Protein 9EO4 (pdb70)

Sequence (546 aa):
AQDRETWGKKIDFLLSVIGFAVDLANVWRFPYLCYKNGGGAFLVPYLLFMVIAGMPLFYMELALGQFNREGAAGVWKICPILKGVGFTVILISLYVGFFYNVIIAWALHYLFSSFTTELPWIHCNNSWNSPNCSDTTPAAEYFERGVLHLHQSHGIDDLGPPRWQLTACLVLVIVLLYFSLWKGVKTSGKVVWITATMPYVVLTALLLRGVTLPGAIDGIRAYLSVDFYRLCEASVWIDAATQVCFSLGVGFGVLIAFSSYNKFTNNCYRDAIVTTSINSLTSFSSGFVVFSFLGYMAQKHSVPIGDVAKDGPGLIFIIYPEAIATLPLSSAWAVVFFIMLLTLGIDSAMGGMESVITGLIDEFQLLHRHRELFTLFIVLATFLLSLFCVTNGGIYVFTLLDHFAAGTSILFGVLIEAIGVAWFYGVGQFSDDIQQMTGQRPSLYWRLCWKLVSPCFLLFVVVVSIVTFRPPHYGAYIFPDWANALGWVIATSSMAMVPIYAAYKFCSLPGSFREKLAYAIAPEKDRELVDRGEVRQFTLRHWLKV

Solvent-accessible surface area: 21406 Å² total; per-residue (Å²): 149,102,139,69,58,35,12,50,108,73,78,1,1,33,23,2,0,11,1,21,7,3,22,8,24,11,0,9,125,4,0,23,29,1,53,83,12,8,3,18,0,0,44,64,0,8,97,78,20,12,84,48,0,0,23,0,4,0,0,0,0,1,0,1,0,0,29,7,63,43,0,1,0,7,0,4,72,2,0,2,22,17,38,0,2,0,30,0,4,8,41,0,6,39,35,28,12,21,10,27,1,0,19,1,0,1,0,12,26,0,14,105,28,0,130,53,142,102,4,24,5,73,62,34,136,42,117,54,22,20,139,120,21,83,148,84,39,12,1,1,6,8,0,47,54,17,2,5,31,16,76,95,7,152,0,14,103,54,32,39,98,65,46,187,61,2,30,45,7,0,61,80,0,10,65,96,0,28,114,10,0,75,93,1,0,106,41,3,0,80,43,4,90,106,15,2,51,63,2,70,94,9,16,76,33,2,58,118,58,0,57,94,13,82,10,0,98,64,0,20,142,26,4,71,63,84,69,121,197,66,29,116,80,67,54,0,80,48,46,0,0,43,10,1,6,70,13,7,8,3,0,35,0,0,0,2,0,5,0,0,6,7,122,63,107,21,46,2,60,153,6,0,65,54,0,7,49,57,7,27,113,10,5,54,53,2,0,50,2,0,0,0,7,2,2,9,2,5,97,108,90,99,54,89,31,21,106,11,7,79,101,44,33,4,18,14,1,10,7,5,0,28,0,2,21,63,8,87,146,24,30,55,49,0,22,48,2,0,58,0,0,22,16,0,0,14,4,12,11,4,1,12,10,1,0,2,0,0,0,38,12,32,43,98,152,139,39,72,185,86,25,56,116,21,0,70,125,6,1,84,28,2,30,110,79,0,36,104,2,0,8,9,0,1,1,18,18,6,16,2,20,64,67,5,0,24,15,14,0,1,1,41,0,2,13,27,2,0,51,0,0,0,69,45,0,5,2,5,43,3,0,58,4,1,80,115,5,33,56,70,83,3,63,94,84,22,40,63,4,0,4,83,51,0,14,85,13,2,95,77,0,11,74,21,26,87,114,56,59,167,77,8,121,30,62,103,41,137,9,35,127,125,0,24,59,76,0,85,95,31,3,68,40,0,32,26,46,12,75,100,29,23,57,129,38,47,98,65,22,111,41,64,157,195,90,28,71,6,53,0,8,1,0,75,94,18,89,110,40,11,91,161,64,91,15,67,5,90,45,139,172,17,63,120,110,61

Secondary structure (DSSP, 8-state):
-PPPP--SSHHHHHHHHHHHHS-HHHHHTHHHHHHHTTBGGGHHHHHHHIIIIIHHHHHHHHHHHHHHTS-TTTTTTSSGGGGHHHHHHHHHHHHHTTTHHHHHHHHHHHHHTTSSSS-TTS---STT--TT-----HHHHHIIIIIS-GGG--STT---SBPHHHHHHHHHHHHHHHHHHTT-HHHHHHHHHHHTTHHHHHHHHHHHHHHTSTTHHHHHHHHH-B-GGGGGSHHHHHHHHHHHHHHS-TTSSHHHHHHTTS-TT--HHHHHHHHHHHHHHHHHHHHHHHHHHHHHHHHHHT--HHHH---STTHHHHHHHHHHHTSTTHHHHHHHHHHHHHHHHHHHHHHHHHHHHHHHHHH-GGGTS-HHHHHHHHHHHHHHHGGGTTBTTHHHHHHHHHHHTTSHHHHHHHHHHHHIIIIITTHHHHHHHHHHHHSS---HHHHHIIIIIHHHHHHHHHHHHHHT----EETTEE--HHHHHHHHHHHHHHHTHHHHHHHHHHHHS-S-HHHHHHHHHS-GGGHHHHHHT--GGGSHHHHH--

Radius of gyration: 23.69 Å; Cα contacts (8 Å, |Δi|>4): 925; chains: 1; bounding box: 68×49×62 Å

Nearest PDB structures (foldseek):
  9eo4-assembly1_B  TM=1.002E+00  e=5.158E-81  Homo sapiens
  8vby-assembly1_A  TM=9.934E-01  e=1.383E-72  Homo sapiens
  8y2g-assembly1_A  TM=9.896E-01  e=4.309E-72  Homo sapiens
  8zp1-assembly1_A  TM=9.916E-01  e=4.541E-62  Homo sapiens
  8wtw-assembly1_A  TM=9.806E-01  e=9.124E-59  Homo sapiens

B-factor: mean 64.59, std 17.24, range [20.0, 145.11]

Foldseek 3Di:
DDDFAFAPDVLLLLLLLLLQLQFDCLLQPLLVLLLVLFFQLLVVLLVVCCQQAQLLLLLLLLLLLQLQLFFLQSSCLLFQLQSLLSLLLLQLLLLCLLQLLLLLLLLQLLLVQLPDPARQQADQPDPQHDPPEDVVDSLVSCVQRVQLNQVQAPALVGQAAFDPSSLVSSVVLLVVLLVQPLVHSHRVSVVSVCLSCLLVVLLVVLLVVLVPAPQLVVLLCSNNRGDNVSVVDPVSNLSSLQCSLPSNPALNRLSSLSSSSHDLQDQSSVSSVVSRVSSNVSSSSSSSSNRSLLRNVCVVVVHDSVVLQDDDSCSLRRRVLNSLSPDVVSSVSSNSSSVSNSSSSSSSSSSSLSSNLRNVCRVDVVCVVPSSVVSVVSSVVSSVSSSSLSTSNNSNVSQLSVQQSPFLSSLLSSLSVLCLVPFLSHLVVSQVSSCVRHVDGDDPSSNCSSHPVNNVSSVVSSVCSVVVPDDTDDDPDDHDPVSSVVSNVNNVVSVVSSVVSSVVQLVPDDDDNVLSNQSNSHRPVCVVCSVVVNRLSVDPCRRPDD

Structure (mmCIF, N/CA/C/O backbone):
data_9EO4
#
_entry.id   9EO4
#
_cell.length_a   1.00
_cell.length_b   1.00
_cell.length_c   1.00
_cell.angle_alpha   90.00
_cell.angle_beta   90.00
_cell.angle_gamma   90.00
#
_symmetry.space_group_name_H-M   'P 1'
#
loop_
_entity.id
_entity.type
_entity.pdbx_description
1 polymer 'Sodium-dependent dopamine transporter'
2 non-polymer CHOLESTEROL
3 non-polymer 'CHOLESTEROL HEMISUCCINATE'
4 non-polymer 'SODIUM ION'
5 non-polymer 'CHLORIDE ION'
6 non-polymer COCAINE
7 water water
#
loop_
_atom_site.group_PDB
_atom_site.id
_atom_site.type_symbol
_atom_site.label_atom_id
_atom_site.label_alt_id
_atom_site.label_comp_id
_atom_site.label_asym_id
_atom_site.label_entity_id
_atom_site.label_seq_id
_atom_site.pdbx_PDB_ins_code
_atom_site.Cartn_x
_atom_site.Cartn_y
_atom_site.Cartn_z
_atom_site.occupancy
_atom_site.B_iso_or_equiv
_atom_site.auth_seq_id
_atom_site.auth_comp_id
_atom_site.auth_asym_id
_atom_site.auth_atom_id
_atom_site.pdbx_PDB_model_num
ATOM 1 N N . ALA A 1 57 ? 98.627 114.433 129.408 1.00 143.27 57 ALA B N 1
ATOM 2 C CA . ALA A 1 57 ? 99.901 115.042 129.047 1.00 143.92 57 ALA B CA 1
ATOM 3 C C . ALA A 1 57 ? 100.181 116.260 129.920 1.00 145.11 57 ALA B C 1
ATOM 4 O O . ALA A 1 57 ? 99.481 117.269 129.835 1.00 144.04 57 ALA B O 1
ATOM 11 N N . GLN A 1 58 ? 101.208 116.158 130.761 1.00 139.72 58 GLN B N 1
ATOM 12 C CA . GLN A 1 58 ? 101.572 117.265 131.634 1.00 137.33 58 GLN B CA 1
ATOM 13 C C . GLN A 1 58 ? 101.926 118.495 130.809 1.00 137.49 58 GLN B C 1
ATOM 14 O O . GLN A 1 58 ? 102.680 118.410 129.836 1.00 136.61 58 GLN B O 1
ATOM 28 N N . ASP A 1 59 ? 101.377 119.642 131.200 1.00 123.16 59 ASP B N 1
ATOM 29 C CA . ASP A 1 59 ? 101.700 120.887 130.519 1.00 119.62 59 ASP B CA 1
ATOM 30 C C . ASP A 1 59 ? 103.181 121.200 130.685 1.00 119.65 59 ASP B C 1
ATOM 31 O O . ASP A 1 59 ? 103.726 121.115 131.789 1.00 119.50 59 ASP B O 1
ATOM 40 N N . ARG A 1 60 ? 103.832 121.561 129.583 1.00 91.90 60 ARG B N 1
ATOM 41 C CA . ARG A 1 60 ? 105.249 121.889 129.634 1.00 89.04 60 ARG B CA 1
ATOM 42 C C . ARG A 1 60 ? 105.473 123.114 130.509 1.00 88.41 60 ARG B C 1
ATOM 43 O O . ARG A 1 60 ? 104.748 124.107 130.408 1.00 86.00 60 ARG B O 1
ATOM 64 N N . GLU A 1 61 ? 106.482 123.039 131.371 1.00 86.62 61 GLU B N 1
ATOM 65 C CA . GLU A 1 61 ? 106.804 124.160 132.236 1.00 85.86 61 GLU B CA 1
ATOM 66 C C . GLU A 1 61 ? 107.379 125.314 131.421 1.00 88.20 61 GLU B C 1
ATOM 67 O O . GLU A 1 61 ? 107.928 125.131 130.332 1.00 92.62 61 GLU B O 1
ATOM 79 N N . THR A 1 62 ? 107.237 126.519 131.962 1.00 80.27 62 THR B N 1
ATOM 80 C CA . THR A 1 62 ? 107.778 127.720 131.350 1.00 77.77 62 THR B CA 1
ATOM 81 C C . THR A 1 62 ? 108.618 128.465 132.376 1.00 74.53 62 THR B C 1
ATOM 82 O O . THR A 1 62 ? 108.496 128.251 133.584 1.00 77.26 62 THR B O 1
ATOM 93 N N . TRP A 1 63 ? 109.485 129.341 131.878 1.00 65.23 63 TRP B N 1
ATOM 94 C CA . TRP A 1 63 ? 110.297 130.161 132.764 1.00 66.16 63 TRP B CA 1
ATOM 95 C C . TRP A 1 63 ? 109.400 130.962 133.695 1.00 75.93 63 TRP B C 1
ATOM 96 O O . TRP A 1 63 ? 108.401 131.544 133.265 1.00 76.77 63 TRP B O 1
ATOM 117 N N . GLY A 1 64 ? 109.703 130.967 134.986 1.00 73.94 64 GLY B N 1
ATOM 118 C CA . GLY A 1 64 ? 108.909 131.725 135.959 1.00 71.59 64 GLY B CA 1
ATOM 119 C C . GLY A 1 64 ? 108.843 133.171 135.550 1.00 75.31 64 GLY B C 1
ATOM 120 O O . GLY A 1 64 ? 107.740 133.722 135.583 1.00 76.31 64 GLY B O 1
ATOM 124 N N . LYS A 1 65 ? 109.972 133.759 135.181 1.00 68.99 65 LYS B N 1
ATOM 125 C CA . LYS A 1 65 ? 110.073 135.163 134.741 1.00 68.99 65 LYS B CA 1
ATOM 126 C C . LYS A 1 65 ? 110.855 135.147 133.436 1.00 71.61 65 LYS B C 1
ATOM 127 O O . LYS A 1 65 ? 111.439 134.128 133.137 1.00 75.77 65 LYS B O 1
ATOM 146 N N . LYS A 1 66 ? 110.854 136.230 132.680 1.00 74.11 66 LYS B N 1
ATOM 147 C CA . LYS A 1 66 ? 111.642 136.312 131.434 1.00 71.53 66 LYS B CA 1
ATOM 148 C C . LYS A 1 66 ? 113.080 136.598 131.827 1.00 74.14 66 LYS B C 1
ATOM 149 O O . LYS A 1 66 ? 113.916 136.148 131.139 1.00 81.98 66 LYS B O 1
ATOM 168 N N . ILE A 1 67 ? 113.328 137.350 132.884 1.00 63.90 67 ILE B N 1
ATOM 169 C CA . ILE A 1 67 ? 114.700 137.631 133.369 1.00 60.62 67 ILE B CA 1
ATOM 170 C C . ILE A 1 67 ? 115.368 136.292 133.614 1.00 66.00 67 ILE B C 1
ATOM 171 O O . ILE A 1 67 ? 116.565 136.283 133.640 1.00 65.77 67 ILE B O 1
ATOM 187 N N . ASP A 1 68 ? 114.613 135.236 133.904 1.00 66.44 68 ASP B N 1
ATOM 188 C CA . ASP A 1 68 ? 115.205 133.918 134.106 1.00 58.49 68 ASP B CA 1
ATOM 189 C C . ASP A 1 68 ? 115.788 133.380 132.807 1.00 60.79 68 ASP B C 1
ATOM 190 O O . ASP A 1 68 ? 116.934 132.922 132.771 1.00 74.96 68 ASP B O 1
ATOM 199 N N . PHE A 1 69 ? 115.011 133.433 131.724 1.00 61.22 69 PHE B N 1
ATOM 200 C CA . PHE A 1 69 ? 115.500 132.954 130.435 1.00 59.45 69 PHE B CA 1
ATOM 201 C C . PHE A 1 69 ? 116.683 133.781 129.955 1.00 57.48 69 PHE B C 1
ATOM 202 O O . PHE A 1 69 ? 117.687 133.237 129.474 1.00 62.82 69 PHE B O 1
ATOM 219 N N . LEU A 1 70 ? 116.576 135.106 130.061 1.00 67.05 70 LEU B N 1
ATOM 220 C CA . LEU A 1 70 ? 117.657 135.959 129.580 1.00 59.14 70 LEU B CA 1
ATOM 221 C C . LEU A 1 70 ? 118.948 135.682 130.336 1.00 64.95 70 LEU B C 1
ATOM 222 O O . LEU A 1 70 ? 120.017 135.556 129.728 1.00 69.22 70 LEU B O 1
ATOM 238 N N . LEU A 1 71 ? 118.866 135.567 131.663 1.00 65.30 71 LEU B N 1
ATOM 239 C CA . LEU A 1 71 ? 120.053 135.297 132.459 1.00 56.43 71 LEU B CA 1
ATOM 240 C C . LEU A 1 71 ? 120.583 133.894 132.217 1.00 59.29 71 LEU B C 1
ATOM 241 O O . LEU A 1 71 ? 121.797 133.688 132.245 1.00 63.15 71 LEU B O 1
ATOM 257 N N . SER A 1 72 ? 119.707 132.919 131.970 1.00 61.67 72 SER B N 1
ATOM 258 C CA . SER A 1 72 ? 120.179 131.582 131.633 1.00 51.51 72 SER B CA 1
ATOM 259 C C . SER A 1 72 ? 120.996 131.607 130.350 1.00 56.79 72 SER B C 1
ATOM 260 O O . SER A 1 72 ? 122.099 131.048 130.286 1.00 64.84 72 SER B O 1
ATOM 268 N N . VAL A 1 73 ? 120.475 132.269 129.316 1.00 56.81 73 VAL B N 1
ATOM 269 C CA . VAL A 1 73 ? 121.186 132.316 128.042 1.00 52.52 73 VAL B CA 1
ATOM 270 C C . VAL A 1 73 ? 122.495 133.081 128.193 1.00 53.89 73 VAL B C 1
ATOM 271 O O . VAL A 1 73 ? 123.533 132.674 127.657 1.00 57.73 73 VAL B O 1
ATOM 284 N N . ILE A 1 74 ? 122.473 134.200 128.920 1.00 56.43 74 ILE B N 1
ATOM 285 C CA . ILE A 1 74 ? 123.686 134.990 129.099 1.00 56.86 74 ILE B CA 1
ATOM 286 C C . ILE A 1 74 ? 124.730 134.204 129.884 1.00 60.97 74 ILE B C 1
ATOM 287 O O . ILE A 1 74 ? 125.916 134.209 129.538 1.00 67.91 74 ILE B O 1
ATOM 303 N N . GLY A 1 75 ? 124.312 133.521 130.950 1.00 51.57 75 GLY B N 1
ATOM 304 C CA . GLY A 1 75 ? 125.253 132.744 131.734 1.00 42.38 75 GLY B CA 1
ATOM 305 C C . GLY A 1 75 ? 125.852 131.596 130.950 1.00 51.67 75 GLY B C 1
ATOM 306 O O . GLY A 1 75 ? 127.041 131.299 131.079 1.00 63.35 75 GLY B O 1
ATOM 310 N N . PHE A 1 76 ? 125.039 130.927 130.130 1.00 41.96 76 PHE B N 1
ATOM 311 C CA . PHE A 1 76 ? 125.586 129.879 129.277 1.00 49.93 76 PHE B CA 1
ATOM 312 C C . PHE A 1 76 ? 126.595 130.455 128.293 1.00 59.07 76 PHE B C 1
ATOM 313 O O . PHE A 1 76 ? 127.724 129.965 128.186 1.00 66.44 76 PHE B O 1
ATOM 330 N N . ALA A 1 77 ? 126.209 131.511 127.575 1.00 61.49 77 ALA B N 1
ATOM 331 C CA . ALA A 1 77 ? 127.095 132.075 126.562 1.00 54.36 77 ALA B CA 1
ATOM 332 C C . ALA A 1 77 ? 128.362 132.645 127.186 1.00 58.97 77 ALA B C 1
ATOM 333 O O . ALA A 1 77 ? 129.459 132.476 126.643 1.00 69.82 77 ALA B O 1
ATOM 340 N N . VAL A 1 78 ? 128.234 133.328 128.322 1.00 54.39 78 VAL B N 1
ATOM 341 C CA . VAL A 1 78 ? 129.374 133.950 128.993 1.00 59.14 78 VAL B CA 1
ATOM 342 C C . VAL A 1 78 ? 130.027 132.883 129.867 1.00 58.73 78 VAL B C 1
ATOM 343 O O . VAL A 1 78 ? 129.502 132.519 130.919 1.00 62.93 78 VAL B O 1
ATOM 356 N N . ASP A 1 79 ? 131.178 132.383 129.434 1.00 66.81 79 ASP B N 1
ATOM 357 C CA . ASP A 1 79 ? 131.910 131.343 130.142 1.00 67.35 79 ASP B CA 1
ATOM 358 C C . ASP A 1 79 ? 133.357 131.788 130.348 1.00 69.26 79 ASP B C 1
ATOM 359 O O . ASP A 1 79 ? 133.716 132.944 130.112 1.00 80.02 79 ASP B O 1
ATOM 368 N N . LEU A 1 80 ? 134.191 130.851 130.802 1.00 68.43 80 LEU B N 1
ATOM 369 C CA . LEU A 1 80 ? 135.592 131.164 131.064 1.00 77.18 80 LEU B CA 1
ATOM 370 C C . LEU A 1 80 ? 136.309 131.593 129.789 1.00 80.69 80 LEU B C 1
ATOM 371 O O . LEU A 1 80 ? 136.959 132.645 129.750 1.00 78.69 80 LEU B O 1
ATOM 387 N N . ALA A 1 81 ? 136.201 130.788 128.731 1.00 83.18 81 ALA B N 1
ATOM 388 C CA . ALA A 1 81 ? 136.896 131.110 127.490 1.00 76.96 81 ALA B CA 1
ATOM 389 C C . ALA A 1 81 ? 136.446 132.456 126.940 1.00 81.82 81 ALA B C 1
ATOM 390 O O . ALA A 1 81 ? 137.278 133.308 126.610 1.00 86.72 81 ALA B O 1
ATOM 397 N N . ASN A 1 82 ? 135.133 132.677 126.851 1.00 81.25 82 ASN B N 1
ATOM 398 C CA . ASN A 1 82 ? 134.635 133.933 126.301 1.00 82.97 82 ASN B CA 1
ATOM 399 C C . ASN A 1 82 ? 135.199 135.131 127.049 1.00 81.59 82 ASN B C 1
ATOM 400 O O . ASN A 1 82 ? 135.423 136.189 126.450 1.00 86.52 82 ASN B O 1
ATOM 411 N N . VAL A 1 83 ? 135.439 134.986 128.352 1.00 77.15 83 VAL B N 1
ATOM 412 C CA . VAL A 1 83 ? 135.930 136.102 129.149 1.00 79.43 83 VAL B CA 1
ATOM 413 C C . VAL A 1 83 ? 137.448 136.226 129.097 1.00 85.63 83 VAL B C 1
ATOM 414 O O . VAL A 1 83 ? 137.975 137.324 129.316 1.00 85.89 83 VAL B O 1
ATOM 427 N N . TRP A 1 84 ? 138.169 135.141 128.805 1.00 91.71 84 TRP B N 1
ATOM 428 C CA . TRP A 1 84 ? 139.629 135.171 128.787 1.00 84.53 84 TRP B CA 1
ATOM 429 C C . TRP A 1 84 ? 140.262 134.736 127.472 1.00 84.65 84 TRP B C 1
ATOM 430 O O . TRP A 1 84 ? 141.486 134.849 127.343 1.00 84.33 84 TRP B O 1
ATOM 451 N N . ARG A 1 85 ? 139.535 134.369 126.446 1.00 96.57 85 ARG B N 1
ATOM 452 C CA . ARG A 1 85 ? 140.090 133.855 125.174 1.00 95.17 85 ARG B CA 1
ATOM 453 C C . ARG A 1 85 ? 139.819 134.875 124.099 1.00 93.76 85 ARG B C 1
ATOM 454 O O . ARG A 1 85 ? 140.699 135.092 123.326 1.00 97.97 85 ARG B O 1
ATOM 475 N N . PHE A 1 86 ? 138.617 135.411 124.027 1.00 89.48 86 PHE B N 1
ATOM 476 C CA . PHE A 1 86 ? 138.293 136.311 122.922 1.00 92.95 86 PHE B CA 1
ATOM 477 C C . PHE A 1 86 ? 139.195 137.535 122.872 1.00 92.85 86 PHE B C 1
ATOM 478 O O . PHE A 1 86 ? 139.736 137.831 121.792 1.00 90.23 86 PHE B O 1
ATOM 495 N N . PRO A 1 87 ? 139.389 138.293 123.955 1.00 90.54 87 PRO B N 1
ATOM 496 C CA . PRO A 1 87 ? 140.261 139.475 123.857 1.00 86.38 87 PRO B CA 1
ATOM 497 C C . PRO A 1 87 ? 141.694 139.143 123.483 1.00 86.92 87 PRO B C 1
ATOM 498 O O . PRO A 1 87 ? 142.332 139.913 122.754 1.00 92.76 87 PRO B O 1
ATOM 509 N N . TYR A 1 88 ? 142.220 138.014 123.956 1.00 87.62 88 TYR B N 1
ATOM 510 C CA . TYR A 1 88 ? 143.555 137.595 123.545 1.00 90.93 88 TYR B CA 1
ATOM 511 C C . TYR A 1 88 ? 143.609 137.344 122.043 1.00 93.23 88 TYR B C 1
ATOM 512 O O . TYR A 1 88 ? 144.565 137.751 121.372 1.00 91.67 88 TYR B O 1
ATOM 530 N N . LEU A 1 89 ? 142.586 136.683 121.499 1.00 96.33 89 LEU B N 1
ATOM 531 C CA . LEU A 1 89 ? 142.534 136.442 120.062 1.00 91.96 89 LEU B CA 1
ATOM 532 C C . LEU A 1 89 ? 142.480 137.763 119.302 1.00 88.31 89 LEU B C 1
ATOM 533 O O . LEU A 1 89 ? 143.178 137.945 118.293 1.00 91.60 89 LEU B O 1
ATOM 549 N N . CYS A 1 90 ? 141.663 138.703 119.789 1.00 90.87 90 CYS B N 1
ATOM 550 C CA . CYS A 1 90 ? 141.565 140.013 119.154 1.00 92.02 90 CYS B CA 1
ATOM 551 C C . CYS A 1 90 ? 142.918 140.706 119.123 1.00 94.49 90 CYS B C 1
ATOM 552 O O . CYS A 1 90 ? 143.328 141.245 118.088 1.00 96.59 90 CYS B O 1
ATOM 560 N N . TYR A 1 91 ? 143.629 140.700 120.251 1.00 89.36 91 TYR B N 1
ATOM 561 C CA . TYR A 1 91 ? 144.951 141.312 120.289 1.00 83.10 91 TYR B CA 1
ATOM 562 C C . TYR A 1 91 ? 145.899 140.621 119.319 1.00 88.21 91 TYR B C 1
ATOM 563 O O . TYR A 1 91 ? 146.705 141.279 118.651 1.00 84.83 91 TYR B O 1
ATOM 581 N N . LYS A 1 92 ? 145.822 139.292 119.232 1.00 93.51 92 LYS B N 1
ATOM 582 C CA . LYS A 1 92 ? 146.747 138.554 118.381 1.00 89.89 92 LYS B CA 1
ATOM 583 C C . LYS A 1 92 ? 146.444 138.718 116.898 1.00 90.72 92 LYS B C 1
ATOM 584 O O . LYS A 1 92 ? 147.320 138.440 116.072 1.00 92.45 92 LYS B O 1
ATOM 603 N N . ASN A 1 93 ? 145.241 139.163 116.536 1.00 90.63 93 ASN B N 1
ATOM 604 C CA . ASN A 1 93 ? 144.877 139.376 115.138 1.00 86.16 93 ASN B CA 1
ATOM 605 C C . ASN A 1 93 ? 144.535 140.835 114.854 1.00 85.53 93 ASN B C 1
ATOM 606 O O . ASN A 1 93 ? 143.525 141.142 114.220 1.00 87.80 93 ASN B O 1
ATOM 617 N N . GLY A 1 94 ? 145.384 141.751 115.303 1.00 90.95 94 GLY B N 1
ATOM 618 C CA . GLY A 1 94 ? 145.266 143.146 114.939 1.00 89.95 94 GLY B CA 1
ATOM 619 C C . GLY A 1 94 ? 144.492 144.010 115.906 1.00 92.09 94 GLY B C 1
ATOM 620 O O . GLY A 1 94 ? 144.228 145.175 115.587 1.00 86.43 94 GLY B O 1
ATOM 624 N N . GLY A 1 95 ? 144.123 143.487 117.066 1.00 96.44 95 GLY B N 1
ATOM 625 C CA . GLY A 1 95 ? 143.395 144.296 118.028 1.00 90.98 95 GLY B CA 1
ATOM 626 C C . GLY A 1 95 ? 142.068 144.750 117.455 1.00 93.44 95 GLY B C 1
ATOM 627 O O . GLY A 1 95 ? 141.240 143.939 117.025 1.00 94.53 95 GLY B O 1
ATOM 631 N N . GLY A 1 96 ? 141.851 146.066 117.440 1.00 88.68 96 GLY B N 1
ATOM 632 C CA . GLY A 1 96 ? 140.595 146.606 116.953 1.00 85.39 96 GLY B CA 1
ATOM 633 C C . GLY A 1 96 ? 140.266 146.210 115.529 1.00 90.16 96 GLY B C 1
ATOM 634 O O . GLY A 1 96 ? 139.086 146.074 115.193 1.00 89.92 96 GLY B O 1
ATOM 638 N N . ALA A 1 97 ? 141.281 146.016 114.685 1.00 91.93 97 ALA B N 1
ATOM 639 C CA . ALA A 1 97 ? 141.021 145.565 113.323 1.00 83.58 97 ALA B CA 1
ATOM 640 C C . ALA A 1 97 ? 140.276 144.239 113.310 1.00 85.10 97 ALA B C 1
ATOM 641 O O . ALA A 1 97 ? 139.418 144.020 112.449 1.00 87.26 97 ALA B O 1
ATOM 648 N N . PHE A 1 98 ? 140.576 143.352 114.261 1.00 84.75 98 PHE B N 1
ATOM 649 C CA . PHE A 1 98 ? 139.881 142.074 114.344 1.00 81.10 98 PHE B CA 1
ATOM 650 C C . PHE A 1 98 ? 138.384 142.244 114.552 1.00 84.28 98 PHE B C 1
ATOM 651 O O . PHE A 1 98 ? 137.622 141.320 114.251 1.00 87.87 98 PHE B O 1
ATOM 668 N N . LEU A 1 99 ? 137.943 143.396 115.061 1.00 83.92 99 LEU B N 1
ATOM 669 C CA . LEU A 1 99 ? 136.514 143.621 115.234 1.00 83.27 99 LEU B CA 1
ATOM 670 C C . LEU A 1 99 ? 135.800 143.832 113.907 1.00 82.51 99 LEU B C 1
ATOM 671 O O . LEU A 1 99 ? 134.571 143.730 113.861 1.00 84.46 99 LEU B O 1
ATOM 687 N N . VAL A 1 100 ? 136.529 144.123 112.835 1.00 77.82 100 VAL B N 1
ATOM 688 C CA . VAL A 1 100 ? 135.910 144.346 111.531 1.00 77.17 100 VAL B CA 1
ATOM 689 C C . VAL A 1 100 ? 135.351 143.023 111.020 1.00 80.3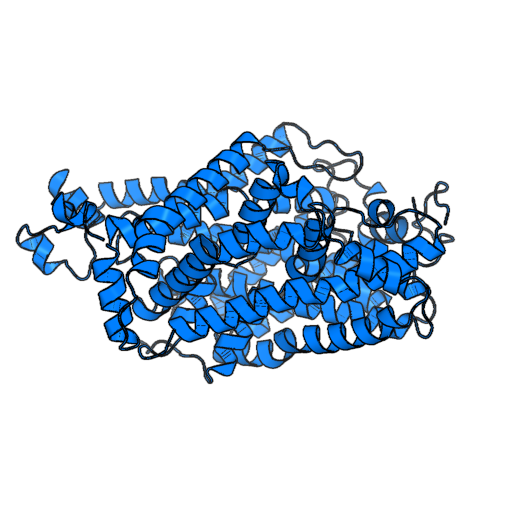4 100 VAL B C 1
ATOM 690 O O . VAL A 1 100 ? 134.141 142.924 110.773 1.00 80.55 100 VAL B O 1
ATOM 703 N N . PRO A 1 101 ? 136.174 141.985 110.838 1.00 81.54 101 PRO B N 1
ATOM 704 C CA . PRO A 1 101 ? 135.612 140.700 110.395 1.00 77.47 101 PRO B CA 1
ATOM 705 C C . PRO A 1 101 ? 134.648 140.098 111.398 1.00 77.19 101 PRO B C 1
ATOM 706 O O . PRO A 1 101 ? 133.546 139.683 111.019 1.00 85.65 101 PRO B O 1
ATOM 717 N N . TYR A 1 102 ? 135.029 140.056 112.676 1.00 71.07 102 TYR B N 1
ATOM 718 C CA . TYR A 1 102 ? 134.153 139.488 113.695 1.00 71.89 102 TYR B CA 1
ATOM 719 C C . TYR A 1 102 ? 132.740 140.042 113.571 1.00 74.83 102 TYR B C 1
ATOM 720 O O . TYR A 1 102 ? 131.794 139.301 113.278 1.00 78.18 102 TYR B O 1
ATOM 738 N N . LEU A 1 103 ? 132.585 141.356 113.749 1.00 75.36 103 LEU B N 1
ATOM 739 C CA . LEU A 1 103 ? 131.264 141.962 113.630 1.00 74.19 103 LEU B CA 1
ATOM 740 C C . LEU A 1 103 ? 130.599 141.564 112.322 1.00 76.87 103 LEU B C 1
ATOM 741 O O . LEU A 1 103 ? 129.417 141.201 112.306 1.00 81.99 103 LEU B O 1
ATOM 757 N N . LEU A 1 104 ? 131.345 141.605 111.217 1.00 71.23 104 LEU B N 1
ATOM 758 C CA . LEU A 1 104 ? 130.773 141.209 109.938 1.00 70.40 104 LEU B CA 1
ATOM 759 C C . LEU A 1 104 ? 130.201 139.801 110.020 1.00 69.01 104 LEU B C 1
ATOM 760 O O . LEU A 1 104 ? 129.023 139.578 109.721 1.00 77.99 104 LEU B O 1
ATOM 776 N N . PHE A 1 105 ? 131.009 138.843 110.478 1.00 65.48 105 PHE B N 1
ATOM 777 C CA . PHE A 1 105 ? 130.523 137.473 110.577 1.00 64.26 105 PHE B CA 1
ATOM 778 C C . PHE A 1 105 ? 129.454 137.341 111.650 1.00 66.80 105 PHE B C 1
ATOM 779 O O . PHE A 1 105 ? 128.679 136.380 111.635 1.00 70.11 105 PHE B O 1
ATOM 796 N N . MET A 1 106 ? 129.396 138.288 112.588 1.00 75.93 106 MET B N 1
ATOM 797 C CA . MET A 1 106 ? 128.296 138.303 113.545 1.00 70.84 106 MET B CA 1
ATOM 798 C C . MET A 1 106 ? 127.022 138.819 112.894 1.00 71.90 106 MET B C 1
ATOM 799 O O . MET A 1 106 ? 125.920 138.363 113.217 1.00 75.65 106 MET B O 1
ATOM 813 N N . VAL A 1 107 ? 127.152 139.775 111.973 1.00 76.02 107 VAL B N 1
ATOM 814 C CA . VAL A 1 107 ? 125.973 140.365 111.351 1.00 76.21 107 VAL B CA 1
ATOM 815 C C . VAL A 1 107 ? 125.364 139.408 110.336 1.00 71.30 107 VAL B C 1
ATOM 816 O O . VAL A 1 107 ? 124.139 139.264 110.258 1.00 74.03 107 VAL B O 1
ATOM 829 N N . ILE A 1 108 ? 126.201 138.736 109.545 1.00 65.00 108 ILE B N 1
ATOM 830 C CA . ILE A 1 108 ? 125.697 137.945 108.428 1.00 70.71 108 ILE B CA 1
ATOM 831 C C . ILE A 1 108 ? 125.470 136.475 108.767 1.00 73.13 108 ILE B C 1
ATOM 832 O O . ILE A 1 108 ? 124.660 135.819 108.096 1.00 79.46 108 ILE B O 1
ATOM 848 N N . ALA A 1 109 ? 126.158 135.934 109.773 1.00 69.64 109 ALA B N 1
ATOM 849 C CA . ALA A 1 109 ? 126.041 134.509 110.075 1.00 62.73 109 ALA B CA 1
ATOM 850 C C . ALA A 1 109 ? 125.863 134.175 111.547 1.00 68.01 109 ALA B C 1
ATOM 851 O O . ALA A 1 109 ? 125.347 133.093 111.843 1.00 76.03 109 ALA B O 1
ATOM 858 N N . GLY A 1 110 ? 126.258 135.033 112.482 1.00 66.58 110 GLY B N 1
ATOM 859 C CA . GLY A 1 110 ? 126.164 134.695 113.889 1.00 61.67 110 GLY B CA 1
ATOM 860 C C . GLY A 1 110 ? 124.811 135.010 114.490 1.00 68.11 110 GLY B C 1
ATOM 861 O O . GLY A 1 110 ? 124.144 134.132 115.052 1.00 73.29 110 GLY B O 1
ATOM 865 N N . MET A 1 111 ? 124.405 136.273 114.388 1.00 76.01 111 MET B N 1
ATOM 866 C CA . MET A 1 111 ? 123.076 136.652 114.852 1.00 68.37 111 MET B CA 1
ATOM 867 C C . MET A 1 111 ? 121.979 135.870 114.146 1.00 70.26 111 MET B C 1
ATOM 868 O O . MET A 1 111 ? 121.025 135.451 114.823 1.00 70.28 111 MET B O 1
ATOM 882 N N . PRO A 1 112 ? 122.020 135.670 112.826 1.00 65.30 112 PRO B N 1
ATOM 883 C CA . PRO A 1 112 ? 120.990 134.835 112.192 1.00 59.86 112 PRO B CA 1
ATOM 884 C C . PRO A 1 112 ? 120.906 133.433 112.767 1.00 63.04 112 PRO B C 1
ATOM 885 O O . PRO A 1 112 ? 119.800 132.918 112.948 1.00 73.57 112 PRO B O 1
ATOM 896 N N . LEU A 1 113 ? 122.040 132.803 113.082 1.00 57.34 113 LEU B N 1
ATOM 897 C CA . LEU A 1 113 ? 121.996 131.444 113.614 1.00 52.54 113 LEU B CA 1
ATOM 898 C C . LEU A 1 113 ? 121.478 131.427 115.046 1.00 60.98 113 LEU B C 1
ATOM 899 O O . LEU A 1 113 ? 120.704 130.537 115.423 1.00 61.63 113 LEU B O 1
ATOM 915 N N . PHE A 1 114 ? 121.892 132.400 115.859 1.00 63.21 114 PHE B N 1
ATOM 916 C CA . PHE A 1 114 ? 121.350 132.516 117.210 1.00 53.03 114 PHE B CA 1
ATOM 917 C C . PHE A 1 114 ? 119.836 132.688 117.167 1.00 58.71 114 PHE B C 1
ATOM 918 O O . PHE A 1 114 ? 119.091 132.009 117.890 1.00 65.00 114 PHE B O 1
ATOM 935 N N . TYR A 1 115 ? 119.366 133.587 116.300 1.00 61.53 115 TYR B N 1
ATOM 936 C CA . TYR A 1 115 ? 117.937 133.833 116.158 1.00 56.33 115 TYR B CA 1
ATOM 937 C C . TYR A 1 115 ? 117.215 132.587 115.668 1.00 55.20 115 TYR B C 1
ATOM 938 O O . TYR A 1 115 ? 116.122 132.267 116.145 1.00 61.83 115 TYR B O 1
ATOM 956 N N . MET A 1 116 ? 117.809 131.871 114.712 1.00 57.41 116 MET B N 1
ATOM 957 C CA . MET A 1 116 ? 117.185 130.660 114.194 1.00 56.33 116 MET B CA 1
ATOM 958 C C . MET A 1 116 ? 117.028 129.620 115.291 1.00 57.13 116 MET B C 1
ATOM 959 O O . MET A 1 116 ? 115.968 129.005 115.428 1.00 69.19 116 MET B O 1
ATOM 973 N N . GLU A 1 117 ? 118.077 129.408 116.087 1.00 62.63 117 GLU B N 1
ATOM 974 C CA . GLU A 1 117 ? 117.993 128.414 117.153 1.00 58.56 117 GLU B CA 1
ATOM 975 C C . GLU A 1 117 ? 116.931 128.800 118.174 1.00 55.78 117 GLU B C 1
ATOM 976 O O . GLU A 1 117 ? 116.104 127.969 118.574 1.00 56.15 117 GLU B O 1
ATOM 988 N N . LEU A 1 118 ? 116.926 130.068 118.596 1.00 54.14 118 LEU B N 1
ATOM 989 C CA . LEU A 1 118 ? 115.945 130.499 119.588 1.00 55.56 118 LEU B CA 1
ATOM 990 C C . LEU A 1 118 ? 114.524 130.346 119.057 1.00 53.46 118 LEU B C 1
ATOM 991 O O . LEU A 1 118 ? 113.646 129.811 119.744 1.00 57.66 118 LEU B O 1
ATOM 1007 N N . ALA A 1 119 ? 114.279 130.802 117.826 1.00 55.21 119 ALA B N 1
ATOM 1008 C CA . ALA A 1 119 ? 112.938 130.730 117.259 1.00 43.80 119 ALA B CA 1
ATOM 1009 C C . ALA A 1 119 ? 112.496 129.288 117.055 1.00 54.37 119 ALA B C 1
ATOM 1010 O O . ALA A 1 119 ? 111.337 128.948 117.316 1.00 63.64 119 ALA B O 1
ATOM 1017 N N . LEU A 1 120 ? 113.396 128.430 116.577 1.00 57.67 120 LEU B N 1
ATOM 1018 C CA . LEU A 1 120 ? 113.058 127.027 116.376 1.00 45.03 120 LEU B CA 1
ATOM 1019 C C . LEU A 1 120 ? 112.667 126.371 117.693 1.00 50.54 120 LEU B C 1
ATOM 1020 O O . LEU A 1 120 ? 111.619 125.718 117.793 1.00 61.81 120 LEU B O 1
ATOM 1036 N N . GLY A 1 121 ? 113.491 126.558 118.726 1.00 59.34 121 GLY B N 1
ATOM 1037 C CA . GLY A 1 121 ? 113.164 125.989 120.021 1.00 52.53 121 GLY B CA 1
ATOM 1038 C C . GLY A 1 121 ? 111.851 126.512 120.567 1.00 59.04 121 GLY B C 1
ATOM 1039 O O . GLY A 1 121 ? 111.046 125.751 121.108 1.00 55.15 121 GLY B O 1
ATOM 1043 N N . GLN A 1 122 ? 111.611 127.818 120.430 1.00 66.47 122 GLN B N 1
ATOM 1044 C CA . GLN A 1 122 ? 110.391 128.398 120.979 1.00 59.67 122 GLN B CA 1
ATOM 1045 C C . GLN A 1 122 ? 109.154 127.900 120.243 1.00 57.95 122 GLN B C 1
ATOM 1046 O O . GLN A 1 122 ? 108.133 127.602 120.873 1.00 59.10 122 GLN B O 1
ATOM 1060 N N . PHE A 1 123 ? 109.213 127.813 118.913 1.00 60.80 123 PHE B N 1
ATOM 1061 C CA . PHE A 1 123 ? 108.039 127.385 118.161 1.00 55.60 123 PHE B CA 1
ATOM 1062 C C . PHE A 1 123 ? 107.739 125.915 118.401 1.00 58.60 123 PHE B C 1
ATOM 1063 O O . PHE A 1 123 ? 106.597 125.545 118.696 1.00 58.39 123 PHE B O 1
ATOM 1080 N N . ASN A 1 124 ? 108.751 125.059 118.278 1.00 67.79 124 ASN B N 1
ATOM 1081 C CA . ASN A 1 124 ? 108.500 123.627 118.337 1.00 58.93 124 ASN B CA 1
ATOM 1082 C C . ASN A 1 124 ? 108.317 123.114 119.758 1.00 67.89 124 ASN B C 1
ATOM 1083 O O . ASN A 1 124 ? 107.932 121.954 119.933 1.00 71.75 124 ASN B O 1
ATOM 1094 N N . ARG A 1 125 ? 108.576 123.945 120.768 1.00 73.41 125 ARG B N 1
ATOM 1095 C CA . ARG A 1 125 ? 108.248 123.620 122.155 1.00 68.54 125 ARG B CA 1
ATOM 1096 C C . ARG A 1 125 ? 108.858 122.287 122.573 1.00 71.64 125 ARG B C 1
ATOM 1097 O O . ARG A 1 125 ? 108.222 121.470 123.241 1.00 74.59 125 ARG B O 1
ATOM 1118 N N . GLU A 1 126 ? 110.109 122.065 122.182 1.00 71.49 126 GLU B N 1
ATOM 1119 C CA . GLU A 1 126 ? 110.806 120.835 122.527 1.00 71.78 126 GLU B CA 1
ATOM 1120 C C . GLU A 1 126 ? 112.304 121.096 122.481 1.00 74.16 126 GLU B C 1
ATOM 1121 O O . GLU A 1 126 ? 112.758 122.163 122.065 1.00 76.29 126 GLU B O 1
ATOM 1133 N N . GLY A 1 127 ? 113.067 120.100 122.920 1.00 70.10 127 GLY B N 1
ATOM 1134 C CA . GLY A 1 127 ? 114.509 120.204 122.982 1.00 62.33 127 GLY B CA 1
ATOM 1135 C C . GLY A 1 127 ? 115.151 120.032 121.622 1.00 64.40 127 GLY B C 1
ATOM 1136 O O . GLY A 1 127 ? 114.504 120.130 120.578 1.00 76.65 127 GLY B O 1
ATOM 1140 N N . ALA A 1 128 ? 116.458 119.765 121.643 1.00 59.33 128 ALA B N 1
ATOM 1141 C CA . ALA A 1 128 ? 117.214 119.684 120.398 1.00 56.85 128 ALA B CA 1
ATOM 1142 C C . ALA A 1 128 ? 116.712 118.553 119.511 1.00 63.40 128 ALA B C 1
ATOM 1143 O O . ALA A 1 128 ? 116.628 118.706 118.287 1.00 68.50 128 ALA B O 1
ATOM 1150 N N . ALA A 1 129 ? 116.378 117.406 120.104 1.00 67.73 129 ALA B N 1
ATOM 1151 C CA . ALA A 1 129 ? 115.954 116.258 119.311 1.00 69.96 129 ALA B CA 1
ATOM 1152 C C . ALA A 1 129 ? 114.494 116.377 118.888 1.00 66.36 129 ALA B C 1
ATOM 1153 O O . ALA A 1 129 ? 114.163 116.174 117.716 1.00 65.42 129 ALA B O 1
ATOM 1160 N N . GLY A 1 130 ? 113.608 116.709 119.828 1.00 65.19 130 GLY B N 1
ATOM 1161 C CA . GLY A 1 130 ? 112.196 116.808 119.509 1.00 65.56 130 GLY B CA 1
ATOM 1162 C C . GLY A 1 130 ? 111.853 117.967 118.600 1.00 67.14 130 GLY B C 1
ATOM 1163 O O . GLY A 1 130 ? 110.779 117.967 117.991 1.00 70.74 130 GLY B O 1
ATOM 1167 N N . VAL A 1 131 ? 112.743 118.955 118.495 1.00 70.50 131 VAL B N 1
ATOM 1168 C CA . VAL A 1 131 ? 112.509 120.096 117.621 1.00 64.00 131 VAL B CA 1
ATOM 1169 C C . VAL A 1 131 ? 112.397 119.672 116.166 1.00 67.84 131 VAL B C 1
ATOM 1170 O O . VAL A 1 131 ? 111.758 120.364 115.368 1.00 68.44 131 VAL B O 1
ATOM 1183 N N . TRP A 1 132 ? 112.997 118.546 115.797 1.00 73.54 132 TRP B N 1
ATOM 1184 C CA . TRP A 1 132 ? 113.105 118.160 114.392 1.00 60.16 132 TRP B CA 1
ATOM 1185 C C . TRP A 1 132 ? 111.899 117.355 113.926 1.00 65.28 132 TRP B C 1
ATOM 1186 O O . TRP A 1 132 ? 112.021 116.284 113.336 1.00 72.45 132 TRP B O 1
ATOM 1207 N N . LYS A 1 133 ? 110.714 117.888 114.195 1.00 76.02 133 LYS B N 1
ATOM 1208 C CA . LYS A 1 133 ? 109.495 117.460 113.528 1.00 68.89 133 LYS B CA 1
ATOM 1209 C C . LYS A 1 133 ? 109.215 118.294 112.288 1.00 73.19 133 LYS B C 1
ATOM 1210 O O . LYS A 1 133 ? 108.249 118.019 111.571 1.00 75.30 133 LYS B O 1
ATOM 1229 N N . ILE A 1 134 ? 110.042 119.309 112.032 1.00 73.52 134 ILE B N 1
ATOM 1230 C CA . ILE A 1 134 ? 109.937 120.087 110.806 1.00 70.40 134 ILE B CA 1
ATOM 1231 C C . ILE A 1 134 ? 110.633 119.372 109.654 1.00 72.72 134 ILE B C 1
ATOM 1232 O O . ILE A 1 134 ? 110.283 119.576 108.487 1.00 72.46 134 ILE B O 1
ATOM 1248 N N . CYS A 1 135 ? 111.625 118.537 109.960 1.00 76.41 135 CYS B N 1
ATOM 1249 C CA . CYS A 1 135 ? 112.282 117.699 108.958 1.00 69.98 135 CYS B CA 1
ATOM 1250 C C . CYS A 1 135 ? 112.736 116.432 109.663 1.00 73.56 135 CYS B C 1
ATOM 1251 O O . CYS A 1 135 ? 113.875 116.341 110.139 1.00 74.44 135 CYS B O 1
ATOM 1259 N N . PRO A 1 136 ? 111.863 115.427 109.759 1.00 65.03 136 PRO B N 1
ATOM 1260 C CA . PRO A 1 136 ? 112.193 114.253 110.583 1.00 67.85 136 PRO B CA 1
ATOM 1261 C C . PRO A 1 136 ? 113.498 113.573 110.207 1.00 71.08 136 PRO B C 1
ATOM 1262 O O . PRO A 1 136 ? 114.204 113.084 111.098 1.00 72.29 136 PRO B O 1
ATOM 1273 N N . ILE A 1 137 ? 113.851 113.533 108.922 1.00 66.81 137 ILE B N 1
ATOM 1274 C CA . ILE A 1 137 ? 115.028 112.776 108.507 1.00 62.24 137 ILE B CA 1
ATOM 1275 C C . ILE A 1 137 ? 116.288 113.342 109.150 1.00 67.20 137 ILE B C 1
ATOM 1276 O O . ILE A 1 137 ? 117.208 112.595 109.504 1.00 69.76 137 ILE B O 1
ATOM 1292 N N . LEU A 1 138 ? 116.355 114.661 109.315 1.00 71.16 138 LEU B N 1
ATOM 1293 C CA . LEU A 1 138 ? 117.512 115.313 109.910 1.00 68.15 138 LEU B CA 1
ATOM 1294 C C . LEU A 1 138 ? 117.466 115.309 111.431 1.00 66.62 138 LEU B C 1
ATOM 1295 O O . LEU A 1 138 ? 118.291 115.974 112.068 1.00 72.55 138 LEU B O 1
ATOM 1311 N N . LYS A 1 139 ? 116.531 114.570 112.029 1.00 62.13 139 LYS B N 1
ATOM 1312 C CA . LYS A 1 139 ? 116.386 114.589 113.477 1.00 67.03 139 LYS B CA 1
ATOM 1313 C C . LYS A 1 139 ? 117.659 114.179 114.201 1.00 65.20 139 LYS B C 1
ATOM 1314 O O . LYS A 1 139 ? 117.889 114.649 115.322 1.00 70.69 139 LYS B O 1
ATOM 1333 N N . GLY A 1 140 ? 118.496 113.343 113.589 1.00 61.92 140 GLY B N 1
ATOM 1334 C CA . GLY A 1 140 ? 119.759 112.994 114.205 1.00 57.64 140 GLY B CA 1
ATOM 1335 C C . GLY A 1 140 ? 120.587 114.187 114.620 1.00 58.20 140 GLY B C 1
ATOM 1336 O O . GLY A 1 140 ? 121.326 114.091 115.605 1.00 64.15 140 GLY B O 1
ATOM 1340 N N . VAL A 1 141 ? 120.442 115.318 113.924 1.00 60.96 141 VAL B N 1
ATOM 1341 C CA . VAL A 1 141 ? 121.178 116.516 114.307 1.00 62.53 141 VAL B CA 1
ATOM 1342 C C . VAL A 1 141 ? 120.950 116.818 115.778 1.00 66.49 141 VAL B C 1
ATOM 1343 O O . VAL A 1 141 ? 121.901 117.066 116.529 1.00 73.46 141 VAL B O 1
ATOM 1356 N N . GLY A 1 142 ? 119.694 116.777 116.222 1.00 58.15 142 GLY B N 1
ATOM 1357 C CA . GLY A 1 142 ? 119.433 116.948 117.638 1.00 53.35 142 GLY B CA 1
ATOM 1358 C C . GLY A 1 142 ? 120.337 116.076 118.484 1.00 56.70 142 GLY B C 1
ATOM 1359 O O . GLY A 1 142 ? 121.138 116.579 119.277 1.00 67.48 142 GLY B O 1
ATOM 1363 N N . PHE A 1 143 ? 120.271 114.761 118.280 1.00 54.79 143 PHE B N 1
ATOM 1364 C CA . PHE A 1 143 ? 121.135 113.875 119.045 1.00 60.22 143 PHE B CA 1
ATOM 1365 C C . PHE A 1 143 ? 122.585 114.314 118.943 1.00 59.79 143 PHE B C 1
ATOM 1366 O O . PHE A 1 143 ? 123.268 114.424 119.969 1.00 59.07 143 PHE B O 1
ATOM 1383 N N . THR A 1 144 ? 123.053 114.625 117.732 1.00 60.36 144 THR B N 1
ATOM 1384 C CA . THR A 1 144 ? 124.417 115.115 117.579 1.00 47.16 144 THR B CA 1
ATOM 1385 C C . THR A 1 144 ? 124.713 116.190 118.612 1.00 52.19 144 THR B C 1
ATOM 1386 O O . THR A 1 144 ? 125.581 116.014 119.475 1.00 66.09 144 THR B O 1
ATOM 1397 N N . VAL A 1 145 ? 123.954 117.287 118.585 1.00 58.66 145 VAL B N 1
ATOM 1398 C CA . VAL A 1 145 ? 124.268 118.385 119.489 1.00 53.56 145 VAL B CA 1
ATOM 1399 C C . VAL A 1 145 ? 124.192 117.906 120.931 1.00 54.17 145 VAL B C 1
ATOM 1400 O O . VAL A 1 145 ? 125.080 118.200 121.742 1.00 62.27 145 VAL B O 1
ATOM 1413 N N . ILE A 1 146 ? 123.183 117.094 121.255 1.00 54.61 146 ILE B N 1
ATOM 1414 C CA . ILE A 1 146 ? 123.083 116.576 122.614 1.00 55.16 146 ILE B CA 1
ATOM 1415 C C . ILE A 1 146 ? 124.363 115.842 122.976 1.00 50.18 146 ILE B C 1
ATOM 1416 O O . ILE A 1 146 ? 125.004 116.145 123.990 1.00 57.66 146 ILE B O 1
ATOM 1432 N N . LEU A 1 147 ? 124.796 114.920 122.113 1.00 51.94 147 LEU B N 1
ATOM 1433 C CA . LEU A 1 147 ? 126.039 114.211 122.380 1.00 55.28 147 LEU B CA 1
ATOM 1434 C C . LEU A 1 147 ? 127.166 115.196 122.633 1.00 55.02 147 LEU B C 1
ATOM 1435 O O . LEU A 1 147 ? 127.890 115.078 123.629 1.00 59.52 147 LEU B O 1
ATOM 1451 N N . ILE A 1 148 ? 127.292 116.211 121.777 1.00 54.12 148 ILE B N 1
ATOM 1452 C CA . ILE A 1 148 ? 128.370 117.175 121.960 1.00 48.58 148 ILE B CA 1
ATOM 1453 C C . ILE A 1 148 ? 128.293 117.770 123.354 1.00 53.31 148 ILE B C 1
ATOM 1454 O O . ILE A 1 148 ? 129.277 117.756 124.105 1.00 66.36 148 ILE B O 1
ATOM 1470 N N . SER A 1 149 ? 127.107 118.234 123.754 1.00 62.22 149 SER B N 1
ATOM 1471 C CA . SER A 1 149 ? 126.963 118.772 125.099 1.00 53.74 149 SER B CA 1
ATOM 1472 C C . SER A 1 149 ? 127.417 117.750 126.127 1.00 51.17 149 SER B C 1
ATOM 1473 O O . SER A 1 149 ? 128.263 118.046 126.980 1.00 59.45 149 SER B O 1
ATOM 1481 N N . LEU A 1 150 ? 126.916 116.518 126.014 1.00 54.80 150 LEU B N 1
ATOM 1482 C CA . LEU A 1 150 ? 127.334 115.472 126.935 1.00 50.92 150 LEU B CA 1
ATOM 1483 C C . LEU A 1 150 ? 128.849 115.345 126.948 1.00 58.49 150 LEU B C 1
ATOM 1484 O O . LEU A 1 150 ? 129.469 115.325 128.018 1.00 63.05 150 LEU B O 1
ATOM 1500 N N . TYR A 1 151 ? 129.469 115.314 125.767 1.00 63.12 151 TYR B N 1
ATOM 1501 C CA . TYR A 1 151 ? 130.920 115.191 125.713 1.00 53.30 151 TYR B CA 1
ATOM 1502 C C . TYR A 1 151 ? 131.587 116.363 126.413 1.00 53.56 151 TYR B C 1
ATOM 1503 O O . TYR A 1 151 ? 132.543 116.178 127.176 1.00 62.91 151 TYR B O 1
ATOM 1521 N N . VAL A 1 152 ? 131.086 117.579 126.187 1.00 52.37 152 VAL B N 1
ATOM 1522 C CA . VAL A 1 152 ? 131.724 118.740 126.793 1.00 54.56 152 VAL B CA 1
ATOM 1523 C C . VAL A 1 152 ? 131.556 118.704 128.303 1.00 55.63 152 VAL B C 1
ATOM 1524 O O . VAL A 1 152 ? 132.296 119.372 129.034 1.00 63.26 152 VAL B O 1
ATOM 1537 N N . GLY A 1 153 ? 130.597 117.924 128.799 1.00 64.81 153 GLY B N 1
ATOM 1538 C CA . GLY A 1 153 ? 130.445 117.779 130.232 1.00 63.48 153 GLY B CA 1
ATOM 1539 C C . GLY A 1 153 ? 131.454 116.857 130.874 1.00 65.38 153 GLY B C 1
ATOM 1540 O O . GLY A 1 153 ? 131.566 116.853 132.104 1.00 71.39 153 GLY B O 1
ATOM 1544 N N . PHE A 1 154 ? 132.192 116.083 130.077 1.00 64.58 154 PHE B N 1
ATOM 1545 C CA . PHE A 1 154 ? 133.165 115.147 130.620 1.00 58.92 154 PHE B CA 1
ATOM 1546 C C . PHE A 1 154 ? 134.517 115.788 130.899 1.00 62.36 154 PHE B C 1
ATOM 1547 O O . PHE A 1 154 ? 135.361 115.149 131.534 1.00 66.70 154 PHE B O 1
ATOM 1564 N N . PHE A 1 155 ? 134.749 117.019 130.443 1.00 67.18 155 PHE B N 1
ATOM 1565 C CA . PHE A 1 155 ? 136.015 117.692 130.706 1.00 63.10 155 PHE B CA 1
ATOM 1566 C C . PHE A 1 155 ? 135.796 119.106 131.229 1.00 62.47 155 PHE B C 1
ATOM 1567 O O . PHE A 1 155 ? 136.639 119.635 131.959 1.00 64.62 155 PHE B O 1
ATOM 1584 N N . TYR A 1 156 ? 134.673 119.729 130.868 1.00 64.90 156 TYR B N 1
ATOM 1585 C CA . TYR A 1 156 ? 134.451 121.114 131.266 1.00 64.30 156 TYR B CA 1
ATOM 1586 C C . TYR A 1 156 ? 134.289 121.241 132.774 1.00 70.07 156 TYR B C 1
ATOM 1587 O O . TYR A 1 156 ? 134.777 122.204 133.376 1.00 72.40 156 TYR B O 1
ATOM 1605 N N . ASN A 1 157 ? 133.602 120.287 133.403 1.00 71.34 157 ASN B N 1
ATOM 1606 C CA . ASN A 1 157 ? 133.431 120.334 134.850 1.00 63.42 157 ASN B CA 1
ATOM 1607 C C . ASN A 1 157 ? 134.757 120.215 135.585 1.00 64.90 157 ASN B C 1
ATOM 1608 O O . ASN A 1 157 ? 134.852 120.633 136.743 1.00 68.33 157 ASN B O 1
ATOM 1619 N N . VAL A 1 158 ? 135.786 119.667 134.939 1.00 67.64 158 VAL B N 1
ATOM 1620 C CA . VAL A 1 158 ? 137.096 119.595 135.573 1.00 56.84 158 VAL B CA 1
ATOM 1621 C C . VAL A 1 158 ? 137.716 120.981 135.688 1.00 53.04 158 VAL B C 1
ATOM 1622 O O . VAL A 1 158 ? 138.490 121.244 136.614 1.00 57.24 158 VAL B O 1
ATOM 1635 N N . ILE A 1 159 ? 137.390 121.893 134.771 1.00 53.50 159 ILE B N 1
ATOM 1636 C CA . ILE A 1 159 ? 137.852 123.272 134.914 1.00 55.85 159 ILE B CA 1
ATOM 1637 C C . ILE A 1 159 ? 137.236 123.903 136.155 1.00 58.44 159 ILE B C 1
ATOM 1638 O O . ILE A 1 159 ? 137.907 124.616 136.910 1.00 62.67 159 ILE B O 1
ATOM 1654 N N . ILE A 1 160 ? 135.945 123.655 136.383 1.00 60.92 160 ILE B N 1
ATOM 1655 C CA . ILE A 1 160 ? 135.295 124.171 137.582 1.00 62.55 160 ILE B CA 1
ATOM 1656 C C . ILE A 1 160 ? 135.877 123.509 138.821 1.00 58.50 160 ILE B C 1
ATOM 1657 O O . ILE A 1 160 ? 135.990 124.140 139.876 1.00 60.89 160 ILE B O 1
ATOM 1673 N N . ALA A 1 161 ? 136.244 122.230 138.725 1.00 54.94 161 ALA B N 1
ATOM 1674 C CA . ALA A 1 161 ? 136.913 121.566 139.839 1.00 46.56 161 ALA B CA 1
ATOM 1675 C C . ALA A 1 161 ? 138.254 122.221 140.146 1.00 51.98 161 ALA B C 1
ATOM 1676 O O . ALA A 1 161 ? 138.610 122.403 141.315 1.00 61.45 161 ALA B O 1
ATOM 1683 N N . TRP A 1 162 ? 139.019 122.571 139.110 1.00 61.43 162 TRP B N 1
ATOM 1684 C CA . TRP A 1 162 ? 140.274 123.287 139.322 1.00 55.17 162 TRP B CA 1
ATOM 1685 C C . TRP A 1 162 ? 140.028 124.641 139.969 1.00 59.06 162 TRP B C 1
ATOM 1686 O O . TRP A 1 162 ? 140.775 125.060 140.861 1.00 62.17 162 TRP B O 1
ATOM 1707 N N . ALA A 1 163 ? 138.996 125.352 139.513 1.00 59.64 163 ALA B N 1
ATOM 1708 C CA . ALA A 1 163 ? 138.677 126.648 140.102 1.00 54.48 163 ALA B CA 1
ATOM 1709 C C . ALA A 1 163 ? 138.304 126.502 141.571 1.00 58.75 163 ALA B C 1
ATOM 1710 O O . ALA A 1 163 ? 138.707 127.317 142.405 1.00 57.62 163 ALA B O 1
ATOM 1717 N N . LEU A 1 164 ? 137.537 125.465 141.906 1.00 62.62 164 LEU B N 1
ATOM 1718 C CA . LEU A 1 164 ? 137.181 125.219 143.300 1.00 59.74 164 LEU B CA 1
ATOM 1719 C C . LEU A 1 164 ? 138.409 124.858 144.128 1.00 63.25 164 LEU B C 1
ATOM 1720 O O . LEU A 1 164 ? 138.543 125.296 145.277 1.00 72.66 164 LEU B O 1
ATOM 1736 N N . HIS A 1 165 ? 139.315 124.057 143.563 1.00 59.02 165 HIS B N 1
ATOM 1737 C CA . HIS A 1 165 ? 140.550 123.720 144.261 1.00 55.24 165 HIS B CA 1
ATOM 1738 C C . HIS A 1 165 ? 141.370 124.968 144.548 1.00 65.23 165 HIS B C 1
ATOM 1739 O O . HIS A 1 165 ? 141.917 125.125 145.645 1.00 69.33 165 HIS B O 1
ATOM 1753 N N . TYR A 1 166 ? 141.472 125.864 143.568 1.00 62.34 166 TYR B N 1
ATOM 1754 C CA . TYR A 1 166 ? 142.209 127.104 143.775 1.00 51.65 166 TYR B CA 1
ATOM 1755 C C . TYR A 1 166 ? 141.494 128.020 144.758 1.00 56.71 166 TYR B C 1
ATOM 1756 O O . TYR A 1 166 ? 142.146 128.780 145.482 1.00 64.37 166 TYR B O 1
ATOM 1774 N N . LEU A 1 167 ? 140.162 127.974 144.788 1.00 61.22 167 LEU B N 1
ATOM 1775 C CA . LEU A 1 167 ? 139.409 128.776 145.746 1.00 61.53 167 LEU B CA 1
ATOM 1776 C C . LEU A 1 167 ? 139.670 128.309 147.171 1.00 63.81 167 LEU B C 1
ATOM 1777 O O . LEU A 1 167 ? 139.926 129.123 148.065 1.00 65.59 167 LEU B O 1
ATOM 1793 N N . PHE A 1 168 ? 139.606 126.998 147.405 1.00 64.97 168 PHE B N 1
ATOM 1794 C CA . PHE A 1 168 ? 139.878 126.483 148.742 1.00 63.76 168 PHE B CA 1
ATOM 1795 C C . PHE A 1 168 ? 141.327 126.718 149.145 1.00 67.55 168 PHE B C 1
ATOM 1796 O O . PHE A 1 168 ? 141.625 126.833 150.338 1.00 68.96 168 PHE B O 1
ATOM 1813 N N . SER A 1 169 ? 142.236 126.790 148.174 1.00 65.26 169 SER B N 1
ATOM 1814 C CA . SER A 1 169 ? 143.632 127.094 148.454 1.00 68.91 169 SER B CA 1
ATOM 1815 C C . SER A 1 169 ? 143.889 128.584 148.624 1.00 69.50 169 SER B C 1
ATOM 1816 O O . SER A 1 169 ? 144.994 128.963 149.025 1.00 69.44 169 SER B O 1
ATOM 1824 N N . SER A 1 170 ? 142.906 129.432 148.329 1.00 71.73 170 SER B N 1
ATOM 1825 C CA . SER A 1 170 ? 143.069 130.874 148.421 1.00 68.10 170 SER B CA 1
ATOM 1826 C C . SER A 1 170 ? 142.709 131.430 149.791 1.00 77.10 170 SER B C 1
ATOM 1827 O O . SER A 1 170 ? 142.953 132.615 150.042 1.00 80.06 170 SER B O 1
ATOM 1835 N N . PHE A 1 171 ? 142.138 130.616 150.675 1.00 75.96 171 PHE B N 1
ATOM 1836 C CA . PHE A 1 171 ? 141.788 131.060 152.024 1.00 70.77 171 PHE B CA 1
ATOM 1837 C C . PHE A 1 171 ? 142.980 130.884 152.964 1.00 76.16 171 PHE B C 1
ATOM 1838 O O . PHE A 1 171 ? 142.938 130.148 153.949 1.00 74.40 171 PHE B O 1
ATOM 1855 N N . THR A 1 172 ? 144.063 131.583 152.635 1.00 83.93 172 THR B N 1
ATOM 1856 C CA . THR A 1 172 ? 145.285 131.508 153.419 1.00 85.59 172 THR B CA 1
ATOM 1857 C C . THR A 1 172 ? 146.032 132.827 153.303 1.00 84.91 172 THR B C 1
ATOM 1858 O O . THR A 1 172 ? 145.853 133.585 152.347 1.00 84.32 172 THR B O 1
ATOM 1869 N N . THR A 1 173 ? 146.879 133.092 154.299 1.00 95.70 173 THR B N 1
ATOM 1870 C CA . THR A 1 173 ? 147.688 134.303 154.299 1.00 97.77 173 THR B CA 1
ATOM 1871 C C . THR A 1 173 ? 148.877 134.211 153.355 1.00 97.12 173 THR B C 1
ATOM 1872 O O . THR A 1 173 ? 149.461 135.245 153.013 1.00 96.21 173 THR B O 1
ATOM 1883 N N . GLU A 1 174 ? 149.246 133.005 152.928 1.00 92.59 174 GLU B N 1
ATOM 1884 C CA . GLU A 1 174 ? 150.380 132.785 152.032 1.00 91.11 174 GLU B CA 1
ATOM 1885 C C . GLU A 1 174 ? 149.891 131.937 150.863 1.00 92.89 174 GLU B C 1
ATOM 1886 O O . GLU A 1 174 ? 149.738 130.719 150.994 1.00 89.14 174 GLU B O 1
ATOM 1898 N N . LEU A 1 175 ? 149.644 132.578 149.727 1.00 91.35 175 LEU B N 1
ATOM 1899 C CA . LEU A 1 175 ? 149.167 131.849 148.564 1.00 84.63 175 LEU B CA 1
ATOM 1900 C C . LEU A 1 175 ? 150.226 130.843 148.121 1.00 84.80 175 LEU B C 1
ATOM 1901 O O . LEU A 1 175 ? 151.423 131.155 148.138 1.00 88.26 175 LEU B O 1
ATOM 1917 N N . PRO A 1 176 ? 149.834 129.631 147.724 1.00 75.73 176 PRO B N 1
ATOM 1918 C CA . PRO A 1 176 ? 150.817 128.589 147.413 1.00 81.09 176 PRO B CA 1
ATOM 1919 C C . PRO A 1 176 ? 151.498 128.729 146.061 1.00 81.98 176 PRO B C 1
ATOM 1920 O O . PRO A 1 176 ? 152.203 127.802 145.653 1.00 84.08 176 PRO B O 1
ATOM 1931 N N . TRP A 1 177 ? 151.324 129.847 145.354 1.00 74.17 177 TRP B N 1
ATOM 1932 C CA . TRP A 1 177 ? 151.904 130.021 144.027 1.00 71.20 177 TRP B CA 1
ATOM 1933 C C . TRP A 1 177 ? 152.714 131.309 143.937 1.00 73.94 177 TRP B C 1
ATOM 1934 O O . TRP A 1 177 ? 152.776 131.934 142.875 1.00 71.55 177 TRP B O 1
ATOM 1955 N N . ILE A 1 178 ? 153.351 131.715 145.034 1.00 88.82 178 ILE B N 1
ATOM 1956 C CA . ILE A 1 178 ? 154.108 132.962 145.062 1.00 90.72 178 ILE B CA 1
ATOM 1957 C C . ILE A 1 178 ? 155.600 132.661 144.985 1.00 90.77 178 ILE B C 1
ATOM 1958 O O . ILE A 1 178 ? 156.376 133.452 144.438 1.00 91.18 178 ILE B O 1
ATOM 1974 N N . HIS A 1 179 ? 156.008 131.517 145.532 1.00 99.43 179 HIS B N 1
ATOM 1975 C CA . HIS A 1 179 ? 157.402 131.095 145.534 1.00 100.57 179 HIS B CA 1
ATOM 1976 C C . HIS A 1 179 ? 157.450 129.611 145.198 1.00 101.70 179 HIS B C 1
ATOM 1977 O O . HIS A 1 179 ? 156.418 128.979 144.955 1.00 102.35 179 HIS B O 1
ATOM 1991 N N . CYS A 1 180 ? 158.656 129.044 145.180 1.00 108.22 180 CYS B N 1
ATOM 1992 C CA . CYS A 1 180 ? 158.829 127.619 144.915 1.00 111.77 180 CYS B CA 1
ATOM 1993 C C . CYS A 1 180 ? 159.779 126.989 145.927 1.00 109.42 180 CYS B C 1
ATOM 1994 O O . CYS A 1 180 ? 160.666 126.205 145.585 1.00 108.25 180 CYS B O 1
ATOM 2001 N N . ASN A 1 181 ? 159.604 127.333 147.197 1.00 106.58 181 ASN B N 1
ATOM 2002 C CA . ASN A 1 181 ? 160.191 126.565 148.294 1.00 106.13 181 ASN B CA 1
ATOM 2003 C C . ASN A 1 181 ? 159.155 125.592 148.855 1.00 106.65 181 ASN B C 1
ATOM 2004 O O . ASN A 1 181 ? 158.818 125.600 150.039 1.00 105.62 181 ASN B O 1
ATOM 2015 N N . ASN A 1 182 ? 158.643 124.741 147.968 1.00 101.17 182 ASN B N 1
ATOM 2016 C CA . ASN A 1 182 ? 157.579 123.804 148.294 1.00 99.12 182 ASN B CA 1
ATOM 2017 C C . ASN A 1 182 ? 157.979 122.404 147.851 1.00 101.14 182 ASN B C 1
ATOM 2018 O O . ASN A 1 182 ? 158.962 122.209 147.131 1.00 102.11 182 ASN B O 1
ATOM 2029 N N . SER A 1 183 ? 157.194 121.420 148.292 1.00 97.49 183 SER B N 1
ATOM 2030 C CA . SER A 1 183 ? 157.499 120.029 147.977 1.00 96.38 183 SER B CA 1
ATOM 2031 C C . SER A 1 183 ? 157.241 119.709 146.511 1.00 99.27 183 SER B C 1
ATOM 2032 O O . SER A 1 183 ? 157.894 118.822 145.948 1.00 97.33 183 SER B O 1
ATOM 2040 N N . TRP A 1 184 ? 156.301 120.409 145.878 1.00 95.85 184 TRP B N 1
ATOM 2041 C CA . TRP A 1 184 ? 155.927 120.113 144.501 1.00 91.21 184 TRP B CA 1
ATOM 2042 C C . TRP A 1 184 ? 156.819 120.799 143.476 1.00 93.06 184 TRP B C 1
ATOM 2043 O O . TRP A 1 184 ? 156.624 120.587 142.275 1.00 92.66 184 TRP B O 1
ATOM 2064 N N . ASN A 1 185 ? 157.784 121.604 143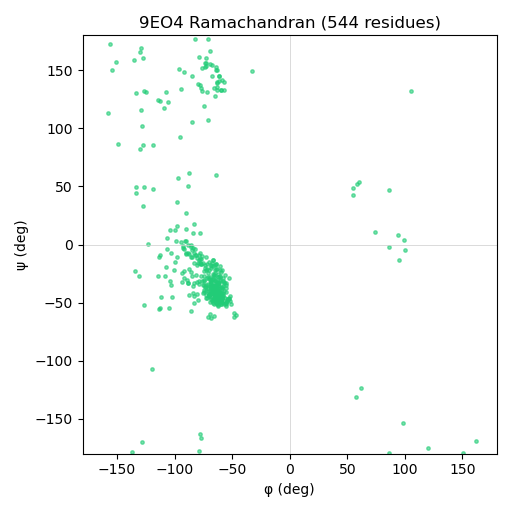.908 1.00 101.55 185 ASN B N 1
ATOM 2065 C CA . ASN A 1 185 ? 158.557 122.433 142.996 1.00 103.31 185 ASN B CA 1
ATOM 2066 C C . ASN A 1 185 ? 159.847 121.739 142.581 1.00 104.24 185 ASN B C 1
ATOM 2067 O O . ASN A 1 185 ? 160.570 121.187 143.414 1.00 102.87 185 ASN B O 1
ATOM 2078 N N . SER A 1 186 ? 160.123 121.773 141.282 1.00 113.30 186 SER B N 1
ATOM 2079 C CA . SER A 1 186 ? 161.344 121.214 140.733 1.00 112.85 186 SER B CA 1
ATOM 2080 C C . SER A 1 186 ? 162.512 122.168 140.957 1.00 113.50 186 SER B C 1
ATOM 2081 O O . SER A 1 186 ? 162.316 123.358 141.213 1.00 113.97 186 SER B O 1
ATOM 2089 N N . PRO A 1 187 ? 163.748 121.669 140.872 1.00 115.36 187 PRO B N 1
ATOM 2090 C CA . PRO A 1 187 ? 164.904 122.571 141.001 1.00 115.29 187 PRO B CA 1
ATOM 2091 C C . PRO A 1 187 ? 164.987 123.602 139.890 1.00 116.18 187 PRO B C 1
ATOM 2092 O O . PRO A 1 187 ? 165.713 124.593 140.037 1.00 111.44 187 PRO B O 1
ATOM 2103 N N . ASN A 1 188 ? 164.271 123.402 138.782 1.00 117.61 188 ASN B N 1
ATOM 2104 C CA . ASN A 1 188 ? 164.360 124.320 137.653 1.00 115.60 188 ASN B CA 1
ATOM 2105 C C . ASN A 1 188 ? 163.571 125.605 137.871 1.00 116.06 188 ASN B C 1
ATOM 2106 O O . ASN A 1 188 ? 163.675 126.520 137.048 1.00 114.90 188 ASN B O 1
ATOM 2117 N N . CYS A 1 189 ? 162.785 125.700 138.943 1.00 119.77 189 CYS B N 1
ATOM 2118 C CA . CYS A 1 189 ? 161.975 126.893 139.155 1.00 120.12 189 CYS B CA 1
ATOM 2119 C C . CYS A 1 189 ? 162.856 128.126 139.290 1.00 122.41 189 CYS B C 1
ATOM 2120 O O . CYS A 1 189 ? 163.919 128.088 139.915 1.00 119.71 189 CYS B O 1
ATOM 2127 N N . SER A 1 190 ? 162.400 129.227 138.699 1.00 130.63 190 SER B N 1
ATOM 2128 C CA . SER A 1 190 ? 163.095 130.505 138.804 1.00 130.73 190 SER B CA 1
ATOM 2129 C C . SER A 1 190 ? 162.091 131.611 138.530 1.00 130.18 190 SER B C 1
ATOM 2130 O O . SER A 1 190 ? 161.601 131.737 137.404 1.00 128.84 190 SER B O 1
ATOM 2138 N N . ASP A 1 191 ? 161.784 132.403 139.551 1.00 132.73 191 ASP B N 1
ATOM 2139 C CA . ASP A 1 191 ? 160.844 133.510 139.396 1.00 133.80 191 ASP B CA 1
ATOM 2140 C C . ASP A 1 191 ? 161.405 134.548 138.431 1.00 132.87 191 ASP B C 1
ATOM 2141 O O . ASP A 1 191 ? 160.981 134.631 137.279 1.00 131.86 191 ASP B O 1
ATOM 2150 N N . THR A 1 210 ? 160.517 126.762 134.860 1.00 64.88 210 THR B N 1
ATOM 2151 C CA . THR A 1 210 ? 159.111 127.141 134.864 1.00 69.96 210 THR B CA 1
ATOM 2152 C C . THR A 1 210 ? 158.809 128.024 136.073 1.00 68.51 210 THR B C 1
ATOM 2153 O O . THR A 1 210 ? 159.441 127.893 137.119 1.00 68.94 210 THR B O 1
ATOM 2164 N N . THR A 1 211 ? 157.839 128.922 135.921 1.00 64.72 211 THR B N 1
ATOM 2165 C CA . THR A 1 211 ? 157.556 129.907 136.950 1.00 62.40 211 THR B CA 1
ATOM 2166 C C . THR A 1 211 ? 156.880 129.256 138.155 1.00 59.47 211 THR B C 1
ATOM 2167 O O . THR A 1 211 ? 156.335 128.155 138.056 1.00 61.68 211 THR B O 1
ATOM 2178 N N . PRO A 1 212 ? 156.912 129.922 139.314 1.00 57.57 212 PRO B N 1
ATOM 2179 C CA . PRO A 1 212 ? 156.265 129.338 140.501 1.00 56.84 212 PRO B CA 1
ATOM 2180 C C . PRO A 1 212 ? 154.782 129.068 140.318 1.00 57.59 212 PRO B C 1
ATOM 2181 O O . PRO A 1 212 ? 154.277 128.067 140.836 1.00 57.05 212 PRO B O 1
ATOM 2192 N N . ALA A 1 213 ? 154.064 129.932 139.598 1.00 63.78 213 ALA B N 1
ATOM 2193 C CA . ALA A 1 213 ? 152.630 129.727 139.418 1.00 56.28 213 ALA B CA 1
ATOM 2194 C C . ALA A 1 213 ? 152.354 128.559 138.478 1.00 61.88 213 ALA B C 1
ATOM 2195 O O . ALA A 1 213 ? 151.503 127.706 138.760 1.00 65.17 213 ALA B O 1
ATOM 2202 N N . ALA A 1 214 ? 153.066 128.505 137.352 1.00 63.58 214 ALA B N 1
ATOM 2203 C CA . ALA A 1 214 ? 152.918 127.375 136.444 1.00 58.55 214 ALA B CA 1
ATOM 2204 C C . ALA A 1 214 ? 153.347 126.080 137.115 1.00 58.56 214 ALA B C 1
ATOM 2205 O O . ALA A 1 214 ? 152.698 125.039 136.951 1.00 63.12 214 ALA B O 1
ATOM 2212 N N . GLU A 1 215 ? 154.439 126.124 137.879 1.00 59.84 215 GLU B N 1
ATOM 2213 C CA . GLU A 1 215 ? 154.876 124.935 138.599 1.00 57.02 215 GLU B CA 1
ATOM 2214 C C . GLU A 1 215 ? 153.829 124.492 139.608 1.00 56.33 215 GLU B C 1
ATOM 2215 O O . GLU A 1 215 ? 153.558 123.296 139.740 1.00 63.19 215 GLU B O 1
ATOM 2227 N N . TYR A 1 216 ? 153.228 125.436 140.335 1.00 55.24 216 TYR B N 1
ATOM 2228 C CA . TYR A 1 216 ? 152.181 125.067 141.279 1.00 50.22 216 TYR B CA 1
ATOM 2229 C C . TYR A 1 216 ? 151.015 124.411 140.557 1.00 48.69 216 TYR B C 1
ATOM 2230 O O . TYR A 1 216 ? 150.534 123.352 140.968 1.00 57.96 216 TYR B O 1
ATOM 2248 N N . PHE A 1 217 ? 150.568 125.009 139.453 1.00 49.72 217 PHE B N 1
ATOM 2249 C CA . PHE A 1 217 ? 149.442 124.443 138.719 1.00 48.29 217 PHE B CA 1
ATOM 2250 C C . PHE A 1 217 ? 149.751 123.027 138.250 1.00 50.31 217 PHE B C 1
ATOM 2251 O O . PHE A 1 217 ? 148.919 122.122 138.371 1.00 61.95 217 PHE B O 1
ATOM 2268 N N . GLU A 1 218 ? 150.956 122.815 137.718 1.00 52.67 218 GLU B N 1
ATOM 2269 C CA . GLU A 1 218 ? 151.241 121.554 137.041 1.00 53.63 218 GLU B CA 1
ATOM 2270 C C . GLU A 1 218 ? 151.639 120.451 138.017 1.00 55.01 218 GLU B C 1
ATOM 2271 O O . GLU A 1 218 ? 151.334 119.277 137.782 1.00 61.91 218 GLU B O 1
ATOM 2283 N N . ARG A 1 219 ? 152.319 120.793 139.112 1.00 50.19 219 ARG B N 1
ATOM 2284 C CA . ARG A 1 219 ? 152.911 119.800 139.997 1.00 50.07 219 ARG B CA 1
ATOM 2285 C C . ARG A 1 219 ? 152.278 119.760 141.381 1.00 57.17 219 ARG B C 1
ATOM 2286 O O . ARG A 1 219 ? 152.565 118.833 142.144 1.00 64.97 219 ARG B O 1
ATOM 2307 N N . GLY A 1 220 ? 151.437 120.729 141.730 1.00 46.28 220 GLY B N 1
ATOM 2308 C CA . GLY A 1 220 ? 150.825 120.761 143.043 1.00 46.13 220 GLY B CA 1
ATOM 2309 C C . GLY A 1 220 ? 149.326 120.570 142.979 1.00 48.82 220 GLY B C 1
ATOM 2310 O O . GLY A 1 220 ? 148.712 120.088 143.935 1.00 62.67 220 GLY B O 1
ATOM 2314 N N . VAL A 1 221 ? 148.728 120.947 141.855 1.00 46.86 221 VAL B N 1
ATOM 2315 C CA . VAL A 1 221 ? 147.302 120.765 141.624 1.00 45.37 221 VAL B CA 1
ATOM 2316 C C . VAL A 1 221 ? 147.042 119.608 140.671 1.00 59.73 221 VAL B C 1
ATOM 2317 O O . VAL A 1 221 ? 146.294 118.685 140.993 1.00 65.53 221 VAL B O 1
ATOM 2330 N N . LEU A 1 222 ? 147.658 119.638 139.490 1.00 55.66 222 LEU B N 1
ATOM 2331 C CA . LEU A 1 222 ? 147.470 118.581 138.505 1.00 49.25 222 LEU B CA 1
ATOM 2332 C C . LEU A 1 222 ? 148.387 117.390 138.734 1.00 51.94 222 LEU B C 1
ATOM 2333 O O . LEU A 1 222 ? 147.978 116.251 138.489 1.00 65.69 222 LEU B O 1
ATOM 2349 N N . HIS A 1 223 ? 149.616 117.625 139.194 1.00 53.73 223 HIS B N 1
ATOM 2350 C CA . HIS A 1 223 ? 150.606 116.564 139.370 1.00 53.10 223 HIS B CA 1
ATOM 2351 C C . HIS A 1 223 ? 150.909 115.879 138.038 1.00 57.77 223 HIS B C 1
ATOM 2352 O O . HIS A 1 223 ? 150.818 114.659 137.902 1.00 60.69 223 HIS B O 1
ATOM 2366 N N . LEU A 1 224 ? 151.274 116.690 137.041 1.00 61.48 224 LEU B N 1
ATOM 2367 C CA . LEU A 1 224 ? 151.585 116.149 135.723 1.00 55.34 224 LEU B CA 1
ATOM 2368 C C . LEU A 1 224 ? 152.932 115.446 135.703 1.00 58.15 224 LEU B C 1
ATOM 2369 O O . LEU A 1 224 ? 153.120 114.493 134.939 1.00 68.79 224 LEU B O 1
ATOM 2385 N N . HIS A 1 225 ? 153.879 115.898 136.526 1.00 54.67 225 HIS B N 1
ATOM 2386 C CA . HIS A 1 225 ? 155.207 115.299 136.522 1.00 60.30 225 HIS B CA 1
ATOM 2387 C C . HIS A 1 225 ? 155.168 113.823 136.890 1.00 66.33 225 HIS B C 1
ATOM 2388 O O . HIS A 1 225 ? 156.125 113.098 136.600 1.00 67.41 225 HIS B O 1
ATOM 2402 N N . GLN A 1 226 ? 154.088 113.364 137.515 1.00 66.62 226 GLN B N 1
ATOM 2403 C CA . GLN A 1 226 ? 153.922 111.963 137.867 1.00 61.91 226 GLN B CA 1
ATOM 2404 C C . GLN A 1 226 ? 153.238 111.155 136.772 1.00 65.28 226 GLN B C 1
ATOM 2405 O O . GLN A 1 226 ? 152.988 109.962 136.968 1.00 70.52 226 GLN B O 1
ATOM 2419 N N . SER A 1 227 ? 152.927 111.772 135.633 1.00 69.53 227 SER B N 1
ATOM 2420 C CA . SER A 1 227 ? 152.307 111.090 134.505 1.00 64.23 227 SER B CA 1
ATOM 2421 C C . SER A 1 227 ? 153.141 111.337 133.259 1.00 66.38 227 SER B C 1
ATOM 2422 O O . SER A 1 227 ? 153.515 112.479 132.976 1.00 69.06 227 SER B O 1
ATOM 2430 N N . HIS A 1 228 ? 153.430 110.269 132.518 1.00 80.84 228 HIS B N 1
ATOM 2431 C CA . HIS A 1 228 ? 154.250 110.357 131.318 1.00 78.44 228 HIS B CA 1
ATOM 2432 C C . HIS A 1 228 ? 153.450 110.672 130.062 1.00 79.18 228 HIS B C 1
ATOM 2433 O O . HIS A 1 228 ? 154.052 110.925 129.013 1.00 83.24 228 HIS B O 1
ATOM 2447 N N . GLY A 1 229 ? 152.127 110.664 130.134 1.00 62.88 229 GLY B N 1
ATOM 2448 C CA . GLY A 1 229 ? 151.315 110.948 128.971 1.00 60.50 229 GLY B CA 1
ATOM 2449 C C . GLY A 1 229 ? 149.897 110.453 129.175 1.00 64.85 229 GLY B C 1
ATOM 2450 O O . GLY A 1 229 ? 149.502 110.074 130.276 1.00 66.26 229 GLY B O 1
ATOM 2454 N N . ILE A 1 230 ? 149.140 110.468 128.075 1.00 66.71 230 ILE B N 1
ATOM 2455 C CA . ILE A 1 230 ? 147.755 110.020 128.121 1.00 62.97 230 ILE B CA 1
ATOM 2456 C C . ILE A 1 230 ? 147.657 108.522 128.364 1.00 63.93 230 ILE B C 1
ATOM 2457 O O . ILE A 1 230 ? 146.590 108.029 128.747 1.00 68.41 230 ILE B O 1
ATOM 2473 N N . ASP A 1 231 ? 148.741 107.780 128.152 1.00 69.51 231 ASP B N 1
ATOM 2474 C CA . ASP A 1 231 ? 148.766 106.345 128.402 1.00 69.91 231 ASP B CA 1
ATOM 2475 C C . ASP A 1 231 ? 149.222 106.000 129.813 1.00 73.51 231 ASP B C 1
ATOM 2476 O O . ASP A 1 231 ? 149.343 104.814 130.135 1.00 77.32 231 ASP B O 1
ATOM 2485 N N . ASP A 1 232 ? 149.479 106.998 130.654 1.00 70.54 232 ASP B N 1
ATOM 2486 C CA . ASP A 1 232 ? 149.932 106.809 132.028 1.00 68.03 232 ASP B CA 1
ATOM 2487 C C . ASP A 1 232 ? 149.130 107.700 132.968 1.00 67.77 232 ASP B C 1
ATOM 2488 O O . ASP A 1 232 ? 149.675 108.434 133.794 1.00 67.84 232 ASP B O 1
ATOM 2497 N N . LEU A 1 233 ? 147.803 107.649 132.835 1.00 60.82 233 LEU B N 1
ATOM 2498 C CA . LEU A 1 233 ? 146.942 108.552 133.593 1.00 56.83 233 LEU B CA 1
ATOM 2499 C C . LEU A 1 233 ? 147.180 108.421 135.093 1.00 57.06 233 LEU B C 1
ATOM 2500 O O . LEU A 1 233 ? 147.393 109.420 135.788 1.00 63.62 233 LEU B O 1
ATOM 2516 N N . GLY A 1 234 ? 147.149 107.197 135.611 1.00 58.00 234 GLY B N 1
ATOM 2517 C CA . GLY A 1 234 ? 147.281 106.974 137.030 1.00 56.57 234 GLY B CA 1
ATOM 2518 C C . GLY A 1 234 ? 145.948 107.084 137.743 1.00 58.40 234 GLY B C 1
ATOM 2519 O O . GLY A 1 234 ? 144.906 107.316 137.124 1.00 66.39 234 GLY B O 1
ATOM 2523 N N . PRO A 1 235 ? 145.955 106.915 139.061 1.00 55.20 235 PRO B N 1
ATOM 2524 C CA . PRO A 1 235 ? 144.704 106.960 139.823 1.00 52.55 235 PRO B CA 1
ATOM 2525 C C . PRO A 1 235 ? 144.184 108.381 139.947 1.00 57.68 235 PRO B C 1
ATOM 2526 O O . PRO A 1 235 ? 144.966 109.342 139.905 1.00 63.70 235 PRO B O 1
ATOM 2537 N N . PRO A 1 236 ? 142.871 108.560 140.101 1.00 52.77 236 PRO B N 1
ATOM 2538 C CA . PRO A 1 236 ? 142.336 109.912 140.303 1.00 49.58 236 PRO B CA 1
ATOM 2539 C C . PRO A 1 236 ? 142.888 110.550 141.569 1.00 51.15 236 PRO B C 1
ATOM 2540 O O . PRO A 1 236 ? 143.124 109.879 142.575 1.00 61.61 236 PRO B O 1
ATOM 2551 N N . ARG A 1 237 ? 143.092 111.864 141.510 1.00 55.69 237 ARG B N 1
ATOM 2552 C CA . ARG A 1 237 ? 143.504 112.623 142.683 1.00 53.04 237 ARG B CA 1
ATOM 2553 C C . ARG A 1 237 ? 142.301 112.834 143.592 1.00 56.31 237 ARG B C 1
ATOM 2554 O O . ARG A 1 237 ? 141.214 113.183 143.122 1.00 60.05 237 ARG B O 1
ATOM 2575 N N . TRP A 1 238 ? 142.490 112.621 144.896 1.00 52.94 238 TRP B N 1
ATOM 2576 C CA . TRP A 1 238 ? 141.357 112.696 145.812 1.00 48.91 238 TRP B CA 1
ATOM 2577 C C . TRP A 1 238 ? 140.942 114.133 146.106 1.00 52.60 238 TRP B C 1
ATOM 2578 O O . TRP A 1 238 ? 139.755 114.389 146.326 1.00 56.62 238 TRP B O 1
ATOM 2599 N N . GLN A 1 239 ? 141.880 115.083 146.107 1.00 53.26 239 GLN B N 1
ATOM 2600 C CA . GLN A 1 239 ? 141.502 116.483 146.280 1.00 49.97 239 GLN B CA 1
ATOM 2601 C C . GLN A 1 239 ? 140.694 116.979 145.087 1.00 54.03 239 GLN B C 1
ATOM 2602 O O . GLN A 1 239 ? 139.612 117.563 145.247 1.00 61.81 239 GLN B O 1
ATOM 2616 N N . LEU A 1 240 ? 141.208 116.751 143.878 1.00 48.94 240 LEU B N 1
ATOM 2617 C CA . LEU A 1 240 ? 140.476 117.143 142.682 1.00 46.59 240 LEU B CA 1
ATOM 2618 C C . LEU A 1 240 ? 139.176 116.366 142.559 1.00 50.81 240 LEU B C 1
ATOM 2619 O O . LEU A 1 240 ? 138.172 116.910 142.094 1.00 49.29 240 LEU B O 1
ATOM 2635 N N . THR A 1 241 ? 139.172 115.098 142.974 1.00 47.42 241 THR B N 1
ATOM 2636 C CA . THR A 1 241 ? 137.938 114.319 142.947 1.00 44.80 241 THR B CA 1
ATOM 2637 C C . THR A 1 241 ? 136.900 114.899 143.899 1.00 47.61 241 THR B C 1
ATOM 2638 O O . THR A 1 241 ? 135.712 114.952 143.570 1.00 55.89 241 THR B O 1
ATOM 2649 N N . ALA A 1 242 ? 137.323 115.333 145.088 1.00 47.56 242 ALA B N 1
ATOM 2650 C CA . ALA A 1 242 ? 136.385 115.946 146.025 1.00 43.21 242 ALA B CA 1
ATOM 2651 C C . ALA A 1 242 ? 135.836 117.259 145.480 1.00 45.83 242 ALA B C 1
ATOM 2652 O O . ALA A 1 242 ? 134.637 117.544 145.610 1.00 51.47 242 ALA B O 1
ATOM 2659 N N . CYS A 1 243 ? 136.697 118.075 144.871 1.00 48.11 243 CYS B N 1
ATOM 2660 C CA . CYS A 1 243 ? 136.218 119.319 144.273 1.00 39.88 243 CYS B CA 1
ATOM 2661 C C . CYS A 1 243 ? 135.246 119.040 143.131 1.00 49.78 243 CYS B C 1
ATOM 2662 O O . CYS A 1 243 ? 134.234 119.738 142.974 1.00 54.88 243 CYS B O 1
ATOM 2670 N N . LEU A 1 244 ? 135.534 118.016 142.326 1.00 48.35 244 LEU B N 1
ATOM 2671 C CA . LEU A 1 244 ? 134.617 117.622 141.263 1.00 46.08 244 LEU B CA 1
ATOM 2672 C C . LEU A 1 244 ? 133.295 117.130 141.836 1.00 48.16 244 LEU B C 1
ATOM 2673 O O . LEU A 1 244 ? 132.233 117.375 141.260 1.00 55.01 244 LEU B O 1
ATOM 2689 N N . VAL A 1 245 ? 133.342 116.427 142.968 1.00 42.62 245 VAL B N 1
ATOM 2690 C CA . VAL A 1 245 ? 132.115 115.980 143.621 1.00 41.09 245 VAL B CA 1
ATOM 2691 C C . VAL A 1 245 ? 131.282 117.178 144.051 1.00 46.14 245 VAL B C 1
ATOM 2692 O O . VAL A 1 245 ? 130.056 117.187 143.901 1.00 51.36 245 VAL B O 1
ATOM 2705 N N . LEU A 1 246 ? 131.931 118.198 144.615 1.00 50.14 246 LEU B N 1
ATOM 2706 C CA . LEU A 1 246 ? 131.198 119.398 145.008 1.00 46.14 246 LEU B CA 1
ATOM 2707 C C . LEU A 1 246 ? 130.566 120.077 143.798 1.00 45.40 246 LEU B C 1
ATOM 2708 O O . LEU A 1 246 ? 129.395 120.482 143.839 1.00 52.98 246 LEU B O 1
ATOM 2724 N N . VAL A 1 247 ? 131.325 120.203 142.708 1.00 44.40 247 VAL B N 1
ATOM 2725 C CA . VAL A 1 247 ? 130.788 120.817 141.495 1.00 47.34 247 VAL B CA 1
ATOM 2726 C C . VAL A 1 247 ? 129.598 120.017 140.980 1.00 52.39 247 VAL B C 1
ATOM 2727 O O . VAL A 1 247 ? 128.585 120.580 140.549 1.00 52.52 247 VAL B O 1
ATOM 2740 N N . ILE A 1 248 ? 129.708 118.690 141.015 1.00 53.92 248 ILE B N 1
ATOM 2741 C CA . ILE A 1 248 ? 128.650 117.822 140.516 1.00 43.80 248 ILE B CA 1
ATOM 2742 C C . ILE A 1 248 ? 127.398 117.946 141.376 1.00 45.65 248 ILE B C 1
ATOM 2743 O O . ILE A 1 248 ? 126.274 117.955 140.862 1.00 55.43 248 ILE B O 1
ATOM 2759 N N . VAL A 1 249 ? 127.566 118.021 142.696 1.00 45.54 249 VAL B N 1
ATOM 2760 C CA . VAL A 1 249 ? 126.419 118.195 143.580 1.00 47.80 249 VAL B CA 1
ATOM 2761 C C . VAL A 1 249 ? 125.732 119.524 143.301 1.00 45.73 249 VAL B C 1
ATOM 2762 O O . VAL A 1 249 ? 124.495 119.605 143.248 1.00 49.09 249 VAL B O 1
ATOM 2775 N N . LEU A 1 250 ? 126.518 120.589 143.121 1.00 45.01 250 LEU B N 1
ATOM 2776 C CA . LEU A 1 250 ? 125.929 121.879 142.774 1.00 45.32 250 LEU B CA 1
ATOM 2777 C C . LEU A 1 250 ? 125.147 121.787 141.471 1.00 50.01 250 LEU B C 1
ATOM 2778 O O . LEU A 1 250 ? 124.019 122.285 141.377 1.00 55.49 250 LEU B O 1
ATOM 2794 N N . LEU A 1 251 ? 125.725 121.143 140.456 1.00 43.40 251 LEU B N 1
ATOM 2795 C CA . LEU A 1 251 ? 125.034 121.000 139.178 1.00 44.59 251 LEU B CA 1
ATOM 2796 C C . LEU A 1 251 ? 123.713 120.261 139.350 1.00 47.29 251 LEU B C 1
ATOM 2797 O O . LEU A 1 251 ? 122.667 120.709 138.863 1.00 56.03 251 LEU B O 1
ATOM 2813 N N . TYR A 1 252 ? 123.743 119.123 140.044 1.00 48.24 252 TYR B N 1
ATOM 2814 C CA . TYR A 1 252 ? 122.531 118.328 140.196 1.00 47.72 252 TYR B CA 1
ATOM 2815 C C . TYR A 1 252 ? 121.447 119.122 140.906 1.00 46.25 252 TYR B C 1
ATOM 2816 O O . TYR A 1 252 ? 120.304 119.187 140.440 1.00 50.96 252 TYR B O 1
ATOM 2834 N N . PHE A 1 253 ? 121.782 119.741 142.038 1.00 46.52 253 PHE B N 1
ATOM 2835 C CA . PHE A 1 253 ? 120.758 120.476 142.767 1.00 42.81 253 PHE B CA 1
ATOM 2836 C C . PHE A 1 253 ? 120.371 121.777 142.081 1.00 47.53 253 PHE B C 1
ATOM 2837 O O . PHE A 1 253 ? 119.376 122.391 142.478 1.00 55.99 253 PHE B O 1
ATOM 2854 N N . SER A 1 254 ? 121.120 122.209 141.068 1.00 48.35 254 SER B N 1
ATOM 2855 C CA . SER A 1 254 ? 120.684 123.315 140.229 1.00 44.09 254 SER B CA 1
ATOM 2856 C C . SER A 1 254 ? 119.762 122.876 139.102 1.00 52.21 254 SER B C 1
ATOM 2857 O O . SER A 1 254 ? 118.944 123.681 138.644 1.00 62.82 254 SER B O 1
ATOM 2865 N N . LEU A 1 255 ? 119.868 121.625 138.647 1.00 53.03 255 LEU B N 1
ATOM 2866 C CA . LEU A 1 255 ? 119.123 121.165 137.483 1.00 45.33 255 LEU B CA 1
ATOM 2867 C C . LEU A 1 255 ? 118.049 120.127 137.778 1.00 46.59 255 LEU B C 1
ATOM 2868 O O . LEU A 1 255 ? 117.263 119.815 136.877 1.00 57.46 255 LEU B O 1
ATOM 2884 N N . TRP A 1 256 ? 117.982 119.583 138.993 1.00 51.67 256 TRP B N 1
ATOM 2885 C CA . TRP A 1 256 ? 117.111 118.438 139.234 1.00 51.96 256 TRP B CA 1
ATOM 2886 C C . TRP A 1 256 ? 115.630 118.788 139.159 1.00 54.80 256 TRP B C 1
ATOM 2887 O O . TRP A 1 256 ? 114.822 117.915 138.827 1.00 52.88 256 TRP B O 1
ATOM 2908 N N . LYS A 1 257 ? 115.251 120.030 139.453 1.00 62.29 257 LYS B N 1
ATOM 2909 C CA . LYS A 1 257 ? 113.847 120.420 139.478 1.00 55.70 257 LYS B CA 1
ATOM 2910 C C . LYS A 1 257 ? 113.385 121.113 138.204 1.00 57.13 257 LYS B C 1
ATOM 2911 O O . LYS A 1 257 ? 112.225 121.530 138.135 1.00 62.86 257 LYS B O 1
ATOM 2930 N N . GLY A 1 258 ? 114.249 121.246 137.204 1.00 55.87 258 GLY B N 1
ATOM 2931 C CA . GLY A 1 258 ? 113.865 121.882 135.960 1.00 53.92 258 GLY B CA 1
ATOM 2932 C C . GLY A 1 258 ? 114.293 123.331 135.890 1.00 57.43 258 GLY B C 1
ATOM 2933 O O . GLY A 1 258 ? 115.264 123.728 136.539 1.00 61.84 258 GLY B O 1
ATOM 2937 N N . VAL A 1 259 ? 113.572 124.136 135.103 1.00 58.63 259 VAL B N 1
ATOM 2938 C CA . VAL A 1 259 ? 113.920 125.546 134.947 1.00 56.15 259 VAL B CA 1
ATOM 2939 C C . VAL A 1 259 ? 113.440 126.406 136.102 1.00 58.57 259 VAL B C 1
ATOM 2940 O O . VAL A 1 259 ? 113.925 127.532 136.259 1.00 62.70 259 VAL B O 1
ATOM 2953 N N . LYS A 1 260 ? 112.521 125.909 136.929 1.00 59.69 260 LYS B N 1
ATOM 2954 C CA . LYS A 1 260 ? 112.045 126.689 138.063 1.00 58.11 260 LYS B CA 1
ATOM 2955 C C . LYS A 1 260 ? 113.133 126.947 139.096 1.00 61.79 260 LYS B C 1
ATOM 2956 O O . LYS A 1 260 ? 113.036 127.926 139.843 1.00 69.42 260 LYS B O 1
ATOM 2975 N N . THR A 1 261 ? 114.159 126.100 139.159 1.00 58.18 261 THR B N 1
ATOM 2976 C CA . THR A 1 261 ? 115.308 126.325 140.029 1.00 56.26 261 THR B CA 1
ATOM 2977 C C . THR A 1 261 ? 116.531 126.818 139.269 1.00 58.25 261 THR B C 1
ATOM 2978 O O . THR A 1 261 ? 117.305 127.616 139.805 1.00 64.32 261 THR B O 1
ATOM 2989 N N . SER A 1 262 ? 116.730 126.353 138.035 1.00 45.97 262 SER B N 1
ATOM 2990 C CA . SER A 1 262 ? 117.855 126.829 137.238 1.00 44.30 262 SER B CA 1
ATOM 2991 C C . SER A 1 262 ? 117.723 128.317 136.936 1.00 51.90 262 SER B C 1
ATOM 2992 O O . SER A 1 262 ? 118.713 129.060 136.981 1.00 61.75 262 SER B O 1
ATOM 3000 N N . GLY A 1 263 ? 116.508 128.769 136.618 1.00 39.36 263 GLY B N 1
ATOM 3001 C CA . GLY A 1 263 ? 116.284 130.171 136.328 1.00 39.46 263 GLY B CA 1
ATOM 3002 C C . GLY A 1 263 ? 116.522 131.077 137.513 1.00 47.15 263 GLY B C 1
ATOM 3003 O O . GLY A 1 263 ? 116.767 132.272 137.326 1.00 54.39 263 GLY B O 1
ATOM 3007 N N . LYS A 1 264 ? 116.453 130.541 138.729 1.00 40.57 264 LYS B N 1
ATOM 3008 C CA . LYS A 1 264 ? 116.764 131.317 139.921 1.00 41.03 264 LYS B CA 1
ATOM 3009 C C . LYS A 1 264 ? 118.225 131.191 140.326 1.00 43.75 264 LYS B C 1
ATOM 3010 O O . LYS A 1 264 ? 118.777 132.121 140.922 1.00 55.35 264 LYS B O 1
ATOM 3029 N N . VAL A 1 265 ? 118.860 130.059 140.022 1.00 39.20 265 VAL B N 1
ATOM 3030 C CA . VAL A 1 265 ? 120.292 129.927 140.271 1.00 33.11 265 VAL B CA 1
ATOM 3031 C C . VAL A 1 265 ? 121.076 130.853 139.350 1.00 41.70 265 VAL B C 1
ATOM 3032 O O . VAL A 1 265 ? 122.111 131.410 139.739 1.00 56.73 265 VAL B O 1
ATOM 3045 N N . VAL A 1 266 ? 120.604 131.028 138.113 1.00 45.10 266 VAL B N 1
ATOM 3046 C CA . VAL A 1 266 ? 121.292 131.927 137.195 1.00 39.42 266 VAL B CA 1
ATOM 3047 C C . VAL A 1 266 ? 121.194 133.377 137.649 1.00 41.36 266 VAL B C 1
ATOM 3048 O O . VAL A 1 266 ? 121.955 134.222 137.168 1.00 51.41 266 VAL B O 1
ATOM 3061 N N . TRP A 1 267 ? 120.278 133.697 138.564 1.00 49.40 267 TRP B N 1
ATOM 3062 C CA . TRP A 1 267 ? 120.238 135.050 139.107 1.00 46.80 267 TRP B CA 1
ATOM 3063 C C . TRP A 1 267 ? 121.521 135.382 139.851 1.00 47.81 267 TRP B C 1
ATOM 3064 O O . TRP A 1 267 ? 121.907 136.553 139.933 1.00 54.89 267 TRP B O 1
ATOM 3085 N N . ILE A 1 268 ? 122.192 134.371 140.394 1.00 51.37 268 ILE B N 1
ATOM 3086 C CA . ILE A 1 268 ? 123.446 134.560 141.109 1.00 53.49 268 ILE B CA 1
ATOM 3087 C C . ILE A 1 268 ? 124.642 134.173 140.250 1.00 52.37 268 ILE B C 1
ATOM 3088 O O . ILE A 1 268 ? 125.632 134.902 140.201 1.00 56.32 268 ILE B O 1
ATOM 3104 N N . THR A 1 269 ? 124.571 133.031 139.563 1.00 48.58 269 THR B N 1
ATOM 3105 C CA . THR A 1 269 ? 125.721 132.566 138.797 1.00 45.17 269 THR B CA 1
ATOM 3106 C C . THR A 1 269 ? 125.930 133.342 137.502 1.00 45.18 269 THR B C 1
ATOM 3107 O O . THR A 1 269 ? 127.017 133.258 136.921 1.00 53.70 269 THR B O 1
ATOM 3118 N N . ALA A 1 270 ? 124.931 134.091 137.036 1.00 49.65 270 ALA B N 1
ATOM 3119 C CA . ALA A 1 270 ? 125.072 134.869 135.811 1.00 45.02 270 ALA B CA 1
ATOM 3120 C C . ALA A 1 270 ? 125.374 136.339 136.061 1.00 50.64 270 ALA B C 1
ATOM 3121 O O . ALA A 1 270 ? 125.787 137.034 135.127 1.00 52.53 270 ALA B O 1
ATOM 3128 N N . THR A 1 271 ? 125.181 136.828 137.288 1.00 55.31 271 THR B N 1
ATOM 3129 C CA . THR A 1 271 ? 125.433 138.223 137.617 1.00 48.97 271 THR B CA 1
ATOM 3130 C C . THR A 1 271 ? 126.662 138.433 138.488 1.00 51.17 271 THR B C 1
ATOM 3131 O O . THR A 1 271 ? 127.263 139.510 138.425 1.00 56.05 271 THR B O 1
ATOM 3142 N N . MET A 1 272 ? 127.045 137.447 139.297 1.00 50.92 272 MET B N 1
ATOM 3143 C CA . MET A 1 272 ? 128.277 137.567 140.071 1.00 55.40 272 MET B CA 1
ATOM 3144 C C . MET A 1 272 ? 129.499 137.782 139.188 1.00 61.46 272 MET B C 1
ATOM 3145 O O . MET A 1 272 ? 130.361 138.600 139.559 1.00 64.12 272 MET B O 1
ATOM 3159 N N . PRO A 1 273 ? 129.655 137.090 138.053 1.00 55.74 273 PRO B N 1
ATOM 3160 C CA . PRO A 1 273 ? 130.833 137.346 137.214 1.00 47.40 273 PRO B CA 1
ATOM 3161 C C . PRO A 1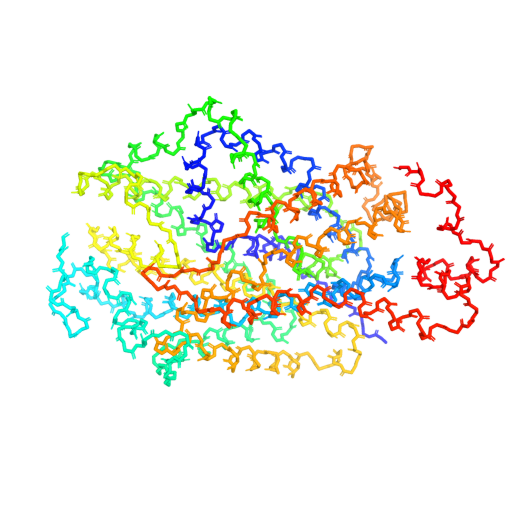 273 ? 130.975 138.800 136.815 1.00 45.44 273 PRO B C 1
ATOM 3162 O O . PRO A 1 273 ? 132.097 139.306 136.764 1.00 55.14 273 PRO B O 1
ATOM 3173 N N . TYR A 1 274 ? 129.871 139.494 136.538 1.00 47.50 274 TYR B N 1
ATOM 3174 C CA . TYR A 1 274 ? 129.967 140.904 136.175 1.00 47.10 274 TYR B CA 1
ATOM 3175 C C . TYR A 1 274 ? 130.431 141.760 137.346 1.00 53.65 274 TYR B C 1
ATOM 3176 O O . TYR A 1 274 ? 131.228 142.684 137.156 1.00 57.34 274 TYR B O 1
ATOM 3194 N N . VAL A 1 275 ? 129.955 141.471 138.557 1.00 49.90 275 VAL B N 1
ATOM 3195 C CA . VAL A 1 275 ? 130.406 142.221 139.725 1.00 47.10 275 VAL B CA 1
ATOM 3196 C C . VAL A 1 275 ? 131.902 142.025 139.931 1.00 55.19 275 VAL B C 1
ATOM 3197 O O . VAL A 1 275 ? 132.653 142.988 140.143 1.00 60.16 275 VAL B O 1
ATOM 3210 N N . VAL A 1 276 ? 132.362 140.774 139.861 1.00 56.16 276 VAL B N 1
ATOM 3211 C CA . VAL A 1 276 ? 133.782 140.517 140.073 1.00 49.76 276 VAL B CA 1
ATOM 3212 C C . VAL A 1 276 ? 134.609 141.111 138.940 1.00 51.77 276 VAL B C 1
ATOM 3213 O O . VAL A 1 276 ? 135.732 141.576 139.157 1.00 59.18 276 VAL B O 1
ATOM 3226 N N . LEU A 1 277 ? 134.084 141.090 137.714 1.00 46.49 277 LEU B N 1
ATOM 3227 C CA . LEU A 1 277 ? 134.802 141.685 136.594 1.00 46.64 277 LEU B CA 1
ATOM 3228 C C . LEU A 1 277 ? 134.931 143.189 136.768 1.00 53.13 277 LEU B C 1
ATOM 3229 O O . LEU A 1 277 ? 135.973 143.766 136.451 1.00 61.26 277 LEU B O 1
ATOM 3245 N N . THR A 1 278 ? 133.881 143.846 137.262 1.00 55.35 278 THR B N 1
ATOM 3246 C CA . THR A 1 278 ? 133.979 145.275 137.540 1.00 53.43 278 THR B CA 1
ATOM 3247 C C . THR A 1 278 ? 135.007 145.547 138.630 1.00 60.17 278 THR B C 1
ATOM 3248 O O . THR A 1 278 ? 135.795 146.499 138.534 1.00 62.94 278 THR B O 1
ATOM 3259 N N . ALA A 1 279 ? 135.018 144.720 139.677 1.00 58.89 279 ALA B N 1
ATOM 3260 C CA . ALA A 1 279 ? 136.012 144.887 140.733 1.00 55.15 279 ALA B CA 1
ATOM 3261 C C . ALA A 1 279 ? 137.425 144.735 140.180 1.00 57.38 279 ALA B C 1
ATOM 3262 O O . ALA A 1 279 ? 138.308 145.554 140.461 1.00 63.98 279 ALA B O 1
ATOM 3269 N N . LEU A 1 280 ? 137.651 143.698 139.372 1.00 59.04 280 LEU B N 1
ATOM 3270 C CA . LEU A 1 280 ? 138.977 143.465 138.810 1.00 60.24 280 LEU B CA 1
ATOM 3271 C C . LEU A 1 280 ? 139.354 144.535 137.795 1.00 59.55 280 LEU B C 1
ATOM 3272 O O . LEU A 1 280 ? 140.539 144.830 137.625 1.00 63.33 280 LEU B O 1
ATOM 3288 N N . LEU A 1 281 ? 138.372 145.117 137.107 1.00 56.61 281 LEU B N 1
ATOM 3289 C CA . LEU A 1 281 ? 138.657 146.203 136.177 1.00 58.46 281 LEU B CA 1
ATOM 3290 C C . LEU A 1 281 ? 139.096 147.451 136.925 1.00 60.08 281 LEU B C 1
ATOM 3291 O O . LEU A 1 281 ? 140.072 148.105 136.544 1.00 66.25 281 LEU B O 1
ATOM 3307 N N . LEU A 1 282 ? 138.383 147.799 137.997 1.00 61.02 282 LEU B N 1
ATOM 3308 C CA . LEU A 1 282 ? 138.791 148.951 138.791 1.00 64.12 282 LEU B CA 1
ATOM 3309 C C . LEU A 1 282 ? 140.125 148.703 139.482 1.00 65.17 282 LEU B C 1
ATOM 3310 O O . LEU A 1 282 ? 140.880 149.650 139.726 1.00 69.26 282 LEU B O 1
ATOM 3326 N N . ARG A 1 283 ? 140.431 147.445 139.805 1.00 62.45 283 ARG B N 1
ATOM 3327 C CA . ARG A 1 283 ? 141.725 147.133 140.403 1.00 62.69 283 ARG B CA 1
ATOM 3328 C C . ARG A 1 283 ? 142.851 147.242 139.380 1.00 65.80 283 ARG B C 1
ATOM 3329 O O . ARG A 1 283 ? 143.900 147.829 139.666 1.00 69.72 283 ARG B O 1
ATOM 3350 N N . GLY A 1 284 ? 142.653 146.683 138.189 1.00 65.50 284 GLY B N 1
ATOM 3351 C CA . GLY A 1 284 ? 143.697 146.606 137.186 1.00 59.15 284 GLY B CA 1
ATOM 3352 C C . GLY A 1 284 ? 144.081 147.928 136.557 1.00 60.37 284 GLY B C 1
ATOM 3353 O O . GLY A 1 284 ? 145.269 148.207 136.375 1.00 67.25 284 GLY B O 1
ATOM 3357 N N . VAL A 1 285 ? 143.089 148.754 136.216 1.00 67.11 285 VAL B N 1
ATOM 3358 C CA . VAL A 1 285 ? 143.382 150.008 135.528 1.00 67.12 285 VAL B CA 1
ATOM 3359 C C . VAL A 1 285 ? 144.269 150.897 136.385 1.00 68.42 285 VAL B C 1
ATOM 3360 O O . VAL A 1 285 ? 145.027 151.722 135.862 1.00 69.94 285 VA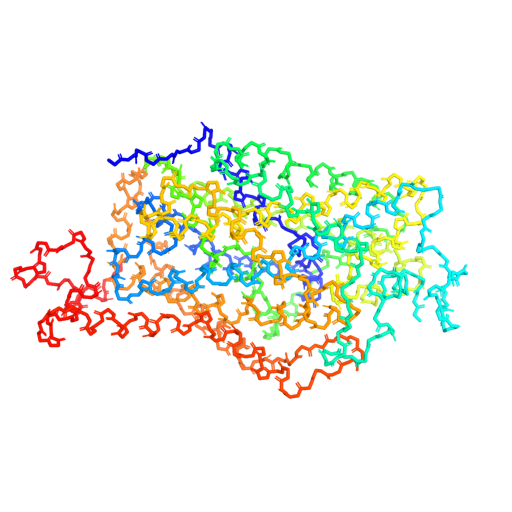L B O 1
ATOM 3373 N N . THR A 1 286 ? 144.194 150.750 137.707 1.00 66.75 286 THR B N 1
ATOM 3374 C CA . THR A 1 286 ? 145.022 151.537 138.608 1.00 69.91 286 THR B CA 1
ATOM 3375 C C . THR A 1 286 ? 146.420 150.961 138.785 1.00 69.85 286 THR B C 1
ATOM 3376 O O . THR A 1 286 ? 147.262 151.610 139.415 1.00 74.14 286 THR B O 1
ATOM 3387 N N . LEU A 1 287 ? 146.690 149.771 138.252 1.00 67.00 287 LEU B N 1
ATOM 3388 C CA . LEU A 1 287 ? 148.011 149.183 138.389 1.00 68.06 287 LEU B CA 1
ATOM 3389 C C . LEU A 1 287 ? 148.996 149.853 137.433 1.00 71.52 287 LEU B C 1
ATOM 3390 O O . LEU A 1 287 ? 148.602 150.354 136.376 1.00 70.38 287 LEU B O 1
ATOM 3406 N N . PRO A 1 288 ? 150.283 149.877 137.778 1.00 74.37 288 PRO B N 1
ATOM 3407 C CA . PRO A 1 288 ? 151.274 150.466 136.868 1.00 69.26 288 PRO B CA 1
ATOM 3408 C C . PRO A 1 288 ? 151.506 149.569 135.660 1.00 71.55 288 PRO B C 1
ATOM 3409 O O . PRO A 1 288 ? 151.722 148.364 135.796 1.00 77.45 288 PRO B O 1
ATOM 3420 N N . GLY A 1 289 ? 151.465 150.171 134.474 1.00 74.90 289 GLY B N 1
ATOM 3421 C CA . GLY A 1 289 ? 151.637 149.440 133.238 1.00 72.49 289 GLY B CA 1
ATOM 3422 C C . GLY A 1 289 ? 150.372 148.835 132.673 1.00 76.16 289 GLY B C 1
ATOM 3423 O O . GLY A 1 289 ? 150.427 148.220 131.602 1.00 79.30 289 GLY B O 1
ATOM 3427 N N . ALA A 1 290 ? 149.235 148.986 133.356 1.00 70.68 290 ALA B N 1
ATOM 3428 C CA . ALA A 1 290 ? 147.983 148.444 132.842 1.00 64.02 290 ALA B CA 1
ATOM 3429 C C . ALA A 1 290 ? 147.467 149.246 131.656 1.00 66.64 290 ALA B C 1
ATOM 3430 O O . ALA A 1 290 ? 146.871 148.675 130.734 1.00 69.39 290 ALA B O 1
ATOM 3437 N N . ILE A 1 291 ? 147.677 150.563 131.662 1.00 76.12 291 ILE B N 1
ATOM 3438 C CA . ILE A 1 291 ? 147.187 151.395 130.567 1.00 74.70 291 ILE B CA 1
ATOM 3439 C C . ILE A 1 291 ? 147.895 151.030 129.269 1.00 74.93 291 ILE B C 1
ATOM 3440 O O . ILE A 1 291 ? 147.294 151.059 128.188 1.00 76.24 291 ILE B O 1
ATOM 3456 N N . ASP A 1 292 ? 149.179 150.677 129.350 1.00 76.81 292 ASP B N 1
ATOM 3457 C CA . ASP A 1 292 ? 149.889 150.215 128.162 1.00 75.50 292 ASP B CA 1
ATOM 3458 C C . ASP A 1 292 ? 149.278 148.925 127.631 1.00 77.95 292 ASP B C 1
ATOM 3459 O O . ASP A 1 292 ? 149.145 148.746 126.414 1.00 80.02 292 ASP B O 1
ATOM 3468 N N . GLY A 1 293 ? 148.904 148.012 128.528 1.00 70.10 293 GLY B N 1
ATOM 3469 C CA . GLY A 1 293 ? 148.239 146.796 128.092 1.00 67.48 293 GLY B CA 1
ATOM 3470 C C . GLY A 1 293 ? 146.903 147.071 127.431 1.00 68.82 293 GLY B C 1
ATOM 3471 O O . GLY A 1 293 ? 146.560 146.456 126.419 1.00 69.50 293 GLY B O 1
ATOM 3475 N N . ILE A 1 294 ? 146.129 148.003 127.990 1.00 66.05 294 ILE B N 1
ATOM 3476 C CA . ILE A 1 294 ? 144.853 148.365 127.379 1.00 65.56 294 ILE B CA 1
ATOM 3477 C C . ILE A 1 294 ? 145.078 148.962 125.996 1.00 69.19 294 ILE B C 1
ATOM 3478 O O . ILE A 1 294 ? 144.351 148.656 125.043 1.00 72.54 294 ILE B O 1
ATOM 3494 N N . ARG A 1 295 ? 146.085 149.829 125.865 1.00 70.17 295 ARG B N 1
ATOM 3495 C CA . ARG A 1 295 ? 146.385 150.421 124.566 1.00 68.86 295 ARG B CA 1
ATOM 3496 C C . ARG A 1 295 ? 146.786 149.353 123.557 1.00 68.29 295 ARG B C 1
ATOM 3497 O O . ARG A 1 295 ? 146.372 149.401 122.393 1.00 70.33 295 ARG B O 1
ATOM 3518 N N . ALA A 1 296 ? 147.596 148.382 123.982 1.00 68.16 296 ALA B N 1
ATOM 3519 C CA . ALA A 1 296 ? 147.954 147.282 123.092 1.00 66.83 296 ALA B CA 1
ATOM 3520 C C . ALA A 1 296 ? 146.722 146.481 122.695 1.00 65.63 296 ALA B C 1
ATOM 3521 O O . ALA A 1 296 ? 146.609 146.021 121.554 1.00 66.08 296 ALA B O 1
ATOM 3528 N N . TYR A 1 297 ? 145.790 146.299 123.631 1.00 65.91 297 TYR B N 1
ATOM 3529 C CA . TYR A 1 297 ? 144.548 145.601 123.319 1.00 63.75 297 TYR B CA 1
ATOM 3530 C C . TYR A 1 297 ? 143.749 146.345 122.258 1.00 64.81 297 TYR B C 1
ATOM 3531 O O . TYR A 1 297 ? 143.232 145.734 121.315 1.00 65.81 297 TYR B O 1
ATOM 3549 N N . LEU A 1 298 ? 143.639 147.664 122.392 1.00 72.59 298 LEU B N 1
ATOM 3550 C CA . LEU A 1 298 ? 142.828 148.473 121.492 1.00 69.71 298 LEU B CA 1
ATOM 3551 C C . LEU A 1 298 ? 143.591 148.956 120.266 1.00 73.08 298 LEU B C 1
ATOM 3552 O O . LEU A 1 298 ? 142.995 149.615 119.409 1.00 75.95 298 LEU B O 1
ATOM 3568 N N . SER A 1 299 ? 144.870 148.629 120.136 1.00 76.98 299 SER B N 1
ATOM 3569 C CA . SER A 1 299 ? 145.707 149.074 119.001 1.00 73.23 299 SER B CA 1
ATOM 3570 C C . SER A 1 299 ? 145.084 148.552 117.721 1.00 75.79 299 SER B C 1
ATOM 3571 O O . SER A 1 299 ? 144.812 147.362 117.684 1.00 79.21 299 SER B O 1
ATOM 3579 N N . VAL A 1 300 ? 144.937 149.390 116.702 1.00 78.49 300 VAL B N 1
ATOM 3580 C CA . VAL A 1 300 ? 144.298 149.053 115.436 1.00 78.34 300 VAL B CA 1
ATOM 3581 C C . VAL A 1 300 ? 145.387 148.907 114.384 1.00 81.44 300 VAL B C 1
ATOM 3582 O O . VAL A 1 300 ? 146.159 149.844 114.144 1.00 81.94 300 VAL B O 1
ATOM 3595 N N . ASP A 1 301 ? 145.448 147.734 113.756 1.00 87.74 301 ASP B N 1
ATOM 3596 C CA . ASP A 1 301 ? 146.381 147.454 112.664 1.00 87.47 301 ASP B CA 1
ATOM 3597 C C . ASP A 1 301 ? 145.554 146.909 111.504 1.00 87.58 301 ASP B C 1
ATOM 3598 O O . ASP A 1 301 ? 145.409 145.694 111.350 1.00 85.03 301 ASP B O 1
ATOM 3607 N N . PHE A 1 302 ? 145.014 147.813 110.686 1.00 84.61 302 PHE B N 1
ATOM 3608 C CA . PHE A 1 302 ? 144.164 147.397 109.578 1.00 84.31 302 PHE B CA 1
ATOM 3609 C C . PHE A 1 302 ? 144.935 146.630 108.515 1.00 83.57 302 PHE B C 1
ATOM 3610 O O . PHE A 1 302 ? 144.334 145.831 107.789 1.00 83.00 302 PHE B O 1
ATOM 3627 N N . TYR A 1 303 ? 146.246 146.846 108.404 1.00 89.71 303 TYR B N 1
ATOM 3628 C CA . TYR A 1 303 ? 147.033 146.098 107.434 1.00 90.70 303 TYR B CA 1
ATOM 3629 C C . TYR A 1 303 ? 147.058 144.609 107.746 1.00 91.90 303 TYR B C 1
ATOM 3630 O O . TYR A 1 303 ? 147.407 143.810 106.871 1.00 93.43 303 TYR B O 1
ATOM 3648 N N . ARG A 1 304 ? 146.702 144.219 108.970 1.00 85.65 304 ARG B N 1
ATOM 3649 C CA . ARG A 1 304 ? 146.590 142.810 109.319 1.00 81.08 304 ARG B CA 1
ATOM 3650 C C . ARG A 1 304 ? 145.326 142.170 108.765 1.00 81.34 304 ARG B C 1
ATOM 3651 O O . ARG A 1 304 ? 145.196 140.943 108.827 1.00 84.15 304 ARG B O 1
ATOM 3672 N N . LEU A 1 305 ? 144.397 142.962 108.230 1.00 80.26 305 LEU B N 1
ATOM 3673 C CA . LEU A 1 305 ? 143.171 142.416 107.664 1.00 81.29 305 LEU B CA 1
ATOM 3674 C C . LEU A 1 305 ? 143.382 141.811 106.285 1.00 79.86 305 LEU B C 1
ATOM 3675 O O . LEU A 1 305 ? 142.515 141.068 105.814 1.00 81.36 305 LEU B O 1
ATOM 3691 N N . CYS A 1 306 ? 144.503 142.110 105.627 1.00 83.47 306 CYS B N 1
ATOM 3692 C CA . CYS A 1 306 ? 144.827 141.467 104.362 1.00 85.09 306 CYS B CA 1
ATOM 3693 C C . CYS A 1 306 ? 145.199 140.002 104.535 1.00 86.85 306 CYS B C 1
ATOM 3694 O O . CYS A 1 306 ? 145.226 139.266 103.544 1.00 90.15 306 CYS B O 1
ATOM 3702 N N . GLU A 1 307 ? 145.486 139.567 105.758 1.00 80.84 307 GLU B N 1
ATOM 3703 C CA . GLU A 1 307 ? 145.825 138.177 106.015 1.00 79.22 307 GLU B CA 1
ATOM 3704 C C . GLU A 1 307 ? 144.565 137.325 106.080 1.00 79.77 307 GLU B C 1
ATOM 3705 O O . GLU A 1 307 ? 143.557 137.727 106.666 1.00 81.25 307 GLU B O 1
ATOM 3717 N N . ALA A 1 308 ? 144.628 136.140 105.472 1.00 77.87 308 ALA B N 1
ATOM 3718 C CA . ALA A 1 308 ? 143.518 135.201 105.567 1.00 75.00 308 ALA B CA 1
ATOM 3719 C C . ALA A 1 308 ? 143.396 134.605 106.961 1.00 72.76 308 ALA B C 1
ATOM 3720 O O . ALA A 1 308 ? 142.302 134.176 107.348 1.00 76.74 308 ALA B O 1
ATOM 3727 N N . SER A 1 309 ? 144.492 134.572 107.721 1.00 69.55 309 SER B N 1
ATOM 3728 C CA . SER A 1 309 ? 144.441 134.021 109.069 1.00 72.12 309 SER B CA 1
ATOM 3729 C C . SER A 1 309 ? 143.492 134.819 109.951 1.00 69.62 309 SER B C 1
ATOM 3730 O O . SER A 1 309 ? 142.743 134.243 110.745 1.00 69.67 309 SER B O 1
ATOM 3738 N N . VAL A 1 310 ? 143.509 136.146 109.825 1.00 69.68 310 VAL B N 1
ATOM 3739 C CA . VAL A 1 310 ? 142.636 136.982 110.645 1.00 68.80 310 VAL B CA 1
ATOM 3740 C C . VAL A 1 310 ? 141.175 136.660 110.361 1.00 70.44 310 VAL B C 1
ATOM 3741 O O . VAL A 1 310 ? 140.364 136.501 111.281 1.00 71.21 310 VAL B O 1
ATOM 3754 N N . TRP A 1 311 ? 140.816 136.561 109.080 1.00 67.05 311 TRP B N 1
ATOM 3755 C CA . TRP A 1 311 ? 139.427 136.294 108.719 1.00 58.24 311 TRP B CA 1
ATOM 3756 C C . TRP A 1 311 ? 139.000 134.898 109.152 1.00 59.91 311 TRP B C 1
ATOM 3757 O O . TRP A 1 311 ? 137.883 134.711 109.653 1.00 70.21 311 TRP B O 1
ATOM 3778 N N . ILE A 1 312 ? 139.871 133.904 108.970 1.00 62.21 312 ILE B N 1
ATOM 3779 C CA . ILE A 1 312 ? 139.536 132.548 109.395 1.00 63.21 312 ILE B CA 1
ATOM 3780 C C . ILE A 1 312 ? 139.353 132.499 110.906 1.00 61.69 312 ILE B C 1
ATOM 3781 O O . ILE A 1 312 ? 138.427 131.853 111.414 1.00 64.05 312 ILE B O 1
ATOM 3797 N N . ASP A 1 313 ? 140.230 133.177 111.649 1.00 61.39 313 ASP B N 1
ATOM 3798 C CA . ASP A 1 313 ? 140.103 133.213 113.101 1.00 61.03 313 ASP B CA 1
ATOM 3799 C C . ASP A 1 313 ? 138.812 133.898 113.523 1.00 61.72 313 ASP B C 1
ATOM 3800 O O . ASP A 1 313 ? 138.144 133.451 114.461 1.00 64.05 313 ASP B O 1
ATOM 3809 N N . ALA A 1 314 ? 138.448 134.992 112.852 1.00 55.09 314 ALA B N 1
ATOM 3810 C CA . ALA A 1 314 ? 137.204 135.676 113.186 1.00 50.31 314 ALA B CA 1
ATOM 3811 C C . ALA A 1 314 ? 136.001 134.776 112.945 1.00 56.49 314 ALA B C 1
ATOM 3812 O O . ALA A 1 314 ? 135.096 134.697 113.785 1.00 61.87 314 ALA B O 1
ATOM 3819 N N . ALA A 1 315 ? 135.974 134.084 111.805 1.00 56.62 315 ALA B N 1
ATOM 3820 C CA . ALA A 1 315 ? 134.865 133.180 111.520 1.00 53.46 315 ALA B CA 1
ATOM 3821 C C . ALA A 1 315 ? 134.789 132.066 112.556 1.00 55.99 315 ALA B C 1
ATOM 3822 O O . ALA A 1 315 ? 133.709 131.744 113.067 1.00 65.05 315 ALA B O 1
ATOM 3829 N N . THR A 1 316 ? 135.936 131.470 112.886 1.00 60.30 316 THR B N 1
ATOM 3830 C CA . THR A 1 316 ? 135.954 130.382 113.856 1.00 58.65 316 THR B CA 1
ATOM 3831 C C . THR A 1 316 ? 135.487 130.861 115.226 1.00 59.62 316 THR B C 1
ATOM 3832 O O . THR A 1 316 ? 134.716 130.170 115.905 1.00 61.86 316 THR B O 1
ATOM 3843 N N . GLN A 1 317 ? 135.889 132.059 115.633 1.00 61.97 317 GLN B N 1
ATOM 3844 C CA . GLN A 1 317 ? 135.539 132.612 116.955 1.00 60.29 317 GLN B CA 1
ATOM 3845 C C . GLN A 1 317 ? 134.051 132.898 116.958 1.00 58.54 317 GLN B C 1
ATOM 3846 O O . GLN A 1 317 ? 133.439 132.623 117.944 1.00 65.29 317 GLN B O 1
ATOM 3860 N N . VAL A 1 318 ? 133.497 133.434 115.886 1.00 60.33 318 VAL B N 1
ATOM 3861 C CA . VAL A 1 318 ? 132.061 133.683 115.834 1.00 60.47 318 VAL B CA 1
ATOM 3862 C C . VAL A 1 318 ? 131.300 132.371 115.947 1.00 57.14 318 VAL B C 1
ATOM 3863 O O . VAL A 1 318 ? 130.294 132.278 116.659 1.00 55.09 318 VAL B O 1
ATOM 3876 N N . CYS A 1 319 ? 131.767 131.336 115.247 1.00 59.12 319 CYS B N 1
ATOM 3877 C CA . CYS A 1 319 ? 131.083 130.049 115.305 1.00 53.83 319 CYS B CA 1
ATOM 3878 C C . CYS A 1 319 ? 131.114 129.459 116.710 1.00 61.11 319 CYS B C 1
ATOM 3879 O O . CYS A 1 319 ? 130.094 128.967 117.205 1.00 63.22 319 CYS B O 1
ATOM 3887 N N . PHE A 1 320 ? 132.270 129.499 117.370 1.00 64.66 320 PHE B N 1
ATOM 3888 C CA . PHE A 1 320 ? 132.461 128.774 118.621 1.00 61.40 320 PHE B CA 1
ATOM 3889 C C . PHE A 1 320 ? 132.162 129.599 119.866 1.00 62.46 320 PHE B C 1
ATOM 3890 O O . PHE A 1 320 ? 132.241 129.059 120.974 1.00 65.56 320 PHE B O 1
ATOM 3907 N N . SER A 1 321 ? 131.819 130.879 119.727 1.00 58.75 321 SER B N 1
ATOM 3908 C CA . SER A 1 321 ? 131.585 131.738 120.878 1.00 48.64 321 SER B CA 1
ATOM 3909 C C . SER A 1 321 ? 130.119 132.068 121.111 1.00 50.54 321 SER B C 1
ATOM 3910 O O . SER A 1 321 ? 129.805 132.726 122.108 1.00 57.62 321 SER B O 1
ATOM 3918 N N . LEU A 1 322 ? 129.218 131.632 120.235 1.00 56.89 322 LEU B N 1
ATOM 3919 C CA . LEU A 1 322 ? 127.820 132.035 120.321 1.00 58.53 322 LEU B CA 1
ATOM 3920 C C . LEU A 1 322 ? 126.986 131.127 121.211 1.00 54.30 322 LEU B C 1
ATOM 3921 O O . LEU A 1 322 ? 126.050 131.603 121.861 1.00 53.40 322 LEU B O 1
ATOM 3937 N N . GLY A 1 323 ? 127.300 129.836 121.256 1.00 51.50 323 GLY B N 1
ATOM 3938 C CA . GLY A 1 323 ? 126.482 128.870 121.954 1.00 49.86 323 GLY B CA 1
ATOM 3939 C C . GLY A 1 323 ? 125.557 128.075 121.062 1.00 51.06 323 GLY B C 1
ATOM 3940 O O . GLY A 1 323 ? 124.759 127.282 121.575 1.00 52.22 323 GLY B O 1
ATOM 3944 N N . VAL A 1 324 ? 125.635 128.263 119.752 1.00 52.96 324 VAL B N 1
ATOM 3945 C CA . VAL A 1 324 ? 124.845 127.500 118.795 1.00 44.04 324 VAL B CA 1
ATOM 3946 C C . VAL A 1 324 ? 125.576 126.202 118.491 1.00 44.63 324 VAL B C 1
ATOM 3947 O O . VAL A 1 324 ? 126.809 126.152 118.453 1.00 56.90 324 VAL B O 1
ATOM 3960 N N . GLY A 1 325 ? 124.809 125.137 118.277 1.00 43.45 325 GLY B N 1
ATOM 3961 C CA . GLY A 1 325 ? 125.358 123.831 117.994 1.00 43.40 325 GLY B CA 1
ATOM 3962 C C . GLY A 1 325 ? 125.387 122.890 119.177 1.00 45.31 325 GLY B C 1
ATOM 3963 O O . GLY A 1 325 ? 125.757 121.723 119.006 1.00 50.26 325 GLY B O 1
ATOM 3967 N N . PHE A 1 326 ? 125.016 123.360 120.366 1.00 37.62 326 PHE B N 1
ATOM 3968 C CA . PHE A 1 326 ? 124.972 122.525 121.556 1.00 33.56 326 PHE B CA 1
ATOM 3969 C C . PHE A 1 326 ? 123.560 122.110 121.940 1.00 46.52 326 PHE B C 1
ATOM 3970 O O . PHE A 1 326 ? 123.400 121.290 122.849 1.00 49.00 326 PHE B O 1
ATOM 3987 N N . GLY A 1 327 ? 122.540 122.646 121.274 1.00 52.54 327 GLY B N 1
ATOM 3988 C CA . GLY A 1 327 ? 121.174 122.368 121.661 1.00 39.67 327 GLY B CA 1
ATOM 3989 C C . GLY A 1 327 ? 120.729 123.077 122.915 1.00 42.17 327 GLY B C 1
ATOM 3990 O O . GLY A 1 327 ? 119.659 122.759 123.442 1.00 48.92 327 GLY B O 1
ATOM 3994 N N . VAL A 1 328 ? 121.518 124.031 123.410 1.00 43.45 328 VAL B N 1
ATOM 3995 C CA . VAL A 1 328 ? 121.190 124.703 124.662 1.00 32.41 328 VAL B CA 1
ATOM 3996 C C . VAL A 1 328 ? 120.222 125.850 124.423 1.00 40.97 328 VAL B C 1
ATOM 3997 O O . VAL A 1 328 ? 119.286 126.054 125.200 1.00 54.84 328 VAL B O 1
ATOM 4010 N N . LEU A 1 329 ? 120.432 126.624 123.358 1.00 41.71 329 LEU B N 1
ATOM 4011 C CA . LEU A 1 329 ? 119.491 127.691 123.037 1.00 36.44 329 LEU B CA 1
ATOM 4012 C C . LEU A 1 329 ? 118.120 127.121 122.705 1.00 28.10 329 LEU B C 1
ATOM 4013 O O . LEU A 1 329 ? 117.093 127.675 123.112 1.00 39.41 329 LEU B O 1
ATOM 4029 N N . ILE A 1 330 ? 118.086 126.008 121.972 1.00 26.28 330 ILE B N 1
ATOM 4030 C CA . ILE A 1 330 ? 116.816 125.360 121.658 1.00 23.76 330 ILE B CA 1
ATOM 4031 C C . ILE A 1 330 ? 116.112 124.933 122.939 1.00 33.11 330 ILE B C 1
ATOM 4032 O O . ILE A 1 330 ? 114.914 125.178 123.122 1.00 44.34 330 ILE B O 1
ATOM 4048 N N . ALA A 1 331 ? 116.848 124.294 123.850 1.00 42.58 331 ALA B N 1
ATOM 4049 C CA . ALA A 1 331 ? 116.246 123.835 125.097 1.00 36.59 331 ALA B CA 1
ATOM 4050 C C . ALA A 1 331 ? 115.738 125.003 125.930 1.00 38.14 331 ALA B C 1
ATOM 4051 O O . ALA A 1 331 ? 114.641 124.941 126.495 1.00 48.97 331 ALA B O 1
ATOM 4058 N N . PHE A 1 332 ? 116.523 126.077 126.024 1.00 41.05 332 PHE B N 1
ATOM 4059 C CA . PHE A 1 332 ? 116.111 127.229 126.818 1.00 39.51 332 PHE B CA 1
ATOM 4060 C C . PHE A 1 332 ? 114.867 127.882 126.231 1.00 40.18 332 PHE B C 1
ATOM 4061 O O . PHE A 1 332 ? 113.933 128.228 126.963 1.00 51.21 332 PHE B O 1
ATOM 4078 N N . SER A 1 333 ? 114.834 128.064 124.910 1.00 36.99 333 SER B N 1
ATOM 4079 C CA . SER A 1 333 ? 113.680 128.693 124.283 1.00 31.89 333 SER B CA 1
ATOM 4080 C C . SER A 1 333 ? 112.461 127.784 124.275 1.00 40.22 333 SER B C 1
ATOM 4081 O O . SER A 1 333 ? 111.337 128.279 124.153 1.00 46.13 333 SER B O 1
ATOM 4089 N N . SER A 1 334 ? 112.651 126.469 124.403 1.00 44.81 334 SER B N 1
ATOM 4090 C CA . SER A 1 334 ? 111.510 125.565 124.461 1.00 33.78 334 SER B CA 1
ATOM 4091 C C . SER A 1 334 ? 110.656 125.795 125.699 1.00 40.89 334 SER B C 1
ATOM 4092 O O . SER A 1 334 ? 109.505 125.350 125.732 1.00 49.72 334 SER B O 1
ATOM 4100 N N . TYR A 1 335 ? 111.190 126.476 126.713 1.00 47.05 335 TYR B N 1
ATOM 4101 C CA . TYR A 1 335 ? 110.452 126.802 127.924 1.00 42.56 335 TYR B CA 1
ATOM 4102 C C . TYR A 1 335 ? 109.922 128.230 127.907 1.00 49.64 335 TYR B C 1
ATOM 4103 O O . TYR A 1 335 ? 109.482 128.734 128.944 1.00 57.95 335 TYR B O 1
ATOM 4121 N N . ASN A 1 336 ? 109.962 128.890 126.757 1.00 52.63 336 ASN B N 1
ATOM 4122 C CA . ASN A 1 336 ? 109.465 130.248 126.609 1.00 46.46 336 ASN B CA 1
ATOM 4123 C C . ASN A 1 336 ? 108.008 130.222 126.172 1.00 51.16 336 ASN B C 1
ATOM 4124 O O . ASN A 1 336 ? 107.568 129.309 125.469 1.00 53.78 336 ASN B O 1
ATOM 4135 N N . LYS A 1 337 ? 107.259 131.235 126.594 1.00 55.86 337 LYS B N 1
ATOM 4136 C CA . LYS A 1 337 ? 105.877 131.356 126.156 1.00 54.21 337 LYS B CA 1
ATOM 4137 C C . LYS A 1 337 ? 105.826 131.456 124.638 1.00 58.29 337 LYS B C 1
ATOM 4138 O O . LYS A 1 337 ? 106.677 132.093 124.012 1.00 64.14 337 LYS B O 1
ATOM 4157 N N . PHE A 1 338 ? 104.821 130.811 124.044 1.00 58.14 338 PHE B N 1
ATOM 4158 C CA . PHE A 1 338 ? 104.744 130.748 122.589 1.00 54.57 338 PHE B CA 1
ATOM 4159 C C . PHE A 1 338 ? 104.763 132.142 121.974 1.00 54.59 338 PHE B C 1
ATOM 4160 O O . PHE A 1 338 ? 105.432 132.370 120.961 1.00 63.15 338 PHE B O 1
ATOM 4177 N N . THR A 1 339 ? 104.052 133.091 122.578 1.00 59.77 339 THR B N 1
ATOM 4178 C CA . THR A 1 339 ? 103.966 134.449 122.060 1.00 57.04 339 THR B CA 1
ATOM 4179 C C . THR A 1 339 ? 105.150 135.314 122.478 1.00 57.76 339 THR B C 1
ATOM 4180 O O . THR A 1 339 ? 105.067 136.544 122.399 1.00 66.04 339 THR B O 1
ATOM 4191 N N . ASN A 1 340 ? 106.246 134.702 122.916 1.00 59.55 340 ASN B N 1
ATOM 4192 C CA . ASN A 1 340 ? 107.426 135.459 123.293 1.00 56.00 340 ASN B CA 1
ATOM 4193 C C . ASN A 1 340 ? 108.123 136.019 122.056 1.00 60.83 340 ASN B C 1
ATOM 4194 O O . ASN A 1 340 ? 107.986 135.503 120.944 1.00 65.21 340 ASN B O 1
ATOM 4205 N N . ASN A 1 341 ? 108.883 137.093 122.265 1.00 61.61 341 ASN B N 1
ATOM 4206 C CA . ASN A 1 341 ? 109.617 137.758 121.189 1.00 56.81 341 ASN B CA 1
ATOM 4207 C C . ASN A 1 341 ? 111.040 137.215 121.175 1.00 55.17 341 ASN B C 1
ATOM 4208 O O . ASN A 1 341 ? 111.923 137.706 121.877 1.00 57.62 341 ASN B O 1
ATOM 4219 N N . CYS A 1 342 ? 111.266 136.182 120.361 1.00 62.87 342 CYS B N 1
ATOM 4220 C CA . CYS A 1 342 ? 112.596 135.595 120.256 1.00 56.12 342 CYS B CA 1
ATOM 4221 C C . CYS A 1 342 ? 113.559 136.487 119.487 1.00 59.88 342 CYS B C 1
ATOM 4222 O O . CYS A 1 342 ? 114.774 136.346 119.646 1.00 66.04 342 CYS B O 1
ATOM 4230 N N . TYR A 1 343 ? 113.045 137.396 118.659 1.00 58.39 343 TYR B N 1
ATOM 4231 C CA . TYR A 1 343 ? 113.908 138.312 117.920 1.00 54.35 343 TYR B CA 1
ATOM 4232 C C . TYR A 1 343 ? 114.626 139.270 118.865 1.00 53.01 343 TYR B C 1
ATOM 4233 O O . TYR A 1 343 ? 115.859 139.403 118.823 1.00 58.89 343 TYR B O 1
ATOM 4251 N N . ARG A 1 344 ? 113.867 139.931 119.741 1.00 58.36 344 ARG B N 1
ATOM 4252 C CA . ARG A 1 344 ? 114.472 140.838 120.708 1.00 58.06 344 ARG B CA 1
ATOM 4253 C C . ARG A 1 344 ? 115.367 140.082 121.677 1.00 60.24 344 ARG B C 1
ATOM 4254 O O . ARG A 1 344 ? 116.430 140.577 122.064 1.00 62.15 344 ARG B O 1
ATOM 4275 N N . ASP A 1 345 ? 114.947 138.886 122.092 1.00 52.55 345 ASP B N 1
ATOM 4276 C CA . ASP A 1 345 ? 115.779 138.085 122.982 1.00 47.42 345 ASP B CA 1
ATOM 4277 C C . ASP A 1 345 ? 117.109 137.746 122.327 1.00 53.84 345 ASP B C 1
ATOM 4278 O O . ASP A 1 345 ? 118.165 137.855 122.958 1.00 60.61 345 ASP B O 1
ATOM 4287 N N . ALA A 1 346 ? 117.078 137.336 121.058 1.00 51.43 346 ALA B N 1
ATOM 4288 C CA . ALA A 1 346 ? 118.313 137.025 120.351 1.00 44.77 346 ALA B CA 1
ATOM 4289 C C . ALA A 1 346 ? 119.215 138.247 120.277 1.00 49.39 346 ALA B C 1
ATOM 4290 O O . ALA A 1 346 ? 120.408 138.173 120.592 1.00 55.10 346 ALA B O 1
ATOM 4297 N N . ILE A 1 347 ? 118.657 139.391 119.873 1.00 54.09 347 ILE B N 1
ATOM 4298 C CA . ILE A 1 347 ? 119.474 140.597 119.752 1.00 47.76 347 ILE B CA 1
ATOM 4299 C C . ILE A 1 347 ? 120.097 140.951 121.096 1.00 46.22 347 ILE B C 1
ATOM 4300 O O . ILE A 1 347 ? 121.304 141.201 121.194 1.00 56.80 347 ILE B O 1
ATOM 4316 N N . VAL A 1 348 ? 119.283 140.969 122.152 1.00 50.10 348 VAL B N 1
ATOM 4317 C CA . VAL A 1 348 ? 119.761 141.411 123.459 1.00 48.93 348 VAL B CA 1
ATOM 4318 C C . VAL A 1 348 ? 120.834 140.466 123.981 1.00 49.72 348 VAL B C 1
ATOM 4319 O O . VAL A 1 348 ? 121.887 140.900 124.461 1.00 52.36 348 VAL B O 1
ATOM 4332 N N . THR A 1 349 ? 120.581 139.158 123.905 1.00 47.02 349 THR B N 1
ATOM 4333 C CA . THR A 1 349 ? 121.540 138.198 124.436 1.00 42.14 349 THR B CA 1
ATOM 4334 C C . THR A 1 349 ? 122.845 138.227 123.652 1.00 50.01 349 THR B C 1
ATOM 4335 O O . THR A 1 349 ? 123.928 138.188 124.246 1.00 50.87 349 THR B O 1
ATOM 4346 N N . THR A 1 350 ? 122.770 138.287 122.320 1.00 44.58 350 THR B N 1
ATOM 4347 C CA . THR A 1 350 ? 123.991 138.340 121.526 1.00 41.58 350 THR B CA 1
ATOM 4348 C C . THR A 1 350 ? 124.780 139.607 121.825 1.00 45.41 350 THR B C 1
ATOM 4349 O O . THR A 1 350 ? 126.009 139.563 121.963 1.00 46.95 350 THR B O 1
ATOM 4360 N N . SER A 1 351 ? 124.092 140.746 121.934 1.00 49.37 351 SER B N 1
ATOM 4361 C CA . SER A 1 351 ? 124.781 141.989 122.256 1.00 45.05 351 SER B CA 1
ATOM 4362 C C . SER A 1 351 ? 125.452 141.904 123.619 1.00 46.87 351 SER B C 1
ATOM 4363 O O . SER A 1 351 ? 126.602 142.325 123.778 1.00 47.81 351 SER B O 1
ATOM 4371 N N . ILE A 1 352 ? 124.754 141.352 124.613 1.00 51.32 352 ILE B N 1
ATOM 4372 C CA . ILE A 1 352 ? 125.327 141.261 125.953 1.00 43.28 352 ILE B CA 1
ATOM 4373 C C . ILE A 1 352 ? 126.545 140.350 125.950 1.00 48.19 352 ILE B C 1
ATOM 4374 O O . ILE A 1 352 ? 127.572 140.667 126.558 1.00 55.11 352 ILE B O 1
ATOM 4390 N N . ASN A 1 353 ? 126.457 139.207 125.268 1.00 49.22 353 ASN B N 1
ATOM 4391 C CA . ASN A 1 353 ? 127.586 138.280 125.241 1.00 43.64 353 ASN B CA 1
ATOM 4392 C C . ASN A 1 353 ? 128.791 138.904 124.547 1.00 47.62 353 ASN B C 1
ATOM 4393 O O . ASN A 1 353 ? 129.921 138.826 125.048 1.00 58.09 353 ASN B O 1
ATOM 4404 N N . SER A 1 354 ? 128.572 139.530 123.388 1.00 52.39 354 SER B N 1
ATOM 4405 C CA . SER A 1 354 ? 129.680 140.146 122.666 1.00 43.85 354 SER B CA 1
ATOM 4406 C C . SER A 1 354 ? 130.298 141.281 123.471 1.00 51.83 354 SER B C 1
ATOM 4407 O O . SER A 1 354 ? 131.527 141.415 123.527 1.00 57.78 354 SER B O 1
ATOM 4415 N N . LEU A 1 355 ? 129.466 142.111 124.102 1.00 49.43 355 LEU B N 1
ATOM 4416 C CA . LEU A 1 355 ? 129.990 143.217 124.891 1.00 42.97 355 LEU B CA 1
ATOM 4417 C C . LEU A 1 355 ? 130.746 142.712 126.110 1.00 46.70 355 LEU B C 1
ATOM 4418 O O . LEU A 1 355 ? 131.760 143.298 126.498 1.00 55.34 355 LEU B O 1
ATOM 4434 N N . THR A 1 356 ? 130.271 141.633 126.735 1.00 47.15 356 THR B N 1
ATOM 4435 C CA . THR A 1 356 ? 131.002 141.052 127.855 1.00 47.97 356 THR B CA 1
ATOM 4436 C C . THR A 1 356 ? 132.360 140.533 127.408 1.00 52.09 356 THR B C 1
ATOM 4437 O O . THR A 1 356 ? 133.372 140.758 128.082 1.00 49.40 356 THR B O 1
ATOM 4448 N N . SER A 1 357 ? 132.402 139.838 126.270 1.00 54.32 357 SER B N 1
ATOM 4449 C CA . SER A 1 357 ? 133.675 139.330 125.768 1.00 43.23 357 SER B CA 1
ATOM 4450 C C . SER A 1 357 ? 134.634 140.471 125.454 1.00 51.11 357 SER B C 1
ATOM 4451 O O . SER A 1 357 ? 135.833 140.382 125.742 1.00 54.16 357 SER B O 1
ATOM 4459 N N . PHE A 1 358 ? 134.127 141.550 124.856 1.00 60.43 358 PHE B N 1
ATOM 4460 C CA . PHE A 1 358 ? 134.985 142.686 124.535 1.00 55.30 358 PHE B CA 1
ATOM 4461 C C . PHE A 1 358 ? 135.466 143.397 125.796 1.00 59.46 358 PHE B C 1
ATOM 4462 O O . PHE A 1 358 ? 136.640 143.772 125.892 1.00 67.06 358 PHE B O 1
ATOM 4479 N N . SER A 1 359 ? 134.576 143.593 126.772 1.00 56.97 359 SER B N 1
ATOM 4480 C CA . SER A 1 359 ? 134.931 144.340 127.972 1.00 52.52 359 SER B CA 1
ATOM 4481 C C . SER A 1 359 ? 135.880 143.558 128.867 1.00 58.40 359 SER B C 1
ATOM 4482 O O . SER A 1 359 ? 136.737 144.157 129.526 1.00 64.15 359 SER B O 1
ATOM 4490 N N . SER A 1 360 ? 135.745 142.231 128.914 1.00 53.01 360 SER B N 1
ATOM 4491 C CA . SER A 1 360 ? 136.679 141.430 129.692 1.00 52.24 360 SER B CA 1
ATOM 4492 C C . SER A 1 360 ? 138.110 141.611 129.214 1.00 57.20 360 SER B C 1
ATOM 4493 O O . SER A 1 360 ? 139.049 141.382 129.987 1.00 59.69 360 SER B O 1
ATOM 4501 N N . GLY A 1 361 ? 138.293 142.017 127.958 1.00 56.11 361 GLY B N 1
ATOM 4502 C CA . GLY A 1 361 ? 139.628 142.269 127.458 1.00 54.79 361 GLY B CA 1
ATOM 4503 C C . GLY A 1 361 ? 140.329 143.384 128.198 1.00 52.20 361 GLY B C 1
ATOM 4504 O O . GLY A 1 361 ? 141.549 143.357 128.351 1.00 57.43 361 GLY B O 1
ATOM 4508 N N . PHE A 1 362 ? 139.578 144.382 128.661 1.00 53.36 362 PHE B N 1
ATOM 4509 C CA . PHE A 1 362 ? 140.200 145.464 129.412 1.00 57.45 362 PHE B CA 1
ATOM 4510 C C . PHE A 1 362 ? 140.828 144.946 130.698 1.00 62.56 362 PHE B C 1
ATOM 4511 O O . PHE A 1 362 ? 141.972 145.284 131.013 1.00 69.40 362 PHE B O 1
ATOM 4528 N N . VAL A 1 363 ? 140.113 144.095 131.436 1.00 59.38 363 VAL B N 1
ATOM 4529 C CA . VAL A 1 363 ? 140.692 143.480 132.630 1.00 54.24 363 VAL B CA 1
ATOM 4530 C C . VAL A 1 363 ? 141.877 142.602 132.245 1.00 58.81 363 VAL B C 1
ATOM 4531 O O . VAL A 1 363 ? 142.967 142.691 132.834 1.00 64.99 363 VAL B O 1
ATOM 4544 N N . VAL A 1 364 ? 141.680 141.753 131.234 1.00 58.39 364 VAL B N 1
ATOM 4545 C CA . VAL A 1 364 ? 142.716 140.806 130.838 1.00 52.04 364 VAL B CA 1
ATOM 4546 C C . VAL A 1 364 ? 144.011 141.544 130.542 1.00 53.14 364 VAL B C 1
ATOM 4547 O O . VAL A 1 364 ? 145.081 141.192 131.049 1.00 61.80 364 VAL B O 1
ATOM 4560 N N . PHE A 1 365 ? 143.927 142.604 129.747 1.00 54.55 365 PHE B N 1
ATOM 4561 C CA . PHE A 1 365 ? 145.122 143.271 129.268 1.00 56.78 365 PHE B CA 1
ATOM 4562 C C . PHE A 1 365 ? 145.638 144.336 130.218 1.00 60.56 365 PHE B C 1
ATOM 4563 O O . PHE A 1 365 ? 146.829 144.637 130.175 1.00 69.56 365 PHE B O 1
ATOM 4580 N N . SER A 1 366 ? 144.810 144.868 131.116 1.00 53.79 366 SER B N 1
ATOM 4581 C CA . SER A 1 366 ? 145.361 145.634 132.225 1.00 57.98 366 SER B CA 1
ATOM 4582 C C . SER A 1 366 ? 146.277 144.755 133.063 1.00 62.59 366 SER B C 1
ATOM 4583 O O . SER A 1 366 ? 147.418 145.130 133.365 1.00 70.81 366 SER B O 1
ATOM 4591 N N . PHE A 1 367 ? 145.810 143.553 133.411 1.00 61.21 367 PHE B N 1
ATOM 4592 C CA . PHE A 1 367 ? 146.651 142.655 134.195 1.00 61.56 367 PHE B CA 1
ATOM 4593 C C . PHE A 1 367 ? 147.865 142.190 133.396 1.00 63.95 367 PHE B C 1
ATOM 4594 O O . PHE A 1 367 ? 148.974 142.100 133.938 1.00 70.60 367 PHE B O 1
ATOM 4611 N N . LEU A 1 368 ? 147.682 141.898 132.106 1.00 64.79 368 LEU B N 1
ATOM 4612 C CA . LEU A 1 368 ? 148.806 141.456 131.287 1.00 62.64 368 LEU B CA 1
ATOM 4613 C C . LEU A 1 368 ? 149.849 142.555 131.132 1.00 67.39 368 LEU B C 1
ATOM 4614 O O . LEU A 1 368 ? 151.050 142.279 131.171 1.00 74.66 368 LEU B O 1
ATOM 4630 N N . GLY A 1 369 ? 149.420 143.805 130.946 1.00 62.64 369 GLY B N 1
ATOM 4631 C CA . GLY A 1 369 ? 150.371 144.898 130.860 1.00 64.09 369 GLY B CA 1
ATOM 4632 C C . GLY A 1 369 ? 151.087 145.144 132.171 1.00 69.49 369 GLY B C 1
ATOM 4633 O O . GLY A 1 369 ? 152.281 145.459 132.187 1.00 72.59 369 GLY B O 1
ATOM 4637 N N . TYR A 1 370 ? 150.375 145.006 133.291 1.00 69.07 370 TYR B N 1
ATOM 4638 C CA . TYR A 1 370 ? 151.028 145.116 134.590 1.00 68.95 370 TYR B CA 1
ATOM 4639 C C . TYR A 1 370 ? 152.108 144.051 134.743 1.00 73.11 370 TYR B C 1
ATOM 4640 O O . TYR A 1 370 ? 153.236 144.342 135.160 1.00 75.24 370 TYR B O 1
ATOM 4658 N N . MET A 1 371 ? 151.785 142.808 134.379 1.00 71.15 371 MET B N 1
ATOM 4659 C CA . MET A 1 371 ? 152.771 141.735 134.460 1.00 69.89 371 MET B CA 1
ATOM 4660 C C . MET A 1 371 ? 153.934 141.981 133.506 1.00 72.81 371 MET B C 1
ATOM 4661 O O . MET A 1 371 ? 155.090 141.702 133.840 1.00 74.24 371 MET B O 1
ATOM 4675 N N . ALA A 1 372 ? 153.646 142.488 132.307 1.00 79.99 372 ALA B N 1
ATOM 4676 C CA . ALA A 1 372 ? 154.702 142.770 131.343 1.00 77.32 372 ALA B CA 1
ATOM 4677 C C . ALA A 1 372 ? 155.656 143.833 131.868 1.00 76.00 372 ALA B C 1
ATOM 4678 O O . ALA A 1 372 ? 156.878 143.703 131.733 1.00 78.81 372 ALA B O 1
ATOM 4685 N N . GLN A 1 373 ? 155.117 144.894 132.468 1.00 74.41 373 GLN B N 1
ATOM 4686 C CA . GLN A 1 373 ? 155.975 145.908 133.069 1.00 72.90 373 GLN B CA 1
ATOM 4687 C C . GLN A 1 373 ? 156.785 145.325 134.219 1.00 77.10 373 GLN B C 1
ATOM 4688 O O . GLN A 1 373 ? 157.961 145.662 134.392 1.00 77.59 373 GLN B O 1
ATOM 4702 N N . LYS A 1 374 ? 156.171 144.451 135.020 1.00 82.34 374 LYS B N 1
ATOM 4703 C CA . LYS A 1 374 ? 156.897 143.839 136.129 1.00 80.45 374 LYS B CA 1
ATOM 4704 C C . LYS A 1 374 ? 158.067 143.000 135.626 1.00 80.61 374 LYS B C 1
ATOM 4705 O O . LYS A 1 374 ? 159.178 143.078 136.163 1.00 83.19 374 LYS B O 1
ATOM 4724 N N . HIS A 1 375 ? 157.836 142.192 134.592 1.00 82.87 375 HIS B N 1
ATOM 4725 C CA . HIS A 1 375 ? 158.863 141.307 134.059 1.00 84.18 375 HIS B CA 1
ATOM 4726 C C . HIS A 1 375 ? 159.700 141.946 132.959 1.00 85.77 375 HIS B C 1
ATOM 4727 O O . HIS A 1 375 ? 160.685 141.339 132.524 1.00 86.82 375 HIS B O 1
ATOM 4742 N N . SER A 1 376 ? 159.343 143.144 132.501 1.00 92.51 376 SER B N 1
ATOM 4743 C CA . SER A 1 376 ? 160.077 143.823 131.434 1.00 89.70 376 SER B CA 1
ATOM 4744 C C . SER A 1 376 ? 160.112 142.967 130.168 1.00 88.06 376 SER B C 1
ATOM 4745 O O . SER A 1 376 ? 161.170 142.709 129.590 1.00 88.72 376 SER B O 1
ATOM 4753 N N . VAL A 1 377 ? 158.935 142.523 129.740 1.00 89.30 377 VAL B N 1
ATOM 4754 C CA . VAL A 1 377 ? 158.789 141.733 128.519 1.00 90.38 377 VAL B CA 1
ATOM 4755 C C . VAL A 1 377 ? 157.600 142.259 127.731 1.00 89.01 377 VAL B C 1
ATOM 4756 O O . VAL A 1 377 ? 156.718 142.931 128.280 1.00 90.72 377 VAL B O 1
ATOM 4769 N N . PRO A 1 378 ? 157.557 141.979 126.428 1.00 90.85 378 PRO B N 1
ATOM 4770 C CA . PRO A 1 378 ? 156.396 142.401 125.634 1.00 91.92 378 PRO B CA 1
ATOM 4771 C C . PRO A 1 378 ? 155.129 141.698 126.099 1.00 90.88 378 PRO B C 1
ATOM 4772 O O . PRO A 1 378 ? 155.164 140.572 126.599 1.00 91.20 378 PRO B O 1
ATOM 4783 N N . ILE A 1 379 ? 153.996 142.383 125.926 1.00 80.76 379 ILE B N 1
ATOM 4784 C CA . ILE A 1 379 ? 152.718 141.821 126.355 1.00 80.58 379 ILE B CA 1
ATOM 4785 C C . ILE A 1 379 ? 152.433 140.518 125.626 1.00 79.65 379 ILE B C 1
ATOM 4786 O O . ILE A 1 379 ? 151.733 139.643 126.151 1.00 77.76 379 ILE B O 1
ATOM 4802 N N . GLY A 1 380 ? 152.960 140.362 124.410 1.00 84.09 380 GLY B N 1
ATOM 4803 C CA . GLY A 1 380 ? 152.782 139.119 123.683 1.00 84.09 380 GLY B CA 1
ATOM 4804 C C . GLY A 1 380 ? 153.433 137.924 124.346 1.00 85.33 380 GLY B C 1
ATOM 4805 O O . GLY A 1 380 ? 152.909 136.810 124.244 1.00 85.59 380 GLY B O 1
ATOM 4809 N N . ASP A 1 381 ? 154.566 138.129 125.020 1.00 97.24 381 ASP B N 1
ATOM 4810 C CA . ASP A 1 381 ? 155.245 137.030 125.695 1.00 97.62 381 ASP B CA 1
ATOM 4811 C C . ASP A 1 381 ? 154.526 136.605 126.968 1.00 95.15 381 ASP B C 1
ATOM 4812 O O . ASP A 1 381 ? 154.516 135.414 127.300 1.00 96.37 381 ASP B O 1
ATOM 4821 N N . VAL A 1 382 ? 153.926 137.552 127.692 1.00 87.54 382 VAL B N 1
ATOM 4822 C CA . VAL A 1 382 ? 153.263 137.219 128.950 1.00 86.11 382 VAL B CA 1
ATOM 4823 C C . VAL A 1 382 ? 152.095 136.274 128.700 1.00 83.02 382 VAL B C 1
ATOM 4824 O O . VAL A 1 382 ? 151.934 135.259 129.387 1.00 79.53 382 VAL B O 1
ATOM 4837 N N . ALA A 1 383 ? 151.271 136.586 127.705 1.00 86.06 383 ALA B N 1
ATOM 4838 C CA . ALA A 1 383 ? 150.046 135.832 127.462 1.00 89.15 383 ALA B CA 1
ATOM 4839 C C . ALA A 1 383 ? 150.386 134.452 126.914 1.00 91.95 383 ALA B C 1
ATOM 4840 O O . ALA A 1 383 ? 150.791 134.317 125.755 1.00 91.85 383 ALA B O 1
ATOM 4847 N N . LYS A 1 384 ? 150.224 133.426 127.745 1.00 90.01 384 LYS B N 1
ATOM 4848 C CA . LYS A 1 384 ? 150.354 132.051 127.292 1.00 89.08 384 LYS B CA 1
ATOM 4849 C C . LYS A 1 384 ? 149.050 131.598 126.638 1.00 88.90 384 LYS B C 1
ATOM 4850 O O . LYS A 1 384 ? 148.054 132.326 126.598 1.00 87.51 384 LYS B O 1
ATOM 4869 N N . ASP A 1 385 ? 149.055 130.374 126.115 1.00 94.90 385 ASP B N 1
ATOM 4870 C CA . ASP A 1 385 ? 147.861 129.754 125.557 1.00 96.23 385 ASP B CA 1
ATOM 4871 C C . ASP A 1 385 ? 147.750 128.336 126.092 1.00 97.93 385 ASP B C 1
ATOM 4872 O O . ASP A 1 385 ? 148.718 127.572 126.040 1.00 99.01 385 ASP B O 1
ATOM 4881 N N . GLY A 1 386 ? 146.573 127.991 126.606 1.00 85.33 386 GLY B N 1
ATOM 4882 C CA . GLY A 1 386 ? 146.333 126.671 127.136 1.00 82.99 386 GLY B CA 1
ATOM 4883 C C . GLY A 1 386 ? 145.305 126.680 128.248 1.00 86.20 386 GLY B C 1
ATOM 4884 O O . GLY A 1 386 ? 144.749 127.723 128.606 1.00 84.59 386 GLY B O 1
ATOM 4888 N N . PRO A 1 387 ? 145.026 125.504 128.812 1.00 79.33 387 PRO B N 1
ATOM 4889 C CA . PRO A 1 387 ? 144.066 125.442 129.927 1.00 71.64 387 PRO B CA 1
ATOM 4890 C C . PRO A 1 387 ? 144.497 126.245 131.138 1.00 74.15 387 PRO B C 1
ATOM 4891 O O . PRO A 1 387 ? 143.642 126.790 131.846 1.00 73.39 387 PRO B O 1
ATOM 4902 N N . GLY A 1 388 ? 145.798 126.340 131.398 1.00 69.83 388 GLY B N 1
ATOM 4903 C CA . GLY A 1 388 ? 146.283 126.984 132.601 1.00 63.93 388 GLY B CA 1
ATOM 4904 C C . GLY A 1 388 ? 146.545 128.466 132.442 1.00 65.95 388 GLY B C 1
ATOM 4905 O O . GLY A 1 388 ? 147.188 129.078 133.298 1.00 75.50 388 GLY B O 1
ATOM 4909 N N . LEU A 1 389 ? 146.055 129.061 131.355 1.00 71.29 389 LEU B N 1
ATOM 4910 C CA . LEU A 1 389 ? 146.208 130.498 131.170 1.00 76.32 389 LEU B CA 1
ATOM 4911 C C . LEU A 1 389 ? 145.516 131.298 132.263 1.00 77.04 389 LEU B C 1
ATOM 4912 O O . LEU A 1 389 ? 145.949 132.416 132.560 1.00 78.69 389 LEU B O 1
ATOM 4928 N N . ILE A 1 390 ? 144.457 130.753 132.867 1.00 64.50 390 ILE B N 1
ATOM 4929 C CA . ILE A 1 390 ? 143.747 131.438 133.944 1.00 54.69 390 ILE B CA 1
ATOM 4930 C C . ILE A 1 390 ? 144.186 130.970 135.321 1.00 60.18 390 ILE B C 1
ATOM 4931 O O . ILE A 1 390 ? 143.816 131.603 136.323 1.00 69.26 390 ILE B O 1
ATOM 4947 N N . PHE A 1 391 ? 144.953 129.885 135.410 1.00 53.20 391 PHE B N 1
ATOM 4948 C CA . PHE A 1 391 ? 145.451 129.373 136.678 1.00 46.39 391 PHE B CA 1
ATOM 4949 C C . PHE A 1 391 ? 146.939 129.632 136.864 1.00 55.51 391 PHE B C 1
ATOM 4950 O O . PHE A 1 391 ? 147.522 129.159 137.845 1.00 66.51 391 PHE B O 1
ATOM 4967 N N . ILE A 1 392 ? 147.567 130.370 135.950 1.00 63.64 392 ILE B N 1
ATOM 4968 C CA . ILE A 1 392 ? 149.007 130.596 135.994 1.00 63.52 392 ILE B CA 1
ATOM 4969 C C . ILE A 1 392 ? 149.302 132.090 135.955 1.00 66.59 392 ILE B C 1
ATOM 4970 O O . ILE A 1 392 ? 150.039 132.609 136.800 1.00 72.02 392 ILE B O 1
ATOM 4986 N N . ILE A 1 393 ? 148.737 132.788 134.976 1.00 65.72 393 ILE B N 1
ATOM 4987 C CA . ILE A 1 393 ? 149.088 134.185 134.737 1.00 64.03 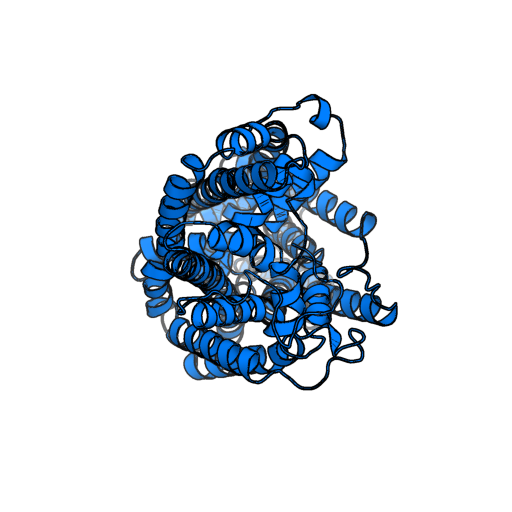393 ILE B CA 1
ATOM 4988 C C . ILE A 1 393 ? 148.320 135.123 135.658 1.00 66.26 393 ILE B C 1
ATOM 4989 O O . ILE A 1 393 ? 148.909 135.993 136.304 1.00 72.08 393 ILE B O 1
ATOM 5005 N N . TYR A 1 394 ? 147.003 134.973 135.737 1.00 65.86 394 TYR B N 1
ATOM 5006 C CA . TYR A 1 394 ? 146.206 135.911 136.515 1.00 62.27 394 TYR B CA 1
ATOM 5007 C C . TYR A 1 394 ? 146.380 135.654 138.008 1.00 63.18 394 TYR B C 1
ATOM 5008 O O . TYR A 1 394 ? 146.436 136.611 138.787 1.00 65.73 394 TYR B O 1
ATOM 5026 N N . PRO A 1 395 ? 146.457 134.398 138.458 1.00 56.88 395 PRO B N 1
ATOM 5027 C CA . PRO A 1 395 ? 146.871 134.173 139.853 1.00 58.08 395 PRO B CA 1
ATOM 5028 C C . PRO A 1 395 ? 148.244 134.742 140.160 1.00 60.23 395 PRO B C 1
ATOM 5029 O O . PRO A 1 395 ? 148.463 135.274 141.255 1.00 68.40 395 PRO B O 1
ATOM 5040 N N . GLU A 1 396 ? 149.179 134.652 139.213 1.00 59.32 396 GLU B N 1
ATOM 5041 C CA . GLU A 1 396 ? 150.501 135.229 139.422 1.00 59.58 396 GLU B CA 1
ATOM 5042 C C . GLU A 1 396 ? 150.420 136.742 139.580 1.00 65.13 396 GLU B C 1
ATOM 5043 O O . GLU A 1 396 ? 151.104 137.321 140.430 1.00 65.15 396 GLU B O 1
ATOM 5055 N N . ALA A 1 397 ? 149.595 137.399 138.762 1.00 64.61 397 ALA B N 1
ATOM 5056 C CA . ALA A 1 397 ? 149.418 138.841 138.897 1.00 63.34 397 ALA B CA 1
ATOM 5057 C C . ALA A 1 397 ? 148.738 139.192 140.214 1.00 63.12 397 ALA B C 1
ATOM 5058 O O . ALA A 1 397 ? 149.098 140.183 140.860 1.00 68.52 397 ALA B O 1
ATOM 5065 N N . ILE A 1 398 ? 147.754 138.393 140.627 1.00 60.37 398 ILE B N 1
ATOM 5066 C CA . ILE A 1 398 ? 147.027 138.672 141.860 1.00 56.91 398 ILE B CA 1
ATOM 5067 C C . ILE A 1 398 ? 147.941 138.518 143.068 1.00 55.60 398 ILE B C 1
ATOM 5068 O O . ILE A 1 398 ? 147.821 139.258 144.051 1.00 62.77 398 ILE B O 1
ATOM 5084 N N . ALA A 1 399 ? 148.843 137.552 143.068 1.00 59.39 399 ALA B N 1
ATOM 5085 C CA . ALA A 1 399 ? 149.712 137.278 144.226 1.00 57.76 399 ALA B CA 1
ATOM 5086 C C . ALA A 1 399 ? 150.525 138.525 144.538 1.00 63.73 399 ALA B C 1
ATOM 5087 O O . ALA A 1 399 ? 150.969 138.632 145.685 1.00 67.81 399 ALA B O 1
ATOM 5094 N N . THR A 1 400 ? 150.702 139.426 143.574 1.00 65.85 400 THR B N 1
ATOM 5095 C CA . THR A 1 400 ? 151.554 140.628 143.719 1.00 63.47 400 THR B CA 1
ATOM 5096 C C . THR A 1 400 ? 150.724 141.839 144.152 1.00 64.55 400 THR B C 1
ATOM 5097 O O . THR A 1 400 ? 151.332 142.905 144.282 1.00 69.16 400 THR B O 1
ATOM 5108 N N . LEU A 1 401 ? 149.416 141.695 144.390 1.00 63.67 401 LEU B N 1
ATOM 5109 C CA . LEU A 1 401 ? 148.571 142.810 144.788 1.00 65.56 401 LEU B CA 1
ATOM 5110 C C . LEU A 1 401 ? 148.417 142.858 146.305 1.00 65.13 401 LEU B C 1
ATOM 5111 O O . LEU A 1 401 ? 148.492 141.824 146.975 1.00 64.77 401 LEU B O 1
ATOM 5127 N N . PRO A 1 402 ? 148.204 144.040 146.883 1.00 67.63 402 PRO B N 1
ATOM 5128 C CA . PRO A 1 402 ? 147.834 144.096 148.301 1.00 64.47 402 PRO B CA 1
ATOM 5129 C C . PRO A 1 402 ? 146.517 143.373 148.535 1.00 66.50 402 PRO B C 1
ATOM 5130 O O . PRO A 1 402 ? 145.616 143.401 147.695 1.00 65.59 402 PRO B O 1
ATOM 5141 N N . LEU A 1 403 ? 146.408 142.722 149.692 1.00 66.60 403 LEU B N 1
ATOM 5142 C CA . LEU A 1 403 ? 145.262 141.867 149.992 1.00 66.16 403 LEU B CA 1
ATOM 5143 C C . LEU A 1 403 ? 145.088 140.814 148.899 1.00 66.33 403 LEU B C 1
ATOM 5144 O O . LEU A 1 403 ? 143.994 140.598 148.376 1.00 61.85 403 LEU B O 1
ATOM 5160 N N . SER A 1 404 ? 146.196 140.154 148.554 1.00 64.53 404 SER B N 1
ATOM 5161 C CA . SER A 1 404 ? 146.181 139.211 147.442 1.00 54.56 404 SER B CA 1
ATOM 5162 C C . SER A 1 404 ? 145.236 138.047 147.698 1.00 57.16 404 SER B C 1
ATOM 5163 O O . SER A 1 404 ? 144.654 137.506 146.753 1.00 64.69 404 SER B O 1
ATOM 5171 N N . SER A 1 405 ? 145.079 137.635 148.957 1.00 57.70 405 SER B N 1
ATOM 5172 C CA . SER A 1 405 ? 144.199 136.508 149.252 1.00 57.97 405 SER B CA 1
ATOM 5173 C C . SER A 1 405 ? 142.752 136.829 148.899 1.00 60.30 405 SER B C 1
ATOM 5174 O O . SER A 1 405 ? 142.050 136.001 148.306 1.00 63.91 405 SER B O 1
ATOM 5182 N N . ALA A 1 406 ? 142.288 138.029 149.255 1.00 53.75 406 ALA B N 1
ATOM 5183 C CA . ALA A 1 406 ? 140.919 138.413 148.932 1.00 50.25 406 ALA B CA 1
ATOM 5184 C C . ALA A 1 406 ? 140.706 138.471 147.426 1.00 47.52 406 ALA B C 1
ATOM 5185 O O . ALA A 1 406 ? 139.679 138.007 146.916 1.00 53.00 406 ALA B O 1
ATOM 5192 N N . TRP A 1 407 ? 141.668 139.039 146.697 1.00 54.28 407 TRP B N 1
ATOM 5193 C CA . TRP A 1 407 ? 141.540 139.123 145.247 1.00 50.89 407 TRP B CA 1
ATOM 5194 C C . TRP A 1 407 ? 141.546 137.740 144.612 1.00 52.26 407 TRP B C 1
ATOM 5195 O O . TRP A 1 407 ? 140.799 137.488 143.663 1.00 60.33 407 TRP B O 1
ATOM 5216 N N . ALA A 1 408 ? 142.382 136.832 145.116 1.00 47.65 408 ALA B N 1
ATOM 5217 C CA . ALA A 1 408 ? 142.386 135.469 144.597 1.00 46.27 408 ALA B CA 1
ATOM 5218 C C . ALA A 1 408 ? 141.052 134.781 144.853 1.00 47.32 408 ALA B C 1
ATOM 5219 O O . ALA A 1 408 ? 140.508 134.109 143.967 1.00 57.40 408 ALA B O 1
ATOM 5226 N N . VAL A 1 409 ? 140.506 134.938 146.061 1.00 48.98 409 VAL B N 1
ATOM 5227 C CA . VAL A 1 409 ? 139.219 134.327 146.375 1.00 45.45 409 VAL B CA 1
ATOM 5228 C C . VAL A 1 409 ? 138.139 134.868 145.449 1.00 48.56 409 VAL B C 1
ATOM 5229 O O . VAL A 1 409 ? 137.320 134.112 144.915 1.00 53.65 409 VAL B O 1
ATOM 5242 N N . VAL A 1 410 ? 138.124 136.186 145.241 1.00 48.05 410 VAL B N 1
ATOM 5243 C CA . VAL A 1 410 ? 137.123 136.795 144.370 1.00 42.76 410 VAL B CA 1
ATOM 5244 C C . VAL A 1 410 ? 137.288 136.300 142.937 1.00 52.30 410 VAL B C 1
ATOM 5245 O O . VAL A 1 410 ? 136.306 135.971 142.260 1.00 55.57 410 VAL B O 1
ATOM 5258 N N . PHE A 1 411 ? 138.531 136.234 142.457 1.00 49.02 411 PHE B N 1
ATOM 5259 C CA . PHE A 1 411 ? 138.790 135.791 141.091 1.00 42.56 411 PHE B CA 1
ATOM 5260 C C . PHE A 1 411 ? 138.318 134.360 140.876 1.00 45.74 411 PHE B C 1
ATOM 5261 O O . PHE A 1 411 ? 137.700 134.046 139.852 1.00 50.95 411 PHE B O 1
ATOM 5278 N N . PHE A 1 412 ? 138.589 133.475 141.833 1.00 47.80 412 PHE B N 1
ATOM 5279 C CA . PHE A 1 412 ? 138.205 132.082 141.647 1.00 42.25 412 PHE B CA 1
ATOM 5280 C C . PHE A 1 412 ? 136.715 131.862 141.882 1.00 45.77 412 PHE B C 1
ATOM 5281 O O . PHE A 1 412 ? 136.128 130.960 141.276 1.00 51.45 412 PHE B O 1
ATOM 5298 N N . ILE A 1 413 ? 136.073 132.691 142.707 1.00 46.31 413 ILE B N 1
ATOM 5299 C CA . ILE A 1 413 ? 134.615 132.662 142.778 1.00 40.34 413 ILE B CA 1
ATOM 5300 C C . ILE A 1 413 ? 134.019 133.083 141.441 1.00 46.01 413 ILE B C 1
ATOM 5301 O O . ILE A 1 413 ? 133.022 132.514 140.979 1.00 57.30 413 ILE B O 1
ATOM 5317 N N . MET A 1 414 ? 134.616 134.091 140.800 1.00 48.92 414 MET B N 1
ATOM 5318 C CA . MET A 1 414 ? 134.163 134.488 139.471 1.00 47.11 414 MET B CA 1
ATOM 5319 C C . MET A 1 414 ? 134.350 133.359 138.469 1.00 44.77 414 MET B C 1
ATOM 5320 O O . MET A 1 414 ? 133.486 133.127 137.621 1.00 48.87 414 MET B O 1
ATOM 5334 N N . LEU A 1 415 ? 135.484 132.662 138.535 1.00 47.40 415 LEU B N 1
ATOM 5335 C CA . LEU A 1 415 ? 135.692 131.527 137.639 1.00 44.67 415 LEU B CA 1
ATOM 5336 C C . LEU A 1 415 ? 134.635 130.454 137.867 1.00 42.48 415 LEU B C 1
ATOM 5337 O O . LEU A 1 415 ? 134.094 129.885 136.908 1.00 49.93 415 LEU B O 1
ATOM 5353 N N . LEU A 1 416 ? 134.329 130.163 139.132 1.00 44.09 416 LEU B N 1
ATOM 5354 C CA . LEU A 1 416 ? 133.310 129.166 139.440 1.00 41.53 416 LEU B CA 1
ATOM 5355 C C . LEU A 1 416 ? 131.956 129.576 138.880 1.00 48.17 416 LEU B C 1
ATOM 5356 O O . LEU A 1 416 ? 131.248 128.759 138.284 1.00 51.89 416 LEU B O 1
ATOM 5372 N N . THR A 1 417 ? 131.573 130.839 139.072 1.00 44.16 417 THR B N 1
ATOM 5373 C CA . THR A 1 417 ? 130.268 131.286 138.595 1.00 39.72 417 THR B CA 1
ATOM 5374 C C . THR A 1 417 ? 130.225 131.373 137.075 1.00 45.30 417 THR B C 1
ATOM 5375 O O . THR A 1 417 ? 129.153 131.227 136.478 1.00 52.02 417 THR B O 1
ATOM 5386 N N . LEU A 1 418 ? 131.369 131.617 136.433 1.00 46.78 418 LEU B N 1
ATOM 5387 C CA . LEU A 1 418 ? 131.414 131.622 134.976 1.00 40.92 418 LEU B CA 1
ATOM 5388 C C . LEU A 1 418 ? 131.242 130.217 134.420 1.00 39.94 418 LEU B C 1
ATOM 5389 O O . LEU A 1 418 ? 130.522 130.016 133.436 1.00 45.74 418 LEU B O 1
ATOM 5405 N N . GLY A 1 419 ? 131.902 129.232 135.031 1.00 40.92 419 GLY B N 1
ATOM 5406 C CA . GLY A 1 419 ? 131.821 127.876 134.518 1.00 36.96 419 GLY B CA 1
ATOM 5407 C C . GLY A 1 419 ? 130.552 127.141 134.891 1.00 40.47 419 GLY B C 1
ATOM 5408 O O . GLY A 1 419 ? 130.076 126.297 134.122 1.00 54.21 419 GLY B O 1
ATOM 5412 N N . ILE A 1 420 ? 129.980 127.444 136.058 1.00 40.59 420 ILE B N 1
ATOM 5413 C CA . ILE A 1 420 ? 128.873 126.643 136.566 1.00 39.32 420 ILE B CA 1
ATOM 5414 C C . ILE A 1 420 ? 127.617 126.870 135.739 1.00 41.58 420 ILE B C 1
ATOM 5415 O O . ILE A 1 420 ? 126.869 125.929 135.462 1.00 52.20 420 ILE B O 1
ATOM 5431 N N . ASP A 1 421 ? 127.355 128.114 135.335 1.00 43.19 421 ASP B N 1
ATOM 5432 C CA . ASP A 1 421 ? 126.162 128.375 134.537 1.00 34.59 421 ASP B CA 1
ATOM 5433 C C . ASP A 1 421 ? 126.273 127.756 133.148 1.00 42.90 421 ASP B C 1
ATOM 5434 O O . ASP A 1 421 ? 125.276 127.268 132.610 1.00 42.71 421 ASP B O 1
ATOM 5444 N N . SER A 1 422 ? 127.471 127.749 132.559 1.00 40.45 422 SER B N 1
ATOM 5445 C CA . SER A 1 422 ? 127.654 127.083 131.272 1.00 30.41 422 SER B CA 1
ATOM 5446 C C . SER A 1 422 ? 127.482 125.575 131.400 1.00 34.87 422 SER B C 1
ATOM 5447 O O . SER A 1 422 ? 126.869 124.938 130.533 1.00 46.77 422 SER B O 1
ATOM 5455 N N . ALA A 1 423 ? 128.016 124.983 132.470 1.00 36.78 423 ALA B N 1
ATOM 5456 C CA . ALA A 1 423 ? 127.809 123.556 132.695 1.00 34.07 423 ALA B CA 1
ATOM 5457 C C . ALA A 1 423 ? 126.333 123.245 132.901 1.00 40.64 423 ALA B C 1
ATOM 5458 O O . ALA A 1 423 ? 125.822 122.236 132.397 1.00 51.97 423 ALA B O 1
ATOM 5465 N N . MET A 1 424 ? 125.632 124.102 133.646 1.00 46.48 424 MET B N 1
ATOM 5466 C CA . MET A 1 424 ? 124.198 123.929 133.828 1.00 38.16 424 MET B CA 1
ATOM 5467 C C . MET A 1 424 ? 123.470 124.005 132.498 1.00 37.76 424 MET B C 1
ATOM 5468 O O . MET A 1 424 ? 122.560 123.216 132.240 1.00 46.60 424 MET B O 1
ATOM 5482 N N . GLY A 1 425 ? 123.854 124.949 131.640 1.00 40.76 425 GLY B N 1
ATOM 5483 C CA . GLY A 1 425 ? 123.219 125.048 130.336 1.00 40.19 425 GLY B CA 1
ATOM 5484 C C . GLY A 1 425 ? 123.436 123.811 129.487 1.00 40.90 425 GLY B C 1
ATOM 5485 O O . GLY A 1 425 ? 122.505 123.313 128.851 1.00 52.31 425 GLY B O 1
ATOM 5489 N N . GLY A 1 426 ? 124.664 123.294 129.469 1.00 33.91 426 GLY B N 1
ATOM 5490 C CA . GLY A 1 426 ? 124.934 122.098 128.684 1.00 32.68 426 GLY B CA 1
ATOM 5491 C C . GLY A 1 426 ? 124.176 120.883 129.187 1.00 39.35 426 GLY B C 1
ATOM 5492 O O . GLY A 1 426 ? 123.564 120.140 128.408 1.00 47.97 426 GLY B O 1
ATOM 5496 N N . MET A 1 427 ? 124.200 120.661 130.503 1.00 46.32 427 MET B N 1
ATOM 5497 C CA . MET A 1 427 ? 123.479 119.517 131.046 1.00 48.54 427 MET B CA 1
ATOM 5498 C C . MET A 1 427 ? 121.974 119.697 130.918 1.00 48.29 427 MET B C 1
ATOM 5499 O O . MET A 1 427 ? 121.246 118.711 130.768 1.00 57.22 427 MET B O 1
ATOM 5513 N N . GLU A 1 428 ? 121.487 120.939 130.965 1.00 50.70 428 GLU B N 1
ATOM 5514 C CA . GLU A 1 428 ? 120.078 121.194 130.700 1.00 48.53 428 GLU B CA 1
ATOM 5515 C C . GLU A 1 428 ? 119.728 120.844 129.265 1.00 49.05 428 GLU B C 1
ATOM 5516 O O . GLU A 1 428 ? 118.672 120.268 129.002 1.00 54.05 428 GLU B O 1
ATOM 5528 N N . SER A 1 429 ? 120.600 121.190 128.318 1.00 42.91 429 SER B N 1
ATOM 5529 C CA . SER A 1 429 ? 120.390 120.759 126.941 1.00 35.85 429 SER B CA 1
ATOM 5530 C C . SER A 1 429 ? 120.250 119.247 126.869 1.00 43.34 429 SER B C 1
ATOM 5531 O O . SER A 1 429 ? 119.289 118.723 126.292 1.00 52.30 429 SER B O 1
ATOM 5539 N N . VAL A 1 430 ? 121.199 118.527 127.470 1.00 51.21 430 VAL B N 1
ATOM 5540 C CA . VAL A 1 430 ? 121.175 117.066 127.398 1.00 45.33 430 VAL B CA 1
ATOM 5541 C C . VAL A 1 430 ? 119.882 116.524 128.001 1.00 45.08 430 VAL B C 1
ATOM 5542 O O . VAL A 1 430 ? 119.166 115.726 127.378 1.00 49.46 430 VAL B O 1
ATOM 5555 N N . ILE A 1 431 ? 119.559 116.962 129.220 1.00 51.46 431 ILE B N 1
ATOM 5556 C CA . ILE A 1 431 ? 118.415 116.411 129.936 1.00 47.15 431 ILE B CA 1
ATOM 5557 C C . ILE A 1 431 ? 117.116 116.765 129.227 1.00 54.22 431 ILE B C 1
ATOM 5558 O O . ILE A 1 431 ? 116.238 115.914 129.062 1.00 61.10 431 ILE B O 1
ATOM 5574 N N . THR A 1 432 ? 116.961 118.022 128.811 1.00 55.43 432 THR B N 1
ATOM 5575 C CA . THR A 1 432 ? 115.744 118.427 128.121 1.00 46.32 432 THR B CA 1
ATOM 5576 C C . THR A 1 432 ? 115.562 117.649 126.829 1.00 51.11 432 THR B C 1
ATOM 5577 O O . THR A 1 432 ? 114.475 117.126 126.564 1.00 62.49 432 THR B O 1
ATOM 5588 N N . GLY A 1 433 ? 116.614 117.547 126.013 1.00 38.74 433 GLY B N 1
ATOM 5589 C CA . GLY A 1 433 ? 116.486 116.813 124.768 1.00 36.00 433 GLY B CA 1
ATOM 5590 C C . GLY A 1 433 ? 116.097 115.366 124.989 1.00 48.02 433 GLY B C 1
ATOM 5591 O O . GLY A 1 433 ? 115.163 114.861 124.356 1.00 56.85 433 GLY B O 1
ATOM 5595 N N . LEU A 1 434 ? 116.782 114.684 125.910 1.00 52.63 434 LEU B N 1
ATOM 5596 C CA . LEU A 1 434 ? 116.497 113.268 126.109 1.00 50.68 434 LEU B CA 1
ATOM 5597 C C . LEU A 1 434 ? 115.128 113.048 126.743 1.00 52.05 434 LEU B C 1
ATOM 5598 O O . LEU A 1 434 ? 114.405 112.127 126.350 1.00 58.76 434 LEU B O 1
ATOM 5614 N N . ILE A 1 435 ? 114.746 113.878 127.716 1.00 49.91 435 ILE B N 1
ATOM 5615 C CA . ILE A 1 435 ? 113.445 113.721 128.358 1.00 55.51 435 ILE B CA 1
ATOM 5616 C C . ILE A 1 435 ? 112.326 113.991 127.364 1.00 60.03 435 ILE B C 1
ATOM 5617 O O . ILE A 1 435 ? 111.314 113.279 127.338 1.00 66.61 435 ILE B O 1
ATOM 5633 N N . ASP A 1 436 ? 112.477 115.027 126.535 1.00 63.29 436 ASP B N 1
ATOM 5634 C CA . ASP A 1 436 ? 111.466 115.312 125.526 1.00 58.30 436 ASP B CA 1
ATOM 5635 C C . ASP A 1 436 ? 111.361 114.184 124.513 1.00 61.14 436 ASP B C 1
ATOM 5636 O O . ASP A 1 436 ? 110.254 113.818 124.105 1.00 67.75 436 ASP B O 1
ATOM 5645 N N . GLU A 1 437 ? 112.496 113.618 124.096 1.00 64.03 437 GLU B N 1
ATOM 5646 C CA . GLU A 1 437 ? 112.448 112.507 123.152 1.00 64.45 437 GLU B CA 1
ATOM 5647 C C . GLU A 1 437 ? 111.700 111.307 123.719 1.00 67.69 437 GLU B C 1
ATOM 5648 O O . GLU A 1 437 ? 110.813 110.759 123.056 1.00 70.72 437 GLU B O 1
ATOM 5660 N N . PHE A 1 438 ? 112.025 110.891 124.938 1.00 65.49 438 PHE B N 1
ATOM 5661 C CA . PHE A 1 438 ? 111.466 109.680 125.525 1.00 66.75 438 PHE B CA 1
ATOM 5662 C C . PHE A 1 438 ? 110.578 110.055 126.703 1.00 70.51 438 PHE B C 1
ATOM 5663 O O . PHE A 1 438 ? 111.037 110.703 127.649 1.00 68.98 438 PHE B O 1
ATOM 5680 N N . GLN A 1 439 ? 109.315 109.632 126.648 1.00 82.52 439 GLN B N 1
ATOM 5681 C CA . GLN A 1 439 ? 108.352 109.958 127.691 1.00 82.92 439 GLN B CA 1
ATOM 5682 C C . GLN A 1 439 ? 108.508 109.089 128.931 1.00 85.07 439 GLN B C 1
ATOM 5683 O O . GLN A 1 439 ? 107.922 109.412 129.969 1.00 83.28 439 GLN B O 1
ATOM 5697 N N . LEU A 1 440 ? 109.274 107.999 128.850 1.00 84.02 440 LEU B N 1
ATOM 5698 C CA . LEU A 1 440 ? 109.550 107.210 130.044 1.00 85.85 440 LEU B CA 1
ATOM 5699 C C . LEU A 1 440 ? 110.280 108.038 131.092 1.00 83.01 440 LEU B C 1
ATOM 5700 O O . LEU A 1 440 ? 110.103 107.817 132.295 1.00 83.82 440 LEU B O 1
ATOM 5716 N N . LEU A 1 441 ? 111.098 108.992 130.656 1.00 70.64 441 LEU B N 1
ATOM 5717 C CA . LEU A 1 441 ? 111.830 109.876 131.551 1.00 67.52 441 LEU B CA 1
ATOM 5718 C C . LEU A 1 441 ? 111.086 111.172 131.838 1.00 73.64 441 LEU B C 1
ATOM 5719 O O . LEU A 1 441 ? 111.589 111.999 132.604 1.00 77.16 441 LEU B O 1
ATOM 5735 N N . HIS A 1 442 ? 109.909 111.373 131.244 1.00 84.79 442 HIS B N 1
ATOM 5736 C CA . HIS A 1 442 ? 109.198 112.635 131.420 1.00 84.83 442 HIS B CA 1
ATOM 5737 C C . HIS A 1 442 ? 108.782 112.835 132.871 1.00 85.07 442 HIS B C 1
ATOM 5738 O O . HIS A 1 442 ? 108.970 113.917 133.439 1.00 87.06 442 HIS B O 1
ATOM 5752 N N . ARG A 1 443 ? 108.260 111.807 133.509 1.00 87.13 443 ARG B N 1
ATOM 5753 C CA . ARG A 1 443 ? 107.713 111.952 134.876 1.00 87.09 443 ARG B CA 1
ATOM 5754 C C . ARG A 1 443 ? 108.853 111.860 135.890 1.00 86.98 443 ARG B C 1
ATOM 5755 O O . ARG A 1 443 ? 108.622 112.288 137.029 1.00 88.60 443 ARG B O 1
ATOM 5776 N N . HIS A 1 444 ? 110.034 111.364 135.498 1.00 70.62 444 HIS B N 1
ATOM 5777 C CA . HIS A 1 444 ? 111.175 111.223 136.399 1.00 67.64 444 HIS B CA 1
ATOM 5778 C C . HIS A 1 444 ? 112.309 112.090 135.866 1.00 67.44 444 HIS B C 1
ATOM 5779 O O . HIS A 1 444 ? 113.180 111.611 135.137 1.00 70.32 444 HIS B O 1
ATOM 5793 N N . ARG A 1 445 ? 112.300 113.370 136.232 1.00 56.95 445 ARG B N 1
ATOM 5794 C CA . ARG A 1 445 ? 113.417 114.242 135.899 1.00 51.04 445 ARG B CA 1
ATOM 5795 C C . ARG A 1 445 ? 114.494 114.230 136.970 1.00 58.24 445 ARG B C 1
ATOM 5796 O O . ARG A 1 445 ? 115.671 114.422 136.651 1.00 59.44 445 ARG B O 1
ATOM 5817 N N . GLU A 1 446 ? 114.124 114.018 138.233 1.00 59.82 446 GLU B N 1
ATOM 5818 C CA . GLU A 1 446 ? 115.126 113.951 139.289 1.00 52.21 446 GLU B CA 1
ATOM 5819 C C . GLU A 1 446 ? 116.038 112.747 139.098 1.00 55.19 446 GLU B C 1
ATOM 5820 O O . GLU A 1 446 ? 117.265 112.866 139.172 1.00 61.00 446 GLU B O 1
ATOM 5832 N N . LEU A 1 447 ? 115.454 111.578 138.829 1.00 54.94 447 LEU B N 1
ATOM 5833 C CA . LEU A 1 447 ? 116.262 110.375 138.658 1.00 56.39 447 LEU B CA 1
ATOM 5834 C C . LEU A 1 447 ? 117.101 110.444 137.388 1.00 54.08 447 LEU B C 1
ATOM 5835 O O . LEU A 1 447 ? 118.266 110.035 137.388 1.00 61.32 447 LEU B O 1
ATOM 5851 N N . PHE A 1 448 ? 116.530 110.949 136.293 1.00 51.68 448 PHE B N 1
ATOM 5852 C CA . PHE A 1 448 ? 117.306 111.067 135.063 1.00 52.02 448 PHE B CA 1
ATOM 5853 C C . PHE A 1 448 ? 118.423 112.092 135.211 1.00 56.26 448 PHE B C 1
ATOM 5854 O O . PHE A 1 448 ? 119.528 111.892 134.696 1.00 62.77 448 PHE B O 1
ATOM 5871 N N . THR A 1 449 ? 118.152 113.201 135.901 1.00 47.18 449 THR B N 1
ATOM 5872 C CA . THR A 1 449 ? 119.204 114.173 136.170 1.00 40.40 449 THR B CA 1
ATOM 5873 C C . THR A 1 449 ? 120.304 113.556 137.018 1.00 49.00 449 THR B C 1
ATOM 5874 O O . THR A 1 449 ? 121.492 113.784 136.768 1.00 56.01 449 THR B O 1
ATOM 5885 N N . LEU A 1 450 ? 119.928 112.765 138.025 1.00 51.10 450 LEU B N 1
ATOM 5886 C CA . LEU A 1 450 ? 120.926 112.080 138.838 1.00 52.51 450 LEU B CA 1
ATOM 5887 C C . LEU A 1 450 ? 121.762 111.133 137.991 1.00 51.30 450 LEU B C 1
ATOM 5888 O O . LEU A 1 450 ? 122.986 111.072 138.141 1.00 55.91 450 LEU B O 1
ATOM 5904 N N . PHE A 1 451 ? 121.120 110.382 137.096 1.00 45.94 451 PHE B N 1
ATOM 5905 C CA . PHE A 1 451 ? 121.854 109.447 136.250 1.00 46.25 451 PHE B CA 1
ATOM 5906 C C . PHE A 1 451 ? 122.826 110.182 135.336 1.00 46.24 451 PHE B C 1
ATOM 5907 O O . PHE A 1 451 ? 123.992 109.793 135.208 1.00 54.83 451 PHE B O 1
ATOM 5924 N N . ILE A 1 452 ? 122.360 111.252 134.689 1.00 47.00 452 ILE B N 1
ATOM 5925 C CA . ILE A 1 452 ? 123.222 112.007 133.783 1.00 49.90 452 ILE B CA 1
ATOM 5926 C C . ILE A 1 452 ? 124.388 112.615 134.549 1.00 48.64 452 ILE B C 1
ATOM 5927 O O . ILE A 1 452 ? 125.537 112.586 134.092 1.00 53.69 452 ILE B O 1
ATOM 5943 N N . VAL A 1 453 ? 124.111 113.172 135.727 1.00 50.45 453 VAL B N 1
ATOM 5944 C CA . VAL A 1 453 ? 125.151 113.812 136.521 1.00 43.29 453 VAL B CA 1
ATOM 5945 C C . VAL A 1 453 ? 126.173 112.789 137.002 1.00 44.77 453 VAL B C 1
ATOM 5946 O O . VAL A 1 453 ? 127.380 113.053 136.999 1.00 54.88 453 VAL B O 1
ATOM 5959 N N . LEU A 1 454 ? 125.715 111.611 137.429 1.00 44.96 454 LEU B N 1
ATOM 5960 C CA . LEU A 1 454 ? 126.646 110.585 137.885 1.00 45.22 454 LEU B CA 1
ATOM 5961 C C . LEU A 1 454 ? 127.476 110.041 136.730 1.00 49.19 454 LEU B C 1
ATOM 5962 O O . LEU A 1 454 ? 128.662 109.742 136.903 1.00 61.51 454 LEU B O 1
ATOM 5978 N N . ALA A 1 455 ? 126.875 109.896 135.548 1.00 45.42 455 ALA B N 1
ATOM 5979 C CA . ALA A 1 455 ? 127.651 109.488 134.382 1.00 44.34 455 ALA B CA 1
ATOM 5980 C C . ALA A 1 455 ? 128.708 110.530 134.042 1.00 47.01 455 ALA B C 1
ATOM 5981 O O . ALA A 1 455 ? 129.853 110.185 133.724 1.00 51.05 455 ALA B O 1
ATOM 5988 N N . THR A 1 456 ? 128.344 111.812 134.112 1.00 44.99 456 THR B N 1
ATOM 5989 C CA . THR A 1 456 ? 129.317 112.872 133.874 1.00 46.37 456 THR B CA 1
ATOM 5990 C C . THR A 1 456 ? 130.447 112.815 134.893 1.00 49.50 456 THR B C 1
ATOM 5991 O O . THR A 1 456 ? 131.620 112.979 134.542 1.00 50.87 456 THR B O 1
ATOM 6002 N N . PHE A 1 457 ? 130.109 112.591 136.164 1.00 49.18 457 PHE B N 1
ATOM 6003 C CA . PHE A 1 457 ? 131.133 112.501 137.199 1.00 46.48 457 PHE B CA 1
ATOM 6004 C C . PHE A 1 457 ? 132.065 111.323 136.953 1.00 47.94 457 PHE B C 1
ATOM 6005 O O . PHE A 1 457 ? 133.289 111.459 137.050 1.00 54.96 457 PHE B O 1
ATOM 6022 N N . LEU A 1 458 ? 131.504 110.157 136.634 1.00 49.17 458 LEU B N 1
ATOM 6023 C CA . LEU A 1 458 ? 132.327 108.968 136.445 1.00 47.39 458 LEU B CA 1
ATOM 6024 C C . LEU A 1 458 ? 133.221 109.104 135.221 1.00 50.93 458 LEU B C 1
ATOM 6025 O O . LEU A 1 458 ? 134.384 108.686 135.248 1.00 57.07 458 LEU B O 1
ATOM 6041 N N . LEU A 1 459 ? 132.701 109.680 134.137 1.00 46.45 459 LEU B N 1
ATOM 6042 C CA . LEU A 1 459 ? 133.520 109.913 132.956 1.00 47.03 459 LEU B CA 1
ATOM 6043 C C . LEU A 1 459 ? 134.390 111.157 133.082 1.00 49.88 459 LEU B C 1
ATOM 6044 O O . LEU A 1 459 ? 135.286 111.352 132.255 1.00 52.98 459 LEU B O 1
ATOM 6060 N N . SER A 1 460 ? 134.152 111.994 134.088 1.00 55.74 460 SER B N 1
ATOM 6061 C CA . SER A 1 460 ? 135.023 113.120 134.391 1.00 48.96 460 SER B CA 1
ATOM 6062 C C . SER A 1 460 ? 136.197 112.728 135.275 1.00 47.96 460 SER B C 1
ATOM 6063 O O . SER A 1 460 ? 137.056 113.571 135.547 1.00 53.01 460 SER B O 1
ATOM 6071 N N . LEU A 1 461 ? 136.252 111.477 135.734 1.00 50.31 461 LEU B N 1
ATOM 6072 C CA . LEU A 1 461 ? 137.334 111.024 136.596 1.00 46.15 461 LEU B CA 1
ATOM 6073 C C . LEU A 1 461 ? 138.616 110.731 135.831 1.00 46.78 461 LEU B C 1
ATOM 6074 O O . LEU A 1 461 ? 139.663 110.550 136.459 1.00 52.01 461 LEU B O 1
ATOM 6090 N N . PHE A 1 462 ? 138.560 110.671 134.499 1.00 51.02 462 PHE B N 1
ATOM 6091 C CA . PHE A 1 462 ? 139.781 110.508 133.720 1.00 45.51 462 PHE B CA 1
ATOM 6092 C C . PHE A 1 462 ? 140.589 111.797 133.678 1.00 52.06 462 PHE B C 1
ATOM 6093 O O . PHE A 1 462 ? 141.813 111.755 133.517 1.00 56.10 462 PHE B O 1
ATOM 6110 N N . CYS A 1 463 ? 139.927 112.943 133.816 1.00 53.44 463 CYS B N 1
ATOM 6111 C CA . CYS A 1 463 ? 140.586 114.237 133.731 1.00 44.97 463 CYS B CA 1
ATOM 6112 C C . CYS A 1 463 ? 141.121 114.728 135.069 1.00 48.24 463 CYS B C 1
ATOM 6113 O O . CYS A 1 463 ? 141.815 115.749 135.099 1.00 55.02 463 CYS B O 1
ATOM 6121 N N . VAL A 1 464 ? 140.818 114.040 136.168 1.00 51.63 464 VAL B N 1
ATOM 6122 C CA . VAL A 1 464 ? 141.355 114.382 137.479 1.00 50.16 464 VAL B CA 1
ATOM 61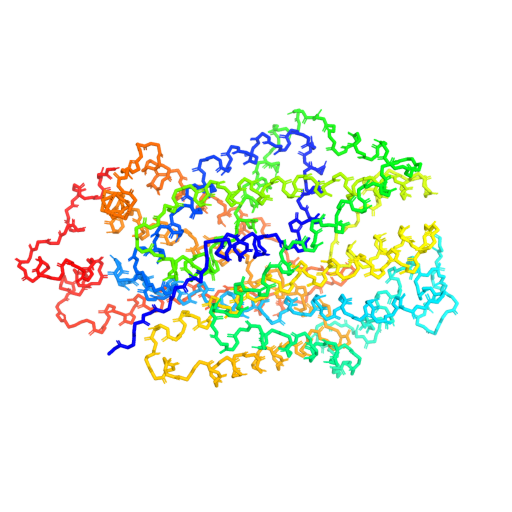23 C C . VAL A 1 464 ? 142.454 113.417 137.902 1.00 47.89 464 VAL B C 1
ATOM 6124 O O . VAL A 1 464 ? 142.851 113.410 139.070 1.00 54.38 464 VAL B O 1
ATOM 6137 N N . THR A 1 465 ? 142.953 112.600 136.980 1.00 50.67 465 THR B N 1
ATOM 6138 C CA . THR A 1 465 ? 144.074 111.721 137.260 1.00 51.19 465 THR B CA 1
ATOM 6139 C C . THR A 1 465 ? 145.375 112.517 137.213 1.00 55.82 465 THR B C 1
ATOM 6140 O O . THR A 1 465 ? 145.383 113.736 137.025 1.00 61.65 465 THR B O 1
ATOM 6151 N N . ASN A 1 466 ? 146.498 111.824 137.402 1.00 55.30 466 ASN B N 1
ATOM 6152 C CA . ASN A 1 466 ? 147.790 112.492 137.293 1.00 55.08 466 ASN B CA 1
ATOM 6153 C C . ASN A 1 466 ? 148.016 113.012 135.880 1.00 59.00 466 ASN B C 1
ATOM 6154 O O . ASN A 1 466 ? 148.493 114.137 135.693 1.00 61.84 466 ASN B O 1
ATOM 6165 N N . GLY A 1 467 ? 147.676 112.210 134.875 1.00 57.61 467 GLY B N 1
ATOM 6166 C CA . GLY A 1 467 ? 147.779 112.635 133.494 1.00 54.77 467 GLY B CA 1
ATOM 6167 C C . GLY A 1 467 ? 146.450 113.117 132.952 1.00 50.98 467 GLY B C 1
ATOM 6168 O O . GLY A 1 467 ? 146.125 112.887 131.785 1.00 57.07 467 GLY B O 1
ATOM 6172 N N . GLY A 1 468 ? 145.671 113.793 133.800 1.00 47.56 468 GLY B N 1
ATOM 6173 C CA . GLY A 1 468 ? 144.353 114.249 133.402 1.00 43.37 468 GLY B CA 1
ATOM 6174 C C . GLY A 1 468 ? 144.351 115.432 132.463 1.00 44.74 468 GLY B C 1
ATOM 6175 O O . GLY A 1 468 ? 143.369 115.630 131.741 1.00 51.66 468 GLY B O 1
ATOM 6179 N N . ILE A 1 469 ? 145.423 116.227 132.452 1.00 53.41 469 ILE B N 1
ATOM 6180 C CA . ILE A 1 469 ? 145.480 117.347 131.519 1.00 56.06 469 ILE B CA 1
ATOM 6181 C C . ILE A 1 469 ? 145.520 116.845 130.085 1.00 59.13 469 ILE B C 1
ATOM 6182 O O . ILE A 1 469 ? 145.025 117.515 129.177 1.00 58.60 469 ILE B O 1
ATOM 6198 N N . TYR A 1 470 ? 146.099 115.669 129.849 1.00 57.47 470 TYR B N 1
ATOM 6199 C CA . TYR A 1 470 ? 146.155 115.143 128.490 1.00 51.53 470 TYR B CA 1
ATOM 6200 C C . TYR A 1 470 ? 144.774 114.722 128.002 1.00 55.82 470 TYR B C 1
ATOM 6201 O O . TYR A 1 470 ? 144.394 115.022 126.864 1.00 63.56 470 TYR B O 1
ATOM 6219 N N . VAL A 1 471 ? 144.003 114.039 128.850 1.00 54.44 471 VAL B N 1
ATOM 6220 C CA . VAL A 1 471 ? 142.630 113.699 128.488 1.00 49.50 471 VAL B CA 1
ATOM 6221 C C . VAL A 1 471 ? 141.806 114.967 128.313 1.00 46.08 471 VAL B C 1
ATOM 6222 O O . VAL A 1 471 ? 140.981 115.072 127.396 1.00 53.11 471 VAL B O 1
ATOM 6235 N N . PHE A 1 472 ? 142.011 115.945 129.196 1.00 50.40 472 PHE B N 1
ATOM 6236 C CA . PHE A 1 472 ? 141.297 117.210 129.078 1.00 47.32 472 PHE B CA 1
ATOM 6237 C C . PHE A 1 472 ? 141.610 117.894 127.756 1.00 45.22 472 PHE B C 1
ATOM 6238 O O . PHE A 1 472 ? 140.709 118.408 127.089 1.00 48.76 472 PHE B O 1
ATOM 6255 N N . THR A 1 473 ? 142.885 117.917 127.366 1.00 55.12 473 THR B N 1
ATOM 6256 C CA . THR A 1 473 ? 143.276 118.540 126.108 1.00 50.49 473 THR B CA 1
ATOM 6257 C C . THR A 1 473 ? 142.683 117.797 124.920 1.00 56.19 473 THR B C 1
ATOM 6258 O O . THR A 1 473 ? 142.182 118.422 123.978 1.00 64.17 473 THR B O 1
ATOM 6269 N N . LEU A 1 474 ? 142.724 116.464 124.948 1.00 57.50 474 LEU B N 1
ATOM 6270 C CA . LEU A 1 474 ? 142.140 115.686 123.861 1.00 49.27 474 LEU B CA 1
ATOM 6271 C C . LEU A 1 474 ? 140.658 116.000 123.704 1.00 51.90 474 LEU B C 1
ATOM 6272 O O . LEU A 1 474 ? 140.183 116.286 122.598 1.00 59.45 474 LEU B O 1
ATOM 6288 N N . LEU A 1 475 ? 139.911 115.963 124.809 1.00 51.46 475 LEU B N 1
ATOM 6289 C CA . LEU A 1 475 ? 138.479 116.231 124.732 1.00 36.29 475 LEU B CA 1
ATOM 6290 C C . LEU A 1 475 ? 138.207 117.667 124.303 1.00 39.48 475 LEU B C 1
ATOM 6291 O O . LEU A 1 475 ? 137.342 117.912 123.456 1.00 59.55 475 LEU B O 1
ATOM 6307 N N . ASP A 1 476 ? 138.941 118.631 124.861 1.00 41.50 476 ASP B N 1
ATOM 6308 C CA . ASP A 1 476 ? 138.729 120.026 124.498 1.00 48.91 476 ASP B CA 1
ATOM 6309 C C . ASP A 1 476 ? 139.009 120.262 123.023 1.00 54.91 476 ASP B C 1
ATOM 6310 O O . ASP A 1 476 ? 138.356 121.101 122.394 1.00 59.12 476 ASP B O 1
ATOM 6319 N N . HIS A 1 477 ? 139.973 119.537 122.455 1.00 55.32 477 HIS B N 1
ATOM 6320 C CA . HIS A 1 477 ? 140.265 119.689 121.036 1.00 55.88 477 HIS B CA 1
ATOM 6321 C C . HIS A 1 477 ? 139.196 119.029 120.176 1.00 55.89 477 HIS B C 1
ATOM 6322 O O . HIS A 1 477 ? 138.785 119.588 119.153 1.00 54.42 477 HIS B O 1
ATOM 6336 N N . PHE A 1 478 ? 138.725 117.845 120.576 1.00 52.07 478 PHE B N 1
ATOM 6337 C CA . PHE A 1 478 ? 137.874 117.036 119.715 1.00 44.64 478 PHE B CA 1
ATOM 6338 C C . PHE A 1 478 ? 136.413 116.977 120.138 1.00 53.12 478 PHE B C 1
ATOM 6339 O O . PHE A 1 478 ? 135.568 116.637 119.305 1.00 64.10 478 PHE B O 1
ATOM 6356 N N . ALA A 1 479 ? 136.087 117.296 121.392 1.00 53.56 479 ALA B N 1
ATOM 6357 C CA . ALA A 1 479 ? 134.709 117.139 121.849 1.00 45.19 479 ALA B CA 1
ATOM 6358 C C . ALA A 1 479 ? 133.762 118.033 121.059 1.00 55.17 479 ALA B C 1
ATOM 6359 O O . ALA A 1 479 ? 132.758 117.563 120.512 1.00 57.20 479 ALA B O 1
ATOM 6366 N N . ALA A 1 480 ? 134.067 119.332 120.983 1.00 58.52 480 ALA B N 1
ATOM 6367 C CA . ALA A 1 480 ? 133.267 120.293 120.220 1.00 54.87 480 ALA B CA 1
ATOM 6368 C C . ALA A 1 480 ? 134.217 121.084 119.326 1.00 60.77 480 ALA B C 1
ATOM 6369 O O . ALA A 1 480 ? 134.623 122.199 119.656 1.00 65.83 480 ALA B O 1
ATOM 6376 N N . GLY A 1 481 ? 134.560 120.497 118.185 1.00 60.77 481 GLY B N 1
ATOM 6377 C CA . GLY A 1 481 ? 135.369 121.162 117.185 1.00 50.45 481 GLY B CA 1
ATOM 6378 C C . GLY A 1 481 ? 134.623 121.277 115.876 1.00 52.20 481 GLY B C 1
ATOM 6379 O O . GLY A 1 481 ? 133.695 122.079 115.743 1.00 53.30 481 GLY B O 1
ATOM 6383 N N . THR A 1 482 ? 135.030 120.470 114.895 1.00 58.38 482 THR B N 1
ATOM 6384 C CA . THR A 1 482 ? 134.271 120.372 113.656 1.00 55.13 482 THR B CA 1
ATOM 6385 C C . THR A 1 482 ? 132.879 119.809 113.901 1.00 54.79 482 THR B C 1
ATOM 6386 O O . THR A 1 482 ? 131.983 119.992 113.071 1.00 56.58 482 THR B O 1
ATOM 6397 N N . SER A 1 483 ? 132.679 119.113 115.022 1.00 54.90 483 SER B N 1
ATOM 6398 C CA . SER A 1 483 ? 131.364 118.553 115.320 1.00 47.46 483 SER B CA 1
ATOM 6399 C C . SER A 1 483 ? 130.326 119.655 115.489 1.00 53.51 483 SER B C 1
ATOM 6400 O O . SER A 1 483 ? 129.216 119.565 114.953 1.00 60.43 483 SER B O 1
ATOM 6408 N N . ILE A 1 484 ? 130.672 120.708 116.230 1.00 53.09 484 ILE B N 1
ATOM 6409 C CA . ILE A 1 484 ? 129.740 121.814 116.434 1.00 52.36 484 ILE B CA 1
ATOM 6410 C C . ILE A 1 484 ? 129.418 122.480 115.104 1.00 54.83 484 ILE B C 1
ATOM 6411 O O . ILE A 1 484 ? 128.257 122.780 114.801 1.00 56.66 484 ILE B O 1
ATOM 6427 N N . LEU A 1 485 ? 130.448 122.730 114.295 1.00 57.38 485 LEU B N 1
ATOM 6428 C CA . LEU A 1 485 ? 130.237 123.398 113.017 1.00 54.79 485 LEU B CA 1
ATOM 6429 C C . LEU A 1 485 ? 129.357 122.561 112.101 1.00 54.66 485 LEU B C 1
ATOM 6430 O O . LEU A 1 485 ? 128.447 123.086 111.454 1.00 54.14 485 LEU B O 1
ATOM 6446 N N . PHE A 1 486 ? 129.610 121.253 112.038 1.00 54.76 486 PHE B N 1
ATOM 6447 C CA . PHE A 1 486 ? 128.802 120.378 111.197 1.00 46.95 486 PHE B CA 1
ATOM 6448 C C . PHE A 1 486 ? 127.363 120.314 111.691 1.00 51.02 486 PHE B C 1
ATOM 6449 O O . PHE A 1 486 ? 126.423 120.337 110.887 1.00 61.12 486 PHE B O 1
ATOM 6466 N N . GLY A 1 487 ? 127.168 120.231 113.007 1.00 55.21 487 GLY B N 1
ATOM 6467 C CA . GLY A 1 487 ? 125.817 120.212 113.539 1.00 53.12 487 GLY B CA 1
ATOM 6468 C C . GLY A 1 487 ? 125.055 121.478 113.207 1.00 54.05 487 GLY B C 1
ATOM 6469 O O . GLY A 1 487 ? 123.899 121.429 112.781 1.00 57.55 487 GLY B O 1
ATOM 6473 N N . VAL A 1 488 ? 125.700 122.633 113.382 1.00 53.70 488 VAL B N 1
ATOM 6474 C CA . VAL A 1 488 ? 125.038 123.898 113.076 1.00 50.71 488 VAL B CA 1
ATOM 6475 C C . VAL A 1 488 ? 124.765 124.011 111.582 1.00 47.50 488 VAL B C 1
ATOM 6476 O O . VAL A 1 488 ? 123.724 124.530 111.168 1.00 57.13 488 VAL B O 1
ATOM 6489 N N . LEU A 1 489 ? 125.689 123.530 110.748 1.00 49.92 489 LEU B N 1
ATOM 6490 C CA . LEU A 1 489 ? 125.481 123.577 109.304 1.00 48.92 489 LEU B CA 1
ATOM 6491 C C . LEU A 1 489 ? 124.274 122.742 108.899 1.00 56.77 489 LEU B C 1
ATOM 6492 O O . LEU A 1 489 ? 123.419 123.195 108.128 1.00 61.98 489 LEU B O 1
ATOM 6508 N N . ILE A 1 490 ? 124.186 121.514 109.411 1.00 53.51 490 ILE B N 1
ATOM 6509 C CA . ILE A 1 490 ? 123.070 120.651 109.043 1.00 50.82 490 ILE B CA 1
ATOM 6510 C C . ILE A 1 490 ? 121.767 121.209 109.596 1.00 50.27 490 ILE B C 1
ATOM 6511 O O . ILE A 1 490 ? 120.716 121.122 108.953 1.00 48.83 490 ILE B O 1
ATOM 6527 N N . GLU A 1 491 ? 121.811 121.793 110.795 1.00 55.17 491 GLU B N 1
ATOM 6528 C CA . GLU A 1 491 ? 120.619 122.410 111.362 1.00 51.75 491 GLU B CA 1
ATOM 6529 C C . GLU A 1 491 ? 120.142 123.573 110.501 1.00 54.58 491 GLU B C 1
ATOM 6530 O O . GLU A 1 491 ? 118.942 123.707 110.232 1.00 59.59 491 GLU B O 1
ATOM 6543 N N . ALA A 1 492 ? 121.069 124.426 110.058 1.00 51.29 492 ALA B N 1
ATOM 6544 C CA . ALA A 1 492 ? 120.698 125.548 109.204 1.00 43.77 492 ALA B CA 1
ATOM 6545 C C . ALA A 1 492 ? 120.132 125.063 107.878 1.00 47.59 492 ALA B C 1
ATOM 6546 O O . ALA A 1 492 ? 119.153 125.622 107.372 1.00 50.20 492 ALA B O 1
ATOM 6553 N N . ILE A 1 493 ? 120.735 124.025 107.297 1.00 53.10 493 ILE B N 1
ATOM 6554 C CA . ILE A 1 493 ? 120.225 123.483 106.041 1.00 52.91 493 ILE B CA 1
ATOM 6555 C C . ILE A 1 493 ? 118.815 122.940 106.235 1.00 54.28 493 ILE B C 1
ATOM 6556 O O . ILE A 1 493 ? 117.919 123.179 105.418 1.00 59.83 493 ILE B O 1
ATOM 6572 N N . GLY A 1 494 ? 118.596 122.201 107.323 1.00 49.66 494 GLY B N 1
ATOM 6573 C CA . GLY A 1 494 ? 117.284 121.624 107.559 1.00 48.79 494 GLY B CA 1
ATOM 6574 C C . GLY A 1 494 ? 116.220 122.670 107.822 1.00 50.79 494 GLY B C 1
ATOM 6575 O O . GLY A 1 494 ? 115.067 122.511 107.415 1.00 51.18 494 GLY B O 1
ATOM 6579 N N . VAL A 1 495 ? 116.587 123.752 108.507 1.00 55.58 495 VAL B N 1
ATOM 6580 C CA . VAL A 1 495 ? 115.596 124.768 108.846 1.00 51.28 495 VAL B CA 1
ATOM 6581 C C . VAL A 1 495 ? 115.325 125.698 107.670 1.00 53.86 495 VAL B C 1
ATOM 6582 O O . VAL A 1 495 ? 114.200 126.184 107.511 1.00 60.15 495 VAL B O 1
ATOM 6595 N N . ALA A 1 496 ? 116.328 125.963 106.830 1.00 57.03 496 ALA B N 1
ATOM 6596 C CA . ALA A 1 496 ? 116.202 126.950 105.769 1.00 51.45 496 ALA B CA 1
ATOM 6597 C C . ALA A 1 496 ? 115.941 126.357 104.394 1.00 54.51 496 ALA B C 1
ATOM 6598 O O . ALA A 1 496 ? 115.427 127.068 103.527 1.00 58.91 496 ALA B O 1
ATOM 6605 N N . TRP A 1 497 ? 116.276 125.089 104.169 1.00 56.39 497 TRP B N 1
ATOM 6606 C CA . TRP A 1 497 ? 116.078 124.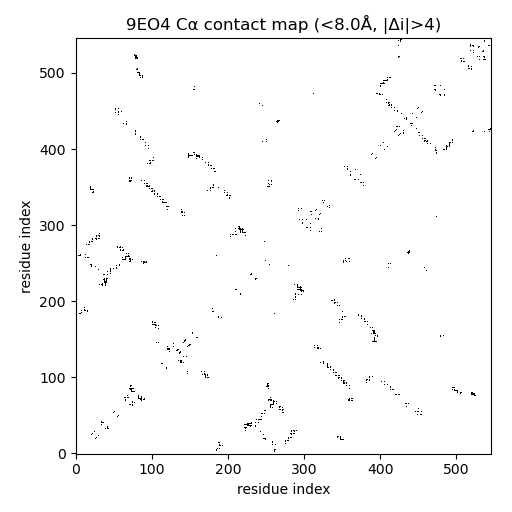455 102.872 1.00 56.57 497 TRP B CA 1
ATOM 6607 C C . TRP A 1 497 ? 115.031 123.355 102.915 1.00 61.21 497 TRP B C 1
ATOM 6608 O O . TRP A 1 497 ? 114.069 123.392 102.139 1.00 64.70 497 TRP B O 1
ATOM 6629 N N . PHE A 1 498 ? 115.188 122.369 103.799 1.00 61.13 498 PHE B N 1
ATOM 6630 C CA . PHE A 1 498 ? 114.200 121.301 103.891 1.00 57.85 498 PHE B CA 1
ATOM 6631 C C . PHE A 1 498 ? 112.866 121.835 104.395 1.00 60.85 498 PHE B C 1
ATOM 6632 O O . PHE A 1 498 ? 111.810 121.539 103.825 1.00 69.24 498 PHE B O 1
ATOM 6649 N N . TYR A 1 499 ? 112.895 122.628 105.466 1.00 59.32 499 TYR B N 1
ATOM 6650 C CA . TYR A 1 499 ? 111.669 123.214 105.996 1.00 53.31 499 TYR B CA 1
ATOM 6651 C C . TYR A 1 499 ? 111.256 124.444 105.200 1.00 58.85 499 TYR B C 1
ATOM 6652 O O . TYR A 1 499 ? 110.071 124.622 104.898 1.00 60.73 499 TYR B O 1
ATOM 6670 N N . GLY A 1 500 ? 112.216 125.296 104.854 1.00 57.49 500 GLY B N 1
ATOM 6671 C CA . GLY A 1 500 ? 111.937 126.489 104.083 1.00 53.51 500 GLY B CA 1
ATOM 6672 C C . GLY A 1 500 ? 111.979 127.743 104.927 1.00 57.82 500 GLY B C 1
ATOM 6673 O O . GLY A 1 500 ? 111.385 127.791 106.007 1.00 59.73 500 GLY B O 1
ATOM 6677 N N . VAL A 1 501 ? 112.687 128.769 104.450 1.00 60.63 501 VAL B N 1
ATOM 6678 C CA . VAL A 1 501 ? 112.698 130.037 105.169 1.00 53.06 501 VAL B CA 1
ATOM 6679 C C . VAL A 1 501 ? 111.318 130.673 105.147 1.00 56.30 501 VAL B C 1
ATOM 6680 O O . VAL A 1 501 ? 110.978 131.456 106.039 1.00 59.67 501 VAL B O 1
ATOM 6693 N N . GLY A 1 502 ? 110.503 130.363 104.139 1.00 59.00 502 GLY B N 1
ATOM 6694 C CA . GLY A 1 502 ? 109.143 130.877 104.125 1.00 58.66 502 GLY B CA 1
ATOM 6695 C C . GLY A 1 502 ? 108.310 130.337 105.272 1.00 60.82 502 GLY B C 1
ATOM 6696 O O . GLY A 1 502 ? 107.632 131.092 105.974 1.00 65.01 502 GLY B O 1
ATOM 6700 N N . GLN A 1 503 ? 108.366 129.023 105.494 1.00 61.69 503 GLN B N 1
ATOM 6701 C CA . GLN A 1 503 ? 107.594 128.430 106.580 1.00 54.64 503 GLN B CA 1
ATOM 6702 C C . GLN A 1 503 ? 108.167 128.818 107.937 1.00 57.26 503 GLN B C 1
ATOM 6703 O O . GLN A 1 503 ? 107.417 129.048 108.892 1.00 60.78 503 GLN B O 1
ATOM 6717 N N . PHE A 1 504 ? 109.494 128.895 108.043 1.00 59.42 504 PHE B N 1
ATOM 6718 C CA . PHE A 1 504 ? 110.111 129.358 109.282 1.00 51.92 504 PHE B CA 1
ATOM 6719 C C . PHE A 1 504 ? 109.693 130.790 109.593 1.00 53.80 504 PHE B C 1
ATOM 6720 O O . PHE A 1 504 ? 109.399 131.127 110.746 1.00 60.26 504 PHE B O 1
ATOM 6737 N N . SER A 1 505 ? 109.653 131.646 108.571 1.00 55.93 505 SER B N 1
ATOM 6738 C CA . SER A 1 505 ? 109.224 133.024 108.764 1.00 52.61 505 SER B CA 1
ATOM 6739 C C . SER A 1 505 ? 107.751 133.095 109.143 1.00 56.09 505 SER B C 1
ATOM 6740 O O . SER A 1 505 ? 107.357 133.930 109.962 1.00 61.53 505 SER B O 1
ATOM 6748 N N . ASP A 1 506 ? 106.919 132.236 108.552 1.00 59.32 506 ASP B N 1
ATOM 6749 C CA . ASP A 1 506 ? 105.512 132.197 108.939 1.00 61.99 506 ASP B CA 1
ATOM 6750 C C . ASP A 1 506 ? 105.356 131.763 110.390 1.00 63.22 506 ASP B C 1
ATOM 6751 O O . ASP A 1 506 ? 104.515 132.298 111.120 1.00 67.58 506 ASP B O 1
ATOM 6760 N N . ASP A 1 507 ? 106.157 130.790 110.826 1.00 60.26 507 ASP B N 1
ATOM 6761 C CA . ASP A 1 507 ? 106.132 130.376 112.226 1.00 57.49 507 ASP B CA 1
ATOM 6762 C C . ASP A 1 507 ? 106.552 131.516 113.145 1.00 56.53 507 ASP B C 1
ATOM 6763 O O . ASP A 1 507 ? 105.938 131.741 114.196 1.00 63.47 507 ASP B O 1
ATOM 6772 N N . ILE A 1 508 ? 107.603 132.243 112.768 1.00 54.10 508 ILE B N 1
ATOM 6773 C CA . ILE A 1 508 ? 108.059 133.360 113.588 1.00 54.47 508 ILE B CA 1
ATOM 6774 C C . ILE A 1 508 ? 107.002 134.456 113.633 1.00 55.72 508 ILE B C 1
ATOM 6775 O O . ILE A 1 508 ? 106.819 135.117 114.660 1.00 61.86 508 ILE B O 1
ATOM 6791 N N . GLN A 1 509 ? 106.307 134.684 112.517 1.00 53.66 509 GLN B N 1
ATOM 6792 C CA . GLN A 1 509 ? 105.217 135.654 112.507 1.00 53.55 509 GLN B CA 1
ATOM 6793 C C . GLN A 1 509 ? 104.081 135.206 113.415 1.00 57.48 509 GLN B C 1
ATOM 6794 O O . GLN A 1 509 ? 103.491 136.020 114.134 1.00 64.70 509 GLN B O 1
ATOM 6808 N N . GLN A 1 510 ? 103.759 133.913 113.390 1.00 60.94 510 GLN B N 1
ATOM 6809 C CA . GLN A 1 510 ? 102.723 133.387 114.270 1.00 57.78 510 GLN B CA 1
ATOM 6810 C C . GLN A 1 510 ? 103.097 133.587 115.731 1.00 56.21 510 GLN B C 1
ATOM 6811 O O . GLN A 1 510 ? 102.245 133.932 116.558 1.00 57.12 510 GLN B O 1
ATOM 6825 N N . MET A 1 511 ? 104.369 133.373 116.068 1.00 63.03 511 MET B N 1
ATOM 6826 C CA . MET A 1 511 ? 104.805 133.534 117.452 1.00 60.07 511 MET B CA 1
ATOM 6827 C C . MET A 1 511 ? 104.821 135.003 117.861 1.00 62.37 511 MET B C 1
ATOM 6828 O O . MET A 1 511 ? 104.087 135.420 118.764 1.00 70.92 511 MET B O 1
ATOM 6842 N N . THR A 1 512 ? 105.653 135.804 117.198 1.00 60.76 512 THR B N 1
ATOM 6843 C CA . THR A 1 512 ? 105.919 137.172 117.619 1.00 63.07 512 THR B CA 1
ATOM 6844 C C . THR A 1 512 ? 105.004 138.197 116.965 1.00 63.40 512 THR B C 1
ATOM 6845 O O . THR A 1 512 ? 104.829 139.288 117.519 1.00 68.66 512 THR B O 1
ATOM 6856 N N . GLY A 1 513 ? 104.425 137.883 115.810 1.00 62.30 513 GLY B N 1
ATOM 6857 C CA . GLY A 1 513 ? 103.578 138.809 115.091 1.00 63.66 513 GLY B CA 1
ATOM 6858 C C . GLY A 1 513 ? 104.283 139.603 114.012 1.00 69.08 513 GLY B C 1
ATOM 6859 O O . GLY A 1 513 ? 103.605 140.230 113.189 1.00 67.59 513 GLY B O 1
ATOM 6863 N N . GLN A 1 514 ? 105.612 139.597 113.988 1.00 67.54 514 GLN B N 1
ATOM 6864 C CA . GLN A 1 514 ? 106.391 140.273 112.960 1.00 64.52 514 GLN B CA 1
ATOM 6865 C C . GLN A 1 514 ? 107.149 139.235 112.146 1.00 67.21 514 GLN B C 1
ATOM 6866 O O . GLN A 1 514 ? 107.902 138.431 112.704 1.00 71.03 514 GLN B O 1
ATOM 6880 N N . ARG A 1 515 ? 106.944 139.252 110.836 1.00 64.40 515 ARG B N 1
ATOM 6881 C CA . ARG A 1 515 ? 107.605 138.297 109.959 1.00 60.25 515 ARG B CA 1
ATOM 6882 C C . ARG A 1 515 ? 109.052 138.724 109.715 1.00 62.26 515 ARG B C 1
ATOM 6883 O O . ARG A 1 515 ? 109.319 139.910 109.502 1.00 65.53 515 ARG B O 1
ATOM 6904 N N . PRO A 1 516 ? 110.005 137.791 109.741 1.00 57.71 516 PRO B N 1
ATOM 6905 C CA . PRO A 1 516 ? 111.399 138.169 109.483 1.00 59.66 516 PRO B CA 1
ATOM 6906 C C . PRO A 1 516 ? 111.551 138.854 108.133 1.00 64.27 516 PRO B C 1
ATOM 6907 O O . PRO A 1 516 ? 110.936 138.460 107.141 1.00 63.40 516 PRO B O 1
ATOM 6918 N N . SER A 1 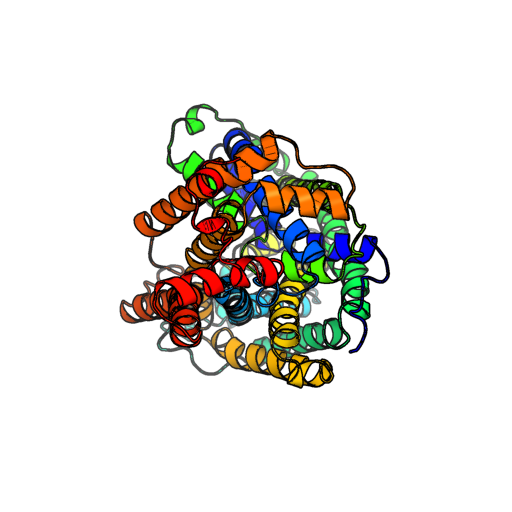517 ? 112.386 139.889 108.106 1.00 64.95 517 SER B N 1
ATOM 6919 C CA . SER A 1 517 ? 112.598 140.660 106.893 1.00 58.96 517 SER B CA 1
ATOM 6920 C C . SER A 1 517 ? 113.397 139.839 105.883 1.00 58.37 517 SER B C 1
ATOM 6921 O O . SER A 1 517 ? 113.824 138.713 106.148 1.00 61.09 517 SER B O 1
ATOM 6929 N N . LEU A 1 518 ? 113.599 140.419 104.698 1.00 59.44 518 LEU B N 1
ATOM 6930 C CA . LEU A 1 518 ? 114.331 139.715 103.651 1.00 56.48 518 LEU B CA 1
ATOM 6931 C C . LEU A 1 518 ? 115.777 139.466 104.049 1.00 54.93 518 LEU B C 1
ATOM 6932 O O . LEU A 1 518 ? 116.370 138.465 103.635 1.00 56.85 518 LEU B O 1
ATOM 6948 N N . TYR A 1 519 ? 116.366 140.365 104.840 1.00 53.89 519 TYR B N 1
ATOM 6949 C CA . TYR A 1 519 ? 117.749 140.182 105.263 1.00 47.31 519 TYR B CA 1
ATOM 6950 C C . TYR A 1 519 ? 117.907 138.897 106.066 1.00 50.36 519 TYR B C 1
ATOM 6951 O O . TYR A 1 519 ? 118.822 138.104 105.819 1.00 55.87 519 TYR B O 1
ATOM 6969 N N . TRP A 1 520 ? 117.011 138.672 107.029 1.00 58.16 520 TRP B N 1
ATOM 6970 C CA . TRP A 1 520 ? 117.089 137.465 107.845 1.00 48.96 520 TRP B CA 1
ATOM 6971 C C . TRP A 1 520 ? 116.880 136.216 107.004 1.00 47.74 520 TRP B C 1
ATOM 6972 O O . TRP A 1 520 ? 117.586 135.217 107.177 1.00 55.46 520 TRP B O 1
ATOM 6993 N N . ARG A 1 521 ? 115.908 136.247 106.092 1.00 54.59 521 ARG B N 1
ATOM 6994 C CA . ARG A 1 521 ? 115.644 135.081 105.259 1.00 50.35 521 ARG B CA 1
ATOM 6995 C C . ARG A 1 521 ? 116.838 134.759 104.370 1.00 55.86 521 ARG B C 1
ATOM 6996 O O . ARG A 1 521 ? 117.224 133.592 104.233 1.00 62.06 521 ARG B O 1
ATOM 7017 N N . LEU A 1 522 ? 117.442 135.782 103.762 1.00 61.12 522 LEU B N 1
ATOM 7018 C CA . LEU A 1 522 ? 118.613 135.553 102.922 1.00 54.14 522 LEU B CA 1
ATOM 7019 C C . LEU A 1 522 ? 119.786 135.035 103.742 1.00 56.97 522 LEU B C 1
ATOM 7020 O O . LEU A 1 522 ? 120.513 134.141 103.296 1.00 59.03 522 LEU B O 1
ATOM 7036 N N . CYS A 1 523 ? 119.992 135.584 104.941 1.00 60.25 523 CYS B N 1
ATOM 7037 C CA . CYS A 1 523 ? 121.078 135.102 105.786 1.00 50.06 523 CYS B CA 1
ATOM 7038 C C . CYS A 1 523 ? 120.868 133.645 106.173 1.00 54.10 523 CYS B C 1
ATOM 7039 O O . CYS A 1 523 ? 121.811 132.848 106.152 1.00 60.67 523 CYS B O 1
ATOM 7047 N N . TRP A 1 524 ? 119.636 133.277 106.527 1.00 49.29 524 TRP B N 1
ATOM 7048 C CA . TRP A 1 524 ? 119.353 131.890 106.881 1.00 47.66 524 TRP B CA 1
ATOM 7049 C C . TRP A 1 524 ? 119.543 130.964 105.688 1.00 47.80 524 TRP B C 1
ATOM 7050 O O . TRP A 1 524 ? 120.078 129.859 105.833 1.00 52.37 524 TRP B O 1
ATOM 7071 N N . LYS A 1 525 ? 119.108 131.393 104.502 1.00 50.56 525 LYS B N 1
ATOM 7072 C CA . LYS A 1 525 ? 119.051 130.489 103.359 1.00 52.39 525 LYS B CA 1
ATOM 7073 C C . LYS A 1 525 ? 120.395 130.362 102.652 1.00 57.94 525 LYS B C 1
ATOM 7074 O O . LYS A 1 525 ? 120.807 129.250 102.302 1.00 60.34 525 LYS B O 1
ATOM 7093 N N . LEU A 1 526 ? 121.089 131.475 102.425 1.00 60.74 526 LEU B N 1
ATOM 7094 C CA . LEU A 1 526 ? 122.291 131.486 101.600 1.00 55.83 526 LEU B CA 1
ATOM 7095 C C . LEU A 1 526 ? 123.559 131.790 102.382 1.00 56.11 526 LEU B C 1
ATOM 7096 O O . LEU A 1 526 ? 124.518 131.016 102.327 1.00 62.42 526 LEU B O 1
ATOM 7112 N N . VAL A 1 527 ? 123.595 132.905 103.111 1.00 52.23 527 VAL B N 1
ATOM 7113 C CA . VAL A 1 527 ? 124.846 133.343 103.722 1.00 49.65 527 VAL B CA 1
ATOM 7114 C C . VAL A 1 527 ? 125.268 132.390 104.833 1.00 54.11 527 VAL B C 1
ATOM 7115 O O . VAL A 1 527 ? 126.435 131.994 104.918 1.00 60.47 527 VAL B O 1
ATOM 7128 N N . SER A 1 528 ? 124.336 132.023 105.712 1.00 55.48 528 SER B N 1
ATOM 7129 C CA . SER A 1 528 ? 124.700 131.181 106.850 1.00 49.65 528 SER B CA 1
ATOM 7130 C C . SER A 1 528 ? 125.187 129.804 106.426 1.00 55.77 528 SER B C 1
ATOM 7131 O O . SER A 1 528 ? 126.229 129.359 106.937 1.00 62.20 528 SER B O 1
ATOM 7139 N N . PRO A 1 529 ? 124.494 129.067 105.552 1.00 56.22 529 PRO B N 1
ATOM 7140 C CA . PRO A 1 529 ? 125.036 127.765 105.128 1.00 57.70 529 PRO B CA 1
ATOM 7141 C C . PRO A 1 529 ? 126.395 127.863 104.460 1.00 57.43 529 PRO B C 1
ATOM 7142 O O . PRO A 1 529 ? 127.269 127.032 104.731 1.00 63.28 529 PRO B O 1
ATOM 7153 N N . CYS A 1 530 ? 126.605 128.859 103.597 1.00 57.05 530 CYS B N 1
ATOM 7154 C CA . CYS A 1 530 ? 127.900 128.996 102.938 1.00 56.53 530 CYS B CA 1
ATOM 7155 C C . CYS A 1 530 ? 128.996 129.310 103.946 1.00 62.75 530 CYS B C 1
ATOM 7156 O O . CYS A 1 530 ? 130.091 128.739 103.887 1.00 67.97 530 CYS B O 1
ATOM 7164 N N . PHE A 1 531 ? 128.716 130.217 104.883 1.00 59.34 531 PHE B N 1
ATOM 7165 C CA . PHE A 1 531 ? 129.694 130.558 105.909 1.00 52.93 531 PHE B CA 1
ATOM 7166 C C . PHE A 1 531 ? 130.033 129.346 106.766 1.00 54.25 531 PHE B C 1
ATOM 7167 O O . PHE A 1 531 ? 131.208 129.088 107.056 1.00 60.33 531 PHE B O 1
ATOM 7184 N N . LEU A 1 532 ? 129.018 128.583 107.174 1.00 56.33 532 LEU B N 1
ATOM 7185 C CA . LEU A 1 532 ? 129.268 127.414 108.007 1.00 57.02 532 LEU B CA 1
ATOM 7186 C C . LEU A 1 532 ? 130.039 126.346 107.244 1.00 50.23 532 LEU B C 1
ATOM 7187 O O . LEU A 1 532 ? 130.921 125.692 107.808 1.00 57.82 532 LEU B O 1
ATOM 7203 N N . LEU A 1 533 ? 129.722 126.149 105.963 1.00 47.87 533 LEU B N 1
ATOM 7204 C CA . LEU A 1 533 ? 130.470 125.190 105.160 1.00 53.72 533 LEU B CA 1
ATOM 7205 C C . LEU A 1 533 ? 131.926 125.612 105.023 1.00 53.32 533 LEU B C 1
ATOM 7206 O O . LEU A 1 533 ? 132.835 124.782 105.129 1.00 60.03 533 LEU B O 1
ATOM 7222 N N . PHE A 1 534 ? 132.166 126.904 104.791 1.00 57.10 534 PHE B N 1
ATOM 7223 C CA . PHE A 1 534 ? 133.536 127.396 104.700 1.00 54.62 534 PHE B CA 1
ATOM 7224 C C . PHE A 1 534 ? 134.284 127.175 106.007 1.00 51.55 534 PHE B C 1
ATOM 7225 O O . PHE A 1 534 ? 135.446 126.749 106.003 1.00 58.63 534 PHE B O 1
ATOM 7242 N N . VAL A 1 535 ? 133.635 127.455 107.138 1.00 54.06 535 VAL B N 1
ATOM 7243 C CA . VAL A 1 535 ? 134.300 127.282 108.426 1.00 53.81 535 VAL B CA 1
ATOM 7244 C C . VAL A 1 535 ? 134.584 125.807 108.689 1.00 54.44 535 VAL B C 1
ATOM 7245 O O . VAL A 1 535 ? 135.647 125.453 109.209 1.00 61.87 535 VAL B O 1
ATOM 7258 N N . VAL A 1 536 ? 133.650 124.924 108.334 1.00 54.51 536 VAL B N 1
ATOM 7259 C CA . VAL A 1 536 ? 133.888 123.491 108.493 1.00 53.27 536 VAL B CA 1
ATOM 7260 C C . VAL A 1 536 ? 135.084 123.063 107.653 1.00 54.22 536 VAL B C 1
ATOM 7261 O O . VAL A 1 536 ? 135.961 122.320 108.114 1.00 56.37 536 VAL B O 1
ATOM 7274 N N . VAL A 1 537 ? 135.136 123.529 106.403 1.00 56.07 537 VAL B N 1
ATOM 7275 C CA . VAL A 1 537 ? 136.207 123.118 105.503 1.00 51.33 537 VAL B CA 1
ATOM 7276 C C . VAL A 1 537 ? 137.556 123.602 106.017 1.00 55.50 537 VAL B C 1
ATOM 7277 O O . VAL A 1 537 ? 138.541 122.857 105.998 1.00 61.65 537 VAL B O 1
ATOM 7290 N N . VAL A 1 538 ? 137.633 124.854 106.474 1.00 54.82 538 VAL B N 1
ATOM 7291 C CA . VAL A 1 538 ? 138.914 125.360 106.961 1.00 54.68 538 VAL B CA 1
ATOM 7292 C C . VAL A 1 538 ? 139.305 124.672 108.265 1.00 56.20 538 VAL B C 1
ATOM 7293 O O . VAL A 1 538 ? 140.486 124.394 108.500 1.00 63.31 538 VAL B O 1
ATOM 7306 N N . SER A 1 539 ? 138.332 124.385 109.134 1.00 53.13 539 SER B N 1
ATOM 7307 C CA . SER A 1 539 ? 138.650 123.692 110.377 1.00 53.33 539 SER B CA 1
ATOM 7308 C C . SER A 1 539 ? 139.206 122.302 110.102 1.00 51.68 539 SER B C 1
ATOM 7309 O O . SER A 1 539 ? 140.140 121.855 110.776 1.00 53.94 539 SER B O 1
ATOM 7317 N N . ILE A 1 540 ? 138.639 121.598 109.120 1.00 57.20 540 ILE B N 1
ATOM 7318 C CA . ILE A 1 540 ? 139.156 120.276 108.777 1.00 53.05 540 ILE B CA 1
ATOM 7319 C C . ILE A 1 540 ? 140.521 120.389 108.107 1.00 56.39 540 ILE B C 1
ATOM 7320 O O . ILE A 1 540 ? 141.443 119.625 108.414 1.00 57.94 540 ILE B O 1
ATOM 7336 N N . VAL A 1 541 ? 140.673 121.338 107.182 1.00 57.60 541 VAL B N 1
ATOM 7337 C CA . VAL A 1 541 ? 141.902 121.434 106.400 1.00 57.25 541 VAL B CA 1
ATOM 7338 C C . VAL A 1 541 ? 143.060 121.911 107.269 1.00 60.44 541 VAL B C 1
ATOM 7339 O O . VAL A 1 541 ? 144.167 121.366 107.202 1.00 61.77 541 VAL B O 1
ATOM 7352 N N . THR A 1 542 ? 142.828 122.933 108.095 1.00 58.86 542 THR B N 1
ATOM 7353 C CA . THR A 1 542 ? 143.866 123.501 108.947 1.00 57.91 542 THR B CA 1
ATOM 7354 C C . THR A 1 542 ? 143.938 122.823 110.308 1.00 61.75 542 THR B C 1
ATOM 7355 O O . THR A 1 542 ? 144.364 123.447 111.288 1.00 62.52 542 THR B O 1
ATOM 7366 N N . PHE A 1 543 ? 143.528 121.561 110.394 1.00 66.35 543 PHE B N 1
ATOM 7367 C CA . PHE A 1 543 ? 143.559 120.845 111.661 1.00 62.24 543 PHE B CA 1
ATOM 7368 C C . PHE A 1 543 ? 144.997 120.641 112.117 1.00 66.49 543 PHE B C 1
ATOM 7369 O O . PHE A 1 543 ? 145.864 120.254 111.327 1.00 73.36 543 PHE B O 1
ATOM 7386 N N . ARG A 1 544 ? 145.248 120.903 113.399 1.00 72.72 544 ARG B N 1
ATOM 7387 C CA . ARG A 1 544 ? 146.542 120.665 114.016 1.00 68.53 544 ARG B CA 1
ATOM 7388 C C . ARG A 1 544 ? 146.322 119.767 115.228 1.00 70.28 544 ARG B C 1
ATOM 7389 O O . ARG A 1 544 ? 145.428 120.045 116.046 1.00 73.46 544 ARG B O 1
ATOM 7410 N N . PRO A 1 545 ? 147.096 118.695 115.388 1.00 66.33 545 PRO B N 1
ATOM 7411 C CA . PRO A 1 545 ? 146.835 117.777 116.490 1.00 64.04 545 PRO B CA 1
ATOM 7412 C C . PRO A 1 545 ? 147.019 118.471 117.823 1.00 65.33 545 PRO B C 1
ATOM 7413 O O . PRO A 1 545 ? 147.829 119.410 117.948 1.00 68.00 545 PRO B O 1
ATOM 7424 N N . PRO A 1 546 ? 146.286 118.050 118.850 1.00 65.35 546 PRO B N 1
ATOM 7425 C CA . PRO A 1 546 ? 146.405 118.702 120.156 1.00 60.72 546 PRO B CA 1
ATOM 7426 C C . PRO A 1 546 ? 147.768 118.458 120.784 1.00 67.51 546 PRO B C 1
ATOM 7427 O O . PRO A 1 546 ? 148.455 117.475 120.500 1.00 72.40 546 PRO B O 1
ATOM 7438 N N . HIS A 1 547 ? 148.156 119.386 121.655 1.00 70.05 547 HIS B N 1
ATOM 7439 C CA . HIS A 1 547 ? 149.431 119.299 122.347 1.00 69.55 547 HIS B CA 1
ATOM 7440 C C . HIS A 1 547 ? 149.336 120.059 123.659 1.00 69.62 547 HIS B C 1
ATOM 7441 O O . HIS A 1 547 ? 148.590 121.034 123.776 1.00 67.30 547 HIS B O 1
ATOM 7455 N N . TYR A 1 548 ? 150.099 119.599 124.648 1.00 65.59 548 TYR B N 1
ATOM 7456 C CA . TYR A 1 548 ? 150.249 120.302 125.916 1.00 64.89 548 TYR B CA 1
ATOM 7457 C C . TYR A 1 548 ? 151.733 120.432 126.216 1.00 66.75 548 TYR B C 1
ATOM 7458 O O . TYR A 1 548 ? 152.417 119.424 126.418 1.00 66.76 548 TYR B O 1
ATOM 7476 N N . GLY A 1 549 ? 152.226 121.666 126.244 1.00 73.60 549 GLY B N 1
ATOM 7477 C CA . GLY A 1 549 ? 153.637 121.876 126.514 1.00 75.20 549 GLY B CA 1
ATOM 7478 C C . GLY A 1 549 ? 154.493 121.133 125.511 1.00 75.77 549 GLY B C 1
ATOM 7479 O O . GLY A 1 549 ? 154.280 121.209 124.296 1.00 74.45 549 GLY B O 1
ATOM 7483 N N . ALA A 1 550 ? 155.479 120.397 126.020 1.00 74.42 550 ALA B N 1
ATOM 7484 C CA . ALA A 1 550 ? 156.374 119.616 125.178 1.00 71.64 550 ALA B CA 1
ATOM 7485 C C . ALA A 1 550 ? 155.803 118.255 124.809 1.00 71.90 550 ALA B C 1
ATOM 7486 O O . ALA A 1 550 ? 156.442 117.520 124.050 1.00 70.11 550 ALA B O 1
ATOM 7493 N N . TYR A 1 551 ? 154.627 117.902 125.322 1.00 71.84 551 TYR B N 1
ATOM 7494 C CA . TYR A 1 551 ? 154.037 116.600 125.049 1.00 72.61 551 TYR B CA 1
ATOM 7495 C C . TYR A 1 551 ? 153.442 116.569 123.647 1.00 73.57 551 TYR B C 1
ATOM 7496 O O . TYR A 1 551 ? 152.706 117.478 123.253 1.00 72.15 551 TYR B O 1
ATOM 7514 N N . ILE A 1 552 ? 153.765 115.519 122.897 1.00 72.15 552 ILE B N 1
ATOM 7515 C CA . ILE A 1 552 ? 153.198 115.275 121.576 1.00 66.35 552 ILE B CA 1
ATOM 7516 C C . ILE A 1 552 ? 152.265 114.080 121.702 1.00 69.27 552 ILE B C 1
ATOM 7517 O O . ILE A 1 552 ? 152.706 112.972 122.033 1.00 71.74 552 ILE B O 1
ATOM 7533 N N . PHE A 1 553 ? 150.982 114.300 121.442 1.00 63.80 553 PHE B N 1
ATOM 7534 C CA . PHE A 1 553 ? 150.010 113.231 121.596 1.00 61.95 553 PHE B CA 1
ATOM 7535 C C . PHE A 1 553 ? 150.323 112.102 120.617 1.00 64.42 553 PHE B C 1
ATOM 7536 O O . PHE A 1 553 ? 150.672 112.364 119.460 1.00 69.18 553 PHE B O 1
ATOM 7553 N N . PRO A 1 554 ? 150.209 110.844 121.034 1.00 59.15 554 PRO B N 1
ATOM 7554 C CA . PRO A 1 554 ? 150.513 109.736 120.123 1.00 64.12 554 PRO B CA 1
ATOM 7555 C C . PRO A 1 554 ? 149.474 109.630 119.016 1.00 68.78 554 PRO B C 1
ATOM 7556 O O . PRO A 1 554 ? 148.400 110.231 119.062 1.00 70.82 554 PRO B O 1
ATOM 7567 N N . ASP A 1 555 ? 149.820 108.842 117.996 1.00 72.64 555 ASP B N 1
ATOM 7568 C CA . ASP A 1 555 ? 148.930 108.685 116.851 1.00 70.06 555 ASP B CA 1
ATOM 7569 C C . ASP A 1 555 ? 147.595 108.080 117.267 1.00 70.34 555 ASP B C 1
ATOM 7570 O O . ASP A 1 555 ? 146.534 108.523 116.810 1.00 67.38 555 ASP B O 1
ATOM 7579 N N . TRP A 1 556 ? 147.625 107.061 118.128 1.00 65.65 556 TRP B N 1
ATOM 7580 C CA . TRP A 1 556 ? 146.379 106.450 118.575 1.00 63.29 556 TRP B CA 1
ATOM 7581 C C . TRP A 1 556 ? 145.530 107.438 119.361 1.00 64.73 556 TRP B C 1
ATOM 7582 O O . TRP A 1 556 ? 144.298 107.367 119.316 1.00 67.29 556 TRP B O 1
ATOM 7603 N N . ALA A 1 557 ? 146.161 108.368 120.080 1.00 64.09 557 ALA B N 1
ATOM 7604 C CA . ALA A 1 557 ? 145.396 109.399 120.774 1.00 58.01 557 ALA B CA 1
ATOM 7605 C C . ALA A 1 557 ? 144.658 110.290 119.785 1.00 61.86 557 ALA B C 1
ATOM 7606 O O . ALA A 1 557 ? 143.492 110.638 120.003 1.00 66.89 557 ALA B O 1
ATOM 7613 N N . ASN A 1 558 ? 145.318 110.667 118.689 1.00 62.02 558 ASN B N 1
ATOM 7614 C CA . ASN A 1 558 ? 144.649 111.463 117.665 1.00 61.37 558 ASN B CA 1
ATOM 7615 C C . ASN A 1 558 ? 143.524 110.677 117.002 1.00 64.98 558 ASN B C 1
ATOM 7616 O O . ASN A 1 558 ? 142.464 111.235 116.699 1.00 65.40 558 ASN B O 1
ATOM 7627 N N . ALA A 1 559 ? 143.738 109.382 116.760 1.00 65.01 559 ALA B N 1
ATOM 7628 C CA . ALA A 1 559 ? 142.675 108.561 116.188 1.00 58.73 559 ALA B CA 1
ATOM 7629 C C . ALA A 1 559 ? 141.476 108.486 117.125 1.00 57.23 559 ALA B C 1
ATOM 7630 O O . ALA A 1 559 ? 140.325 108.586 116.684 1.00 61.26 559 ALA B O 1
ATOM 7637 N N . LEU A 1 560 ? 141.725 108.312 118.424 1.00 50.14 560 LEU B N 1
ATOM 7638 C CA . LEU A 1 560 ? 140.634 108.285 119.393 1.00 50.99 560 LEU B CA 1
ATOM 7639 C C . LEU A 1 560 ? 139.921 109.629 119.447 1.00 53.18 560 LEU B C 1
ATOM 7640 O O . LEU A 1 560 ? 138.694 109.686 119.577 1.00 62.98 560 LEU B O 1
ATOM 7656 N N . GLY A 1 561 ? 140.675 110.724 119.359 1.00 50.37 561 GLY B N 1
ATOM 7657 C CA . GLY A 1 561 ? 140.049 112.035 119.331 1.00 50.13 561 GLY B CA 1
ATOM 7658 C C . GLY A 1 561 ? 139.166 112.230 118.115 1.00 52.62 561 GLY B C 1
ATOM 7659 O O . GLY A 1 561 ? 138.078 112.802 118.210 1.00 58.17 561 GLY B O 1
ATOM 7663 N N . TRP A 1 562 ? 139.623 111.763 116.953 1.00 58.80 562 TRP B N 1
ATOM 7664 C CA . TRP A 1 562 ? 138.799 111.860 115.753 1.00 52.64 562 TRP B CA 1
ATOM 7665 C C . TRP A 1 562 ? 137.564 110.977 115.864 1.00 51.74 562 TRP B C 1
ATOM 7666 O O . TRP A 1 562 ? 136.489 111.342 115.380 1.00 54.49 562 TRP B O 1
ATOM 7687 N N . VAL A 1 563 ? 137.695 109.812 116.501 1.00 53.84 563 VAL B N 1
ATOM 7688 C CA . VAL A 1 563 ? 136.527 108.971 116.742 1.00 43.92 563 VAL B CA 1
ATOM 7689 C C . VAL A 1 563 ? 135.532 109.694 117.640 1.00 43.14 563 VAL B C 1
ATOM 7690 O O . VAL A 1 563 ? 134.320 109.654 117.407 1.00 48.71 563 VAL B O 1
ATOM 7703 N N . ILE A 1 564 ? 136.027 110.362 118.682 1.00 49.99 564 ILE B N 1
ATOM 7704 C CA . ILE A 1 564 ? 135.145 111.115 119.571 1.00 46.98 564 ILE B CA 1
ATOM 7705 C C . ILE A 1 564 ? 134.447 112.230 118.804 1.00 49.79 564 ILE B C 1
ATOM 7706 O O . ILE A 1 564 ? 133.242 112.456 118.966 1.00 57.55 564 ILE B O 1
ATOM 7722 N N . ALA A 1 565 ? 135.192 112.948 117.963 1.00 47.78 565 ALA B N 1
ATOM 7723 C CA . ALA A 1 565 ? 134.600 114.039 117.197 1.00 42.53 565 ALA B CA 1
ATOM 7724 C C . ALA A 1 565 ? 133.546 113.526 116.225 1.00 49.81 565 ALA B C 1
ATOM 7725 O O . ALA A 1 565 ? 132.492 114.149 116.056 1.00 54.95 565 ALA B O 1
ATOM 7732 N N . THR A 1 566 ? 133.814 112.396 115.572 1.00 54.30 566 THR B N 1
ATOM 7733 C CA . THR A 1 566 ? 132.905 111.864 114.567 1.00 46.98 566 THR B CA 1
ATOM 7734 C C . THR A 1 566 ? 131.731 111.104 115.167 1.00 50.98 566 THR B C 1
ATOM 7735 O O . THR A 1 566 ? 130.738 110.886 114.470 1.00 57.50 566 THR B O 1
ATOM 7746 N N . SER A 1 567 ? 131.780 110.672 116.420 1.00 49.65 567 SER B N 1
ATOM 7747 C CA . SER A 1 567 ? 130.683 109.917 117.070 1.00 49.48 567 SER B CA 1
ATOM 7748 C C . SER A 1 567 ? 129.490 110.838 117.271 1.00 55.57 567 SER B C 1
ATOM 7749 O O . SER A 1 567 ? 128.369 110.331 117.256 1.00 63.22 567 SER B O 1
ATOM 7757 N N . SER A 1 568 ? 129.717 112.127 117.493 1.00 54.94 568 SER B N 1
ATOM 7758 C CA . SER A 1 568 ? 128.628 113.118 117.595 1.00 47.82 568 SER B CA 1
ATOM 7759 C C . SER A 1 568 ? 128.044 113.212 116.200 1.00 52.73 568 SER B C 1
ATOM 7760 O O . SER A 1 568 ? 126.991 112.682 116.056 1.00 63.44 568 SER B O 1
ATOM 7768 N N . MET A 1 569 ? 128.800 113.659 115.206 1.00 53.26 569 MET B N 1
ATOM 7769 C CA . MET A 1 569 ? 128.348 113.908 113.814 1.00 50.42 569 MET B CA 1
ATOM 7770 C C . MET A 1 569 ? 127.739 112.688 113.113 1.00 54.30 569 MET B C 1
ATOM 7771 O O . MET A 1 569 ? 126.921 112.941 112.256 1.00 62.28 569 MET B O 1
ATOM 7785 N N . ALA A 1 570 ? 128.147 111.443 113.369 1.00 58.24 570 ALA B N 1
ATOM 7786 C CA . ALA A 1 570 ? 127.613 110.271 112.689 1.00 57.43 570 ALA B CA 1
ATOM 7787 C C . ALA A 1 570 ? 126.151 110.012 113.013 1.00 58.55 570 ALA B C 1
ATOM 7788 O O . ALA A 1 570 ? 125.519 109.206 112.323 1.00 63.95 570 ALA B O 1
ATOM 7795 N N . MET A 1 571 ? 125.599 110.662 114.038 1.00 58.96 571 MET B N 1
ATOM 7796 C CA . MET A 1 571 ? 124.189 110.462 114.349 1.00 58.25 571 MET B CA 1
ATOM 7797 C C . MET A 1 571 ? 123.294 110.989 113.238 1.00 58.83 571 MET B C 1
ATOM 7798 O O . MET A 1 571 ? 122.170 110.503 113.068 1.00 64.97 571 MET B O 1
ATOM 7812 N N . VAL A 1 572 ? 123.765 111.970 112.476 1.00 55.88 572 VAL B N 1
ATOM 7813 C CA . VAL A 1 572 ? 122.979 112.538 111.384 1.00 56.33 572 VAL B CA 1
ATOM 7814 C C . VAL A 1 572 ? 122.778 111.466 110.317 1.00 58.05 572 VAL B C 1
ATOM 7815 O O . VAL A 1 572 ? 121.629 111.099 110.035 1.00 62.01 572 VAL B O 1
ATOM 7828 N N . PRO A 1 573 ? 123.839 110.939 109.694 1.00 55.95 573 PRO B N 1
ATOM 7829 C CA . PRO A 1 573 ? 123.627 109.849 108.726 1.00 53.88 573 PRO B CA 1
ATOM 7830 C C . PRO A 1 573 ? 122.991 108.613 109.337 1.00 55.42 573 PRO B C 1
ATOM 7831 O O . PRO A 1 573 ? 122.159 107.965 108.689 1.00 59.41 573 PRO B O 1
ATOM 7842 N N . ILE A 1 574 ? 123.349 108.269 110.575 1.00 54.00 574 ILE B N 1
ATOM 7843 C CA . ILE A 1 574 ? 122.811 107.058 111.190 1.00 58.21 574 ILE B CA 1
ATOM 7844 C C . ILE A 1 574 ? 121.303 107.181 111.366 1.00 61.47 574 ILE B C 1
ATOM 7845 O O . ILE A 1 574 ? 120.537 106.292 110.971 1.00 69.72 574 ILE B O 1
ATOM 7861 N N . TYR A 1 575 ? 120.851 108.289 111.958 1.00 62.26 575 TYR B N 1
ATOM 7862 C CA . TYR A 1 575 ? 119.417 108.464 112.138 1.00 62.96 575 TYR B CA 1
ATOM 7863 C C . TYR A 1 575 ? 118.710 108.663 110.808 1.00 63.18 575 TYR B C 1
ATOM 7864 O O . TYR A 1 575 ? 117.562 108.243 110.658 1.00 64.13 575 TYR B O 1
ATOM 7882 N N . ALA A 1 576 ? 119.360 109.304 109.837 1.00 64.74 576 ALA B N 1
ATOM 7883 C CA . ALA A 1 576 ? 118.741 109.444 108.525 1.00 56.65 576 ALA B CA 1
ATOM 7884 C C . ALA A 1 576 ? 118.467 108.077 107.916 1.00 60.48 576 ALA B C 1
ATOM 7885 O O . ALA A 1 576 ? 117.371 107.817 107.407 1.00 73.17 576 ALA B O 1
ATOM 7892 N N . ALA A 1 577 ? 119.452 107.178 107.981 1.00 65.19 577 ALA B N 1
ATOM 7893 C CA . ALA A 1 577 ? 119.259 105.831 107.455 1.00 66.91 577 ALA B CA 1
ATOM 7894 C C . ALA A 1 577 ? 118.184 105.085 108.231 1.00 67.15 577 ALA B C 1
ATOM 7895 O O . ALA A 1 577 ? 117.331 104.413 107.637 1.00 72.36 577 ALA B O 1
ATOM 7902 N N . TYR A 1 578 ? 118.204 105.189 109.562 1.00 70.66 578 TYR B N 1
ATOM 7903 C CA . TYR A 1 578 ? 117.204 104.491 110.363 1.00 72.25 578 TYR B CA 1
ATOM 7904 C C . TYR A 1 578 ? 115.799 104.982 110.041 1.00 77.03 578 TYR B C 1
ATOM 7905 O O . TYR A 1 578 ? 114.870 104.180 109.901 1.00 79.92 578 TYR B O 1
ATOM 7923 N N . LYS A 1 579 ? 115.623 106.299 109.922 1.00 79.92 579 LYS B N 1
ATOM 7924 C CA . LYS A 1 579 ? 114.312 106.859 109.619 1.00 75.35 579 LYS B CA 1
ATOM 7925 C C . LYS A 1 579 ? 113.861 106.473 108.218 1.00 76.29 579 LYS B C 1
ATOM 7926 O O . LYS A 1 579 ? 112.686 106.155 108.004 1.00 82.58 579 LYS B O 1
ATOM 7945 N N . PHE A 1 580 ? 114.777 106.500 107.247 1.00 77.99 580 PHE B N 1
ATOM 7946 C CA . PHE A 1 580 ? 114.410 106.132 105.886 1.00 81.61 580 PHE B CA 1
ATOM 7947 C C . PHE A 1 580 ? 113.995 104.670 105.806 1.00 83.69 580 PHE B C 1
ATOM 7948 O O . PHE A 1 580 ? 113.049 104.323 105.091 1.00 84.98 580 PHE B O 1
ATOM 7965 N N . CYS A 1 581 ? 114.695 103.793 106.531 1.00 83.96 581 CYS B N 1
ATOM 7966 C CA . CYS A 1 581 ? 114.349 102.376 106.500 1.00 83.18 581 CYS B CA 1
ATOM 7967 C C . CYS A 1 581 ? 113.082 102.085 107.296 1.00 85.11 581 CYS B C 1
ATOM 7968 O O . CYS A 1 581 ? 112.333 101.165 106.950 1.00 89.43 581 CYS B O 1
ATOM 7976 N N . SER A 1 582 ? 112.826 102.851 108.358 1.00 83.00 582 SER B N 1
ATOM 7977 C CA . SER A 1 582 ? 111.683 102.566 109.219 1.00 82.64 582 SER B CA 1
ATOM 7978 C C . SER A 1 582 ? 110.368 102.940 108.548 1.00 83.39 582 SER B C 1
ATOM 7979 O O . SER A 1 582 ? 109.360 102.245 108.717 1.00 83.20 582 SER B O 1
ATOM 7987 N N . LEU A 1 583 ? 110.354 104.029 107.790 1.00 87.94 583 LEU B N 1
ATOM 7988 C CA . LEU A 1 583 ? 109.109 104.518 107.218 1.00 86.37 583 LEU B CA 1
ATOM 7989 C C . LEU A 1 583 ? 108.557 103.504 106.219 1.00 89.80 583 LEU B C 1
ATOM 7990 O O . LEU A 1 583 ? 109.285 103.079 105.312 1.00 88.40 583 LEU B O 1
ATOM 8006 N N . PRO A 1 584 ? 107.296 103.090 106.346 1.00 97.83 584 PRO B N 1
ATOM 8007 C CA . PRO A 1 584 ? 106.737 102.151 105.369 1.00 96.88 584 PRO B CA 1
ATOM 8008 C C . PRO A 1 584 ? 106.473 102.824 104.033 1.00 96.71 584 PRO B C 1
ATOM 8009 O O . PRO A 1 584 ? 106.246 104.033 103.952 1.00 98.57 584 PRO B O 1
ATOM 8020 N N . GLY A 1 585 ? 106.504 102.020 102.979 1.00 97.05 585 GLY B N 1
ATOM 8021 C CA . GLY A 1 585 ? 106.232 102.476 101.631 1.00 95.74 585 GLY B CA 1
ATOM 8022 C C . GLY A 1 585 ? 107.416 102.248 100.716 1.00 97.06 585 GLY B C 1
ATOM 8023 O O . GLY A 1 585 ? 108.396 101.583 101.067 1.00 96.35 585 GLY B O 1
ATOM 8027 N N . SER A 1 586 ? 107.292 102.740 99.462 1.00 101.89 586 SER B N 1
ATOM 8028 C CA . SER A 1 586 ? 108.349 102.651 98.409 1.00 102.37 586 SER B CA 1
ATOM 8029 C C . SER A 1 586 ? 109.419 103.701 98.711 1.00 102.70 586 SER B C 1
ATOM 8030 O O . SER A 1 586 ? 109.355 104.219 99.779 1.00 103.19 586 SER B O 1
ATOM 8038 N N . PHE A 1 587 ? 110.345 104.036 97.806 1.00 101.55 587 PHE B N 1
ATOM 8039 C CA . PHE A 1 587 ? 111.470 104.982 98.080 1.00 101.51 587 PHE B CA 1
ATOM 8040 C C . PHE A 1 587 ? 110.984 106.420 97.833 1.00 104.01 587 PHE B C 1
ATOM 8041 O O . PHE A 1 587 ? 111.751 107.343 98.185 1.00 103.25 587 PHE B O 1
ATOM 8058 N N . ARG A 1 588 ? 109.798 106.630 97.237 1.00 107.08 588 ARG B N 1
ATOM 8059 C CA . ARG A 1 588 ? 109.207 107.987 97.015 1.00 105.84 588 ARG B CA 1
ATOM 8060 C C . ARG A 1 588 ? 108.283 108.282 98.201 1.00 103.74 588 ARG B C 1
ATOM 8061 O O . ARG A 1 588 ? 108.081 109.473 98.473 1.00 103.60 588 ARG B O 1
ATOM 8082 N N . GLU A 1 589 ? 107.629 107.272 98.790 1.00 98.73 589 GLU B N 1
ATOM 8083 C CA . GLU A 1 589 ? 106.845 107.460 100.007 1.00 99.82 589 GLU B CA 1
ATOM 8084 C C . GLU A 1 589 ? 107.748 107.676 101.214 1.00 98.88 589 GLU B C 1
ATOM 8085 O O . GLU A 1 589 ? 107.484 108.549 102.051 1.00 100.23 589 GLU B O 1
ATOM 8097 N N . LYS A 1 590 ? 108.818 106.886 101.323 1.00 92.18 590 LYS B N 1
ATOM 8098 C CA . LYS A 1 590 ? 109.742 107.045 102.439 1.00 90.94 590 LYS B CA 1
ATOM 8099 C C . LYS A 1 590 ? 110.370 108.431 102.428 1.00 90.75 590 LYS B C 1
ATOM 8100 O O . LYS A 1 590 ? 110.444 109.100 103.464 1.00 90.71 590 LYS B O 1
ATOM 8119 N N . LEU A 1 591 ? 110.822 108.885 101.258 1.00 87.51 591 LEU B N 1
ATOM 8120 C CA . LEU A 1 591 ? 111.430 110.208 101.170 1.00 86.91 591 LEU B CA 1
ATOM 8121 C C . LEU A 1 591 ? 110.426 111.298 101.523 1.00 87.72 591 LEU B C 1
ATOM 8122 O O . LEU A 1 591 ? 110.753 112.244 102.251 1.00 87.65 591 LEU B O 1
ATOM 8138 N N . ALA A 1 592 ? 109.195 111.181 101.019 1.00 90.48 592 ALA B N 1
ATOM 8139 C CA . ALA A 1 592 ? 108.182 112.191 101.298 1.00 88.05 592 ALA B CA 1
ATOM 8140 C C . ALA A 1 592 ? 107.877 112.269 102.785 1.00 88.25 592 ALA B C 1
ATOM 8141 O O . ALA A 1 592 ? 107.764 113.364 103.347 1.00 89.24 592 ALA B O 1
ATOM 8148 N N . TYR A 1 593 ? 107.740 111.118 103.443 1.00 93.85 593 TYR B N 1
ATOM 8149 C CA . TYR A 1 593 ? 107.430 111.113 104.866 1.00 91.70 593 TYR B CA 1
ATOM 8150 C C . TYR A 1 593 ? 108.641 111.438 105.729 1.00 92.29 593 TYR B C 1
ATOM 8151 O O . TYR A 1 593 ? 108.472 111.773 106.906 1.00 92.45 593 TYR B O 1
ATOM 8169 N N . ALA A 1 594 ? 109.850 111.349 105.176 1.00 87.25 594 ALA B N 1
ATOM 8170 C CA . ALA A 1 594 ? 111.056 111.668 105.927 1.00 83.35 594 ALA B CA 1
ATOM 8171 C C . ALA A 1 594 ? 111.409 113.148 105.865 1.00 82.94 594 ALA B C 1
ATOM 8172 O O . ALA A 1 594 ? 111.775 113.735 106.888 1.00 88.27 594 ALA B O 1
ATOM 8179 N N . ILE A 1 595 ? 111.311 113.768 104.690 1.00 78.72 595 ILE B N 1
ATOM 8180 C CA . ILE A 1 595 ? 111.713 115.165 104.562 1.00 80.79 595 ILE B CA 1
ATOM 8181 C C . ILE A 1 595 ? 110.566 116.125 104.871 1.00 77.25 595 ILE B C 1
ATOM 8182 O O . ILE A 1 595 ? 110.804 117.219 105.393 1.00 80.07 595 ILE B O 1
ATOM 8198 N N . ALA A 1 596 ? 109.330 115.749 104.559 1.00 80.71 596 ALA B N 1
ATOM 8199 C CA . ALA A 1 596 ? 108.209 116.644 104.786 1.00 82.77 596 ALA B CA 1
ATOM 8200 C C . ALA A 1 596 ? 107.989 116.853 106.284 1.00 82.54 596 ALA B C 1
ATOM 8201 O O . ALA A 1 596 ? 108.185 115.932 107.082 1.00 87.35 596 ALA B O 1
ATOM 8208 N N . PRO A 1 597 ? 107.579 118.053 106.696 1.00 75.49 597 PRO B N 1
ATOM 8209 C CA . PRO A 1 597 ? 107.279 118.270 108.115 1.00 72.34 597 PRO B CA 1
ATOM 8210 C C . PRO A 1 597 ? 106.107 117.413 108.566 1.00 78.54 597 PRO B C 1
ATOM 8211 O O . PRO A 1 597 ? 105.221 117.068 107.781 1.00 84.12 597 PRO B O 1
ATOM 8222 N N . GLU A 1 598 ? 106.073 117.083 109.850 1.00 85.15 598 GLU B N 1
ATOM 8223 C CA . GLU A 1 598 ? 104.992 116.263 110.439 1.00 85.74 598 GLU B CA 1
ATOM 8224 C C . GLU A 1 598 ? 103.697 117.072 110.479 1.00 87.33 598 GLU B C 1
ATOM 8225 O O . GLU A 1 598 ? 102.634 116.450 110.558 1.00 88.23 598 GLU B O 1
ATOM 8237 N N . LYS A 1 599 ? 103.780 118.400 110.447 1.00 85.35 599 LYS B N 1
ATOM 8238 C CA . LYS A 1 599 ? 102.599 119.299 110.467 1.00 84.88 599 LYS B CA 1
ATOM 8239 C C . LYS A 1 599 ? 101.906 119.252 109.115 1.00 84.83 599 LYS B C 1
ATOM 8240 O O . LYS A 1 599 ? 100.730 119.636 109.057 1.00 85.19 599 LYS B O 1
ATOM 8259 N N . ASP A 1 600 ? 102.608 118.817 108.077 1.00 91.91 600 ASP B N 1
ATOM 8260 C CA . ASP A 1 600 ? 102.065 118.737 106.704 1.00 92.60 600 ASP B CA 1
ATOM 8261 C C . ASP A 1 600 ? 101.616 117.306 106.427 1.00 93.37 600 ASP B C 1
ATOM 8262 O O . ASP A 1 600 ? 101.396 117.037 105.283 1.00 94.62 600 ASP B O 1
ATOM 8271 N N . ARG A 1 601 ? 101.438 116.439 107.425 1.00 98.66 601 ARG B N 1
ATOM 8272 C CA . ARG A 1 601 ? 101.116 115.034 107.194 1.00 98.90 601 ARG B CA 1
ATOM 8273 C C . ARG A 1 601 ? 99.934 114.886 106.246 1.00 101.24 601 ARG B C 1
ATOM 8274 O O . ARG A 1 601 ? 100.018 114.158 105.249 1.00 102.78 601 ARG B O 1
ATOM 8295 N N . GLU A 1 602 ? 98.832 115.587 106.524 1.00 107.03 602 GLU B N 1
ATOM 8296 C CA . GLU A 1 602 ? 97.660 115.479 105.662 1.00 106.40 602 GLU B CA 1
ATOM 8297 C C . GLU A 1 602 ? 98.029 115.722 104.205 1.00 106.88 602 GLU B C 1
ATOM 8298 O O . GLU A 1 602 ? 97.690 114.917 103.329 1.00 105.64 602 GLU B O 1
ATOM 8310 N N . LEU A 1 603 ? 98.761 116.803 103.930 1.00 103.24 603 LEU B N 1
ATOM 8311 C CA . LEU A 1 603 ? 99.151 117.085 102.554 1.00 101.91 603 LEU B CA 1
ATOM 8312 C C . LEU A 1 603 ? 99.950 115.929 101.972 1.00 101.66 603 LEU B C 1
ATOM 8313 O O . LEU A 1 603 ? 99.699 115.496 100.840 1.00 102.05 603 LEU B O 1
ATOM 8329 N N . VAL A 1 604 ? 100.898 115.393 102.743 1.00 99.54 604 VAL B N 1
ATOM 8330 C CA . VAL A 1 604 ? 101.720 114.295 102.245 1.00 97.67 604 VAL B CA 1
ATOM 8331 C C . VAL A 1 604 ? 100.845 113.098 101.901 1.00 98.04 604 VAL B C 1
ATOM 8332 O O . VAL A 1 604 ? 101.163 112.318 100.995 1.00 97.45 604 VAL B O 1
ATOM 8345 N N . ASP A 1 605 ? 99.730 112.930 102.616 1.00 107.13 605 ASP B N 1
ATOM 8346 C CA . ASP A 1 605 ? 98.834 111.819 102.317 1.00 106.75 605 ASP B CA 1
ATOM 8347 C C . ASP A 1 605 ? 98.201 111.981 100.942 1.00 108.72 605 ASP B C 1
ATOM 8348 O O . ASP A 1 605 ? 97.993 110.996 100.225 1.00 108.48 605 ASP B O 1
ATOM 8357 N N . ARG A 1 606 ? 97.885 113.220 100.556 1.00 108.72 606 ARG B N 1
ATOM 8358 C CA . ARG A 1 606 ? 97.257 113.456 99.262 1.00 106.69 606 ARG B CA 1
ATOM 8359 C C . ARG A 1 606 ? 98.267 113.499 98.123 1.00 107.21 606 ARG B C 1
ATOM 8360 O O . ARG A 1 606 ? 97.863 113.520 96.956 1.00 105.74 606 ARG B O 1
ATOM 8381 N N . GLY A 1 607 ? 99.562 113.514 98.430 1.00 107.62 607 GLY B N 1
ATOM 8382 C CA . GLY A 1 607 ? 100.577 113.640 97.403 1.00 106.10 607 GLY B CA 1
ATOM 8383 C C . GLY A 1 607 ? 100.862 115.089 97.071 1.00 106.73 607 GLY B C 1
ATOM 8384 O O . GLY A 1 607 ? 100.922 115.468 95.898 1.00 107.07 607 GLY B O 1
ATOM 8388 N N . GLU A 1 608 ? 101.041 115.907 98.104 1.00 102.03 608 GLU B N 1
ATOM 8389 C CA . GLU A 1 608 ? 101.257 117.344 97.974 1.00 100.96 608 GLU B CA 1
ATOM 8390 C C . GLU A 1 608 ? 102.527 117.744 98.717 1.00 102.02 608 GLU B C 1
ATOM 8391 O O . GLU A 1 608 ? 102.552 118.678 99.521 1.00 102.52 608 GLU B O 1
ATOM 8403 N N . VAL A 1 609 ? 103.610 117.014 98.459 1.00 87.54 609 VAL B N 1
ATOM 8404 C CA . VAL A 1 609 ? 104.868 117.264 99.154 1.00 84.34 609 VAL B CA 1
ATOM 8405 C C . VAL A 1 609 ? 105.493 118.537 98.602 1.00 85.79 609 VAL B C 1
ATOM 8406 O O . VAL A 1 609 ? 105.805 118.628 97.409 1.00 87.60 609 VAL B O 1
ATOM 8419 N N . ARG A 1 610 ? 105.678 119.532 99.472 1.00 85.20 610 ARG B N 1
ATOM 8420 C CA . ARG A 1 610 ? 106.314 120.775 99.048 1.00 82.33 610 ARG B CA 1
ATOM 8421 C C . ARG A 1 610 ? 107.758 120.537 98.630 1.00 82.87 610 ARG B C 1
ATOM 8422 O O . ARG A 1 610 ? 108.228 121.104 97.637 1.00 84.18 610 ARG B O 1
ATOM 8443 N N . GLN A 1 611 ? 108.479 119.699 99.376 1.00 79.58 611 GLN B N 1
ATOM 8444 C CA . GLN A 1 611 ? 109.897 119.484 99.123 1.00 76.56 611 GLN B CA 1
ATOM 8445 C C . GLN A 1 611 ? 110.164 118.788 97.796 1.00 76.36 611 GLN B C 1
ATOM 8446 O O . GLN A 1 611 ? 111.315 118.774 97.348 1.00 80.12 611 GLN B O 1
ATOM 8460 N N . PHE A 1 612 ? 109.145 118.214 97.163 1.00 83.67 612 PHE B N 1
ATOM 8461 C CA . PHE A 1 612 ? 109.298 117.566 95.868 1.00 82.78 612 PHE B CA 1
ATOM 8462 C C . PHE A 1 612 ? 109.179 118.540 94.705 1.00 84.14 612 PHE B C 1
ATOM 8463 O O . PHE A 1 612 ? 109.300 118.118 93.550 1.00 87.53 612 PHE B O 1
ATOM 8480 N N . THR A 1 613 ? 108.945 119.820 94.976 1.00 82.56 613 THR B N 1
ATOM 8481 C CA . THR A 1 613 ? 108.800 120.836 93.944 1.00 84.92 613 THR B CA 1
ATOM 8482 C C . THR A 1 613 ? 110.035 121.726 93.928 1.00 85.13 613 THR B C 1
ATOM 8483 O O . THR A 1 613 ? 110.477 122.203 94.979 1.00 86.13 613 THR B O 1
ATOM 8494 N N . LEU A 1 614 ? 110.589 121.941 92.733 1.00 87.89 614 LEU B N 1
ATOM 8495 C CA . LEU A 1 614 ? 111.744 122.820 92.585 1.00 88.04 614 LEU B CA 1
ATOM 8496 C C . LEU A 1 614 ? 111.449 124.219 93.115 1.00 87.19 614 LEU B C 1
ATOM 8497 O O . LEU A 1 614 ? 112.345 124.889 93.652 1.00 83.49 614 LEU B O 1
ATOM 8513 N N . ARG A 1 615 ? 110.199 124.668 92.982 1.00 86.28 615 ARG B N 1
ATOM 8514 C CA . ARG A 1 615 ? 109.821 125.993 93.459 1.00 85.41 615 ARG B CA 1
ATOM 8515 C C . ARG A 1 615 ? 110.087 126.137 94.951 1.00 86.67 615 ARG B C 1
ATOM 8516 O O . ARG A 1 615 ? 110.503 127.205 95.414 1.00 88.49 615 ARG B O 1
ATOM 8537 N N . HIS A 1 616 ? 109.843 125.076 95.721 1.00 77.80 616 HIS B N 1
ATOM 8538 C CA . HIS A 1 616 ? 110.084 125.142 97.157 1.00 74.98 616 HIS B CA 1
ATOM 8539 C C . HIS A 1 616 ? 111.554 125.399 97.456 1.00 76.36 616 HIS B C 1
ATOM 8540 O O . HIS A 1 616 ? 111.886 126.226 98.313 1.00 78.25 616 HIS B O 1
ATOM 8554 N N . TRP A 1 617 ? 112.451 124.705 96.755 1.00 73.87 617 TRP B N 1
ATOM 8555 C CA . TRP A 1 617 ? 113.872 124.839 97.050 1.00 71.94 617 TRP B CA 1
ATOM 8556 C C . TRP A 1 617 ? 114.416 126.178 96.573 1.00 71.72 617 TRP B C 1
ATOM 8557 O O . TRP A 1 617 ? 115.273 126.773 97.236 1.00 74.02 617 TRP B O 1
ATOM 8578 N N . LEU A 1 618 ? 113.936 126.675 95.432 1.00 79.93 618 LEU B N 1
ATOM 8579 C CA . LEU A 1 618 ? 114.419 127.960 94.937 1.00 79.85 618 LEU B CA 1
ATOM 8580 C C . LEU A 1 618 ? 113.729 129.155 95.583 1.00 80.21 618 LEU B C 1
ATOM 8581 O O . LEU A 1 618 ? 114.113 130.294 95.296 1.00 78.85 618 LEU B O 1
ATOM 8597 N N . LYS A 1 619 ? 112.737 128.935 96.441 1.00 81.08 619 LYS B N 1
ATOM 8598 C CA . LYS A 1 619 ? 112.090 130.040 97.132 1.00 79.87 619 LYS B CA 1
ATOM 8599 C C . LYS A 1 619 ? 112.999 130.594 98.227 1.00 77.37 619 LYS B C 1
ATOM 8600 O O . LYS A 1 619 ? 113.892 129.913 98.738 1.00 78.66 619 LYS B O 1
ATOM 8619 N N . VAL A 1 620 ? 112.759 131.853 98.583 1.00 71.20 620 VAL B N 1
ATOM 8620 C CA . VAL A 1 620 ? 113.484 132.497 99.675 1.00 70.47 620 VAL B CA 1
ATOM 8621 C C . VAL A 1 620 ? 112.495 133.113 100.657 1.00 74.08 620 VAL B C 1
ATOM 8622 O O . VAL A 1 620 ? 112.882 133.860 101.554 1.00 73.47 620 VAL B O 1
#